Protein AF-A0A960SRY3-F1 (afdb_monomer_lite)

Radius of gyration: 33.21 Å; chains: 1; bounding box: 82×66×86 Å

Sequence (591 aa):
MPLKDQIGFTKNGPALASPDEVNRLREFVNLKLAARGFPIVGKESDYPFLDLGRSLIASFQEKTRLLSDYLCPADAAIDAYLHDYLGEEIINDVFPDRKHLVPGGALVAERHGITRMLSLPPDADEFKSSILSSYRVHQGVCHNPASDRRTTEGVFHVTEGGLPIPADKKSVPKIAFARLLKAALNPPQEIMTLPFTGTSPDPAKVFISILLRPVVAPEVPGVSPEKSMEVRFFAPGNLVSNLDFVERIFGNAGDPYLPQNDAGLDVDHWSGHTGCVILAPHLIELTKKAVGLPHWDQATERQRRDGMCWQDENEKYNDGSAFKVVCRDLNGVIVTLIADNYFGYSKKEIKSQISYATNLFGGCEEEHSGGALAFPRFNLGDSYILDSKYLADGHTYAELQTSYADLIDFRPEGYGVDRNWRQVIFLPEDARLDLLEQRATWQTNGEAQSLKLLAGYTYFYPCGLKVHLQKHPHAPSWRLVGTEAEGTFCYKPCTVSGGGKSEISKSLVSALLSGPYYVQNLKEDLDQVEVIFQRDFSTRYKSGDTSDQRGLLDMSRTLGSVIRLLTPSEEYSQEYNAWLTTIPQHIRALV

Structure (mmCIF, N/CA/C/O backbone):
data_AF-A0A960SRY3-F1
#
_entry.id   AF-A0A960SRY3-F1
#
loop_
_atom_site.group_PDB
_atom_site.id
_atom_site.type_symbol
_atom_site.label_atom_id
_atom_site.label_alt_id
_atom_site.label_comp_id
_atom_site.label_asym_id
_atom_site.label_entity_id
_atom_site.label_seq_id
_atom_site.pdbx_PDB_ins_code
_atom_site.Cartn_x
_atom_site.Cartn_y
_atom_site.Cartn_z
_atom_site.occupancy
_atom_site.B_iso_or_equiv
_atom_site.auth_seq_id
_atom_site.auth_comp_id
_atom_site.auth_asym_id
_atom_site.auth_atom_id
_atom_site.pdbx_PDB_model_num
ATOM 1 N N . MET A 1 1 ? 0.682 -18.613 0.845 1.00 72.38 1 MET A N 1
ATOM 2 C CA . MET A 1 1 ? 2.095 -18.423 1.258 1.00 72.38 1 MET A CA 1
ATOM 3 C C . MET A 1 1 ? 2.155 -18.063 2.746 1.00 72.38 1 MET A C 1
ATOM 5 O O . MET A 1 1 ? 1.222 -17.417 3.210 1.00 72.38 1 MET A O 1
ATOM 9 N N . PRO A 1 2 ? 3.176 -18.478 3.523 1.00 81.81 2 PRO A N 1
ATOM 10 C CA . PRO A 1 2 ? 3.322 -18.050 4.918 1.00 81.81 2 PRO A CA 1
ATOM 11 C C . PRO A 1 2 ? 3.492 -16.525 5.044 1.00 81.81 2 PRO A C 1
ATOM 13 O O . PRO A 1 2 ? 4.243 -15.928 4.276 1.00 81.81 2 PRO A O 1
ATOM 16 N N . LEU A 1 3 ? 2.887 -15.899 6.067 1.00 85.31 3 LEU A N 1
ATOM 17 C CA . LEU A 1 3 ? 3.028 -14.450 6.341 1.00 85.31 3 LEU A CA 1
ATOM 18 C C . LEU A 1 3 ? 4.494 -14.002 6.472 1.00 85.31 3 LEU A C 1
ATOM 20 O O . LEU A 1 3 ? 4.836 -12.865 6.141 1.00 85.31 3 LEU A O 1
ATOM 24 N N . LYS A 1 4 ? 5.368 -14.910 6.926 1.00 86.56 4 LYS A N 1
ATOM 25 C CA . LYS A 1 4 ? 6.811 -14.681 7.032 1.00 86.56 4 LYS A CA 1
ATOM 26 C C . LYS A 1 4 ? 7.421 -14.368 5.671 1.00 86.56 4 LYS A C 1
ATOM 28 O O . LYS A 1 4 ? 8.179 -13.411 5.568 1.00 86.56 4 LYS A O 1
ATOM 33 N N . ASP A 1 5 ? 7.067 -15.141 4.654 1.00 86.12 5 ASP A N 1
ATOM 34 C CA . ASP A 1 5 ? 7.642 -15.014 3.317 1.00 86.12 5 ASP A CA 1
ATOM 35 C C . ASP A 1 5 ? 6.941 -13.929 2.498 1.00 86.12 5 ASP A C 1
ATOM 37 O O . ASP A 1 5 ? 7.577 -13.323 1.646 1.00 86.12 5 ASP A O 1
ATOM 41 N N . GLN A 1 6 ? 5.672 -13.628 2.794 1.00 88.62 6 GLN A N 1
ATOM 42 C CA . GLN A 1 6 ? 4.906 -12.598 2.089 1.00 88.62 6 GLN A CA 1
ATOM 43 C C . GLN A 1 6 ? 5.207 -11.181 2.605 1.00 88.62 6 GLN A C 1
ATOM 45 O O . GLN A 1 6 ? 5.477 -10.274 1.821 1.00 88.62 6 GLN A O 1
ATOM 50 N N . ILE A 1 7 ? 5.164 -10.965 3.925 1.00 89.81 7 ILE A N 1
ATOM 51 C CA . ILE A 1 7 ? 5.245 -9.623 4.535 1.00 89.81 7 ILE A CA 1
ATOM 52 C C . ILE A 1 7 ? 6.238 -9.528 5.700 1.00 89.81 7 ILE A C 1
ATOM 54 O O . ILE A 1 7 ? 6.335 -8.482 6.340 1.00 89.81 7 ILE A O 1
ATOM 58 N N . GLY A 1 8 ? 6.982 -10.596 5.998 1.00 87.62 8 GLY A N 1
ATOM 59 C CA . GLY A 1 8 ? 8.009 -10.565 7.038 1.00 87.62 8 GLY A CA 1
ATOM 60 C C . GLY A 1 8 ? 7.467 -10.639 8.461 1.00 87.62 8 GLY A C 1
ATOM 61 O O . GLY A 1 8 ? 8.137 -10.162 9.376 1.00 87.62 8 GLY A O 1
ATOM 62 N N . PHE A 1 9 ? 6.286 -11.231 8.675 1.00 87.12 9 PHE A N 1
ATOM 63 C CA . PHE A 1 9 ? 5.687 -11.389 10.005 1.00 87.12 9 PHE A CA 1
ATOM 64 C C . PHE A 1 9 ? 5.428 -12.851 10.371 1.00 87.12 9 PHE A C 1
ATOM 66 O O . PHE A 1 9 ? 5.023 -13.675 9.557 1.00 87.12 9 PHE A O 1
ATOM 73 N N . THR A 1 10 ? 5.630 -13.163 11.644 1.00 84.56 10 THR A N 1
ATOM 74 C CA . THR A 1 10 ? 5.225 -14.415 12.287 1.00 84.56 10 THR A CA 1
ATOM 75 C C . THR A 1 10 ? 4.109 -14.136 13.293 1.00 84.56 10 THR A C 1
ATOM 77 O O . THR A 1 10 ? 3.817 -12.981 13.605 1.00 84.56 10 THR A O 1
ATOM 80 N N . LYS A 1 11 ? 3.528 -15.191 13.879 1.00 76.56 11 LYS A N 1
ATOM 81 C CA . LYS A 1 11 ? 2.557 -15.057 14.980 1.00 76.56 11 LYS A CA 1
ATOM 82 C C . LYS A 1 11 ? 3.107 -14.278 16.187 1.00 76.56 11 LYS A C 1
ATOM 84 O O . LYS A 1 11 ? 2.325 -13.708 16.935 1.00 76.56 11 LYS A O 1
ATOM 89 N N . ASN A 1 12 ? 4.432 -14.237 16.352 1.00 78.00 12 ASN A N 1
ATOM 90 C CA . ASN A 1 12 ? 5.105 -13.638 17.506 1.00 78.00 12 ASN A CA 1
ATOM 91 C C . ASN A 1 12 ? 5.778 -12.290 17.183 1.00 78.00 12 ASN A C 1
ATOM 93 O O . ASN A 1 12 ? 6.551 -11.789 17.996 1.00 78.00 12 ASN A O 1
ATOM 97 N N . GLY A 1 13 ? 5.516 -11.708 16.007 1.00 80.06 13 GLY A N 1
ATOM 98 C CA . GLY A 1 13 ? 6.105 -10.438 15.572 1.00 80.06 13 GLY A CA 1
ATOM 99 C C . GLY A 1 13 ? 6.962 -10.560 14.306 1.00 80.06 13 GLY A C 1
ATOM 100 O O . GLY A 1 13 ? 6.808 -11.526 13.553 1.00 80.06 13 GLY A O 1
ATOM 101 N N . PRO A 1 14 ? 7.838 -9.577 14.030 1.00 81.00 14 PRO A N 1
ATOM 102 C CA . PRO A 1 14 ? 8.662 -9.546 12.821 1.00 81.00 14 PRO A CA 1
ATOM 103 C C . PRO A 1 14 ? 9.526 -10.804 12.656 1.00 81.00 14 PRO A C 1
ATOM 105 O O . PRO A 1 14 ? 10.076 -11.319 13.621 1.00 81.00 14 PRO A O 1
ATOM 108 N N . ALA A 1 15 ? 9.664 -11.287 11.423 1.00 75.31 15 ALA A N 1
ATOM 109 C CA . ALA A 1 15 ? 10.347 -12.540 11.090 1.00 75.31 15 ALA A CA 1
ATOM 110 C C . ALA A 1 15 ? 11.871 -12.430 10.905 1.00 75.31 15 ALA A C 1
ATOM 112 O O . ALA A 1 15 ? 12.519 -13.428 10.598 1.00 75.31 15 ALA A O 1
ATOM 113 N N . LEU A 1 16 ? 12.412 -11.216 11.000 1.00 73.12 16 LEU A N 1
ATOM 114 C CA . LEU A 1 16 ? 13.842 -10.915 11.050 1.00 73.12 16 LEU A CA 1
ATOM 115 C C . LEU A 1 16 ? 14.088 -10.147 12.350 1.00 73.12 16 LEU A C 1
ATOM 117 O O . LEU A 1 16 ? 14.342 -8.942 12.332 1.00 73.12 16 LEU A O 1
ATOM 121 N N . ALA A 1 17 ? 13.898 -10.829 13.477 1.00 65.62 17 ALA A N 1
ATOM 122 C CA . ALA A 1 17 ? 13.972 -10.222 14.805 1.00 65.62 17 ALA A CA 1
ATOM 123 C C . ALA A 1 17 ? 15.315 -10.473 15.504 1.00 65.62 17 ALA A C 1
ATOM 125 O O . ALA A 1 17 ? 15.617 -9.793 16.485 1.00 65.62 17 ALA A O 1
ATOM 126 N N . SER A 1 18 ? 16.129 -11.420 15.016 1.00 76.44 18 SER A N 1
ATOM 127 C CA . SER A 1 18 ? 17.418 -11.770 15.624 1.00 76.44 18 SER A CA 1
ATOM 128 C C . SER A 1 18 ? 18.599 -11.729 14.638 1.00 76.44 18 SER A C 1
ATOM 130 O O . SER A 1 18 ? 18.414 -11.925 13.432 1.00 76.44 18 SER A O 1
ATOM 132 N N . PRO A 1 19 ? 19.838 -11.533 15.136 1.00 82.19 19 PRO A N 1
ATOM 133 C CA . PRO A 1 19 ? 21.052 -11.650 14.326 1.00 82.19 19 PRO A CA 1
ATOM 134 C C . PRO A 1 19 ? 21.186 -12.999 13.602 1.00 82.19 19 PRO A C 1
ATOM 136 O O . PRO A 1 19 ? 21.654 -13.043 12.467 1.00 82.19 19 PRO A O 1
ATOM 139 N N . ASP A 1 20 ? 20.722 -14.091 14.213 1.00 84.00 20 ASP A N 1
ATOM 140 C CA . ASP A 1 20 ? 20.779 -15.428 13.611 1.00 84.00 20 ASP A CA 1
ATOM 141 C C . ASP A 1 20 ? 19.889 -15.541 12.370 1.00 84.00 20 ASP A C 1
ATOM 143 O O . ASP A 1 20 ? 20.279 -16.142 11.369 1.00 84.00 20 ASP A O 1
ATOM 147 N N . GLU A 1 21 ? 18.695 -14.941 12.398 1.00 82.69 21 GLU A N 1
ATOM 148 C CA . GLU A 1 21 ? 17.807 -14.911 11.232 1.00 82.69 21 GLU A CA 1
ATOM 149 C C . GLU A 1 21 ? 18.394 -14.066 10.096 1.00 82.69 21 GLU A C 1
ATOM 151 O O . GLU A 1 21 ? 18.308 -14.454 8.929 1.00 82.69 21 GLU A O 1
ATOM 156 N N . VAL A 1 22 ? 19.051 -12.953 10.436 1.00 85.56 22 VAL A N 1
ATOM 157 C CA . VAL A 1 22 ? 19.782 -12.112 9.477 1.00 85.56 22 VAL A CA 1
ATOM 158 C C . VAL A 1 22 ? 20.933 -12.895 8.836 1.00 85.56 22 VAL A C 1
ATOM 160 O O . VAL A 1 22 ? 21.083 -12.858 7.614 1.00 85.56 22 VAL A O 1
ATOM 163 N N . ASN A 1 23 ? 21.702 -13.650 9.624 1.00 87.44 23 ASN A N 1
ATOM 164 C CA . ASN A 1 23 ? 22.799 -14.484 9.124 1.00 87.44 23 ASN A CA 1
ATOM 165 C C . ASN A 1 23 ? 22.301 -15.613 8.212 1.00 87.44 23 ASN A C 1
ATOM 167 O O . ASN A 1 23 ? 22.849 -15.805 7.129 1.00 87.44 23 ASN A O 1
ATOM 171 N N . ARG A 1 24 ? 21.208 -16.295 8.576 1.00 88.12 24 ARG A N 1
ATOM 172 C CA . ARG A 1 24 ? 20.576 -17.314 7.715 1.00 88.12 24 ARG A CA 1
ATOM 173 C C . ARG A 1 24 ? 20.094 -16.735 6.387 1.00 88.12 24 ARG A C 1
ATOM 175 O O . ARG A 1 24 ? 20.219 -17.373 5.343 1.00 88.12 24 ARG A O 1
ATOM 182 N N . LEU A 1 25 ? 19.526 -15.528 6.405 1.00 90.25 25 LEU A N 1
ATOM 183 C CA . LEU A 1 25 ? 19.112 -14.847 5.180 1.00 90.25 25 LEU A CA 1
ATOM 184 C C . LEU A 1 25 ? 20.321 -14.447 4.324 1.00 90.25 25 LEU A C 1
ATOM 186 O O . LEU A 1 25 ? 20.269 -14.611 3.108 1.00 90.25 25 LEU A O 1
ATOM 190 N N . ARG A 1 26 ? 21.411 -13.979 4.942 1.00 91.94 26 ARG A N 1
ATOM 191 C CA . ARG A 1 26 ? 22.672 -13.669 4.252 1.00 91.94 26 ARG A CA 1
ATOM 192 C C . ARG A 1 26 ? 23.265 -14.903 3.572 1.00 91.94 26 ARG A C 1
ATOM 194 O O . ARG A 1 26 ? 23.615 -14.835 2.398 1.00 91.94 26 ARG A O 1
ATOM 201 N N . GLU A 1 27 ? 23.332 -16.026 4.280 1.00 92.00 27 GLU A N 1
ATOM 202 C CA . GLU A 1 27 ? 23.812 -17.296 3.728 1.00 92.00 27 GLU A CA 1
ATOM 203 C C . GLU A 1 27 ? 22.960 -17.748 2.536 1.00 92.00 27 GLU A C 1
ATOM 205 O O . GLU A 1 27 ? 23.493 -18.102 1.488 1.00 92.00 27 GLU A O 1
ATOM 210 N N . PHE A 1 28 ? 21.634 -17.639 2.646 1.00 91.25 28 PHE A N 1
ATOM 211 C CA . PHE A 1 28 ? 20.728 -17.938 1.539 1.00 91.25 28 PHE A CA 1
ATOM 212 C C . PHE A 1 28 ? 20.958 -17.039 0.315 1.00 91.25 28 PHE A C 1
ATOM 214 O O . PHE A 1 28 ? 20.954 -17.525 -0.813 1.00 91.25 28 PHE A O 1
ATOM 221 N N . VAL A 1 29 ? 21.172 -15.735 0.519 1.00 94.12 29 VAL A N 1
ATOM 222 C CA . VAL A 1 29 ? 21.483 -14.801 -0.573 1.00 94.12 29 VAL A CA 1
ATOM 223 C C . VAL A 1 29 ? 22.795 -15.185 -1.259 1.00 94.12 29 VAL A C 1
ATOM 225 O O . VAL A 1 29 ? 22.831 -15.251 -2.486 1.00 94.12 29 VAL A O 1
ATOM 228 N N . ASN A 1 30 ? 23.843 -15.510 -0.496 1.00 93.69 30 ASN A N 1
ATOM 229 C CA . ASN A 1 30 ? 25.103 -15.990 -1.067 1.00 93.69 30 ASN A CA 1
ATOM 230 C C . ASN A 1 30 ? 24.931 -17.316 -1.821 1.00 93.69 30 ASN A C 1
ATOM 232 O O . ASN A 1 30 ? 25.492 -17.468 -2.903 1.00 93.69 30 ASN A O 1
ATOM 236 N N . LEU A 1 31 ? 24.110 -18.243 -1.318 1.00 91.62 31 LEU A N 1
ATOM 237 C CA . LEU A 1 31 ? 23.752 -19.467 -2.041 1.00 91.62 31 LEU A CA 1
ATOM 238 C C . LEU A 1 31 ? 23.071 -19.163 -3.370 1.00 91.62 31 LEU A C 1
ATOM 240 O O . LEU A 1 31 ? 23.396 -19.782 -4.381 1.00 91.62 31 LEU A O 1
ATOM 244 N N . LYS A 1 32 ? 22.179 -18.175 -3.397 1.00 91.12 32 LYS A N 1
ATOM 245 C CA . LYS A 1 32 ? 21.497 -17.761 -4.621 1.00 91.12 32 LYS A CA 1
ATOM 246 C C . LYS A 1 32 ? 22.452 -17.132 -5.639 1.00 91.12 32 LYS A C 1
ATOM 248 O O . LYS A 1 32 ? 22.356 -17.431 -6.829 1.00 91.12 32 LYS A O 1
ATOM 253 N N . LEU A 1 33 ? 23.377 -16.290 -5.177 1.00 92.69 33 LEU A N 1
ATOM 254 C CA . LEU A 1 33 ? 24.430 -15.706 -6.010 1.00 92.69 33 LEU A CA 1
ATOM 255 C C . LEU A 1 33 ? 25.327 -16.800 -6.592 1.00 92.69 33 LEU A C 1
ATOM 257 O O . LEU A 1 33 ? 25.467 -16.885 -7.813 1.00 92.69 33 LEU A O 1
ATOM 261 N N . ALA A 1 34 ? 25.825 -17.697 -5.738 1.00 91.19 34 ALA A N 1
ATOM 262 C CA . ALA A 1 34 ? 26.635 -18.834 -6.149 1.00 91.19 34 ALA A CA 1
ATOM 263 C C . ALA A 1 34 ? 25.886 -19.715 -7.157 1.00 91.19 34 ALA A C 1
ATOM 265 O O . ALA A 1 34 ? 26.431 -20.032 -8.205 1.00 91.19 34 ALA A O 1
ATOM 266 N N . ALA A 1 35 ? 24.611 -20.037 -6.930 1.00 89.25 35 ALA A N 1
ATOM 267 C CA . ALA A 1 35 ? 23.781 -20.824 -7.851 1.00 89.25 35 ALA A CA 1
ATOM 268 C C . ALA A 1 35 ? 23.574 -20.178 -9.231 1.00 89.25 35 ALA A C 1
ATOM 270 O O . ALA A 1 35 ? 23.230 -20.873 -10.185 1.00 89.25 35 ALA A O 1
ATOM 271 N N . ARG A 1 36 ? 23.809 -18.868 -9.360 1.00 88.31 36 ARG A N 1
ATOM 272 C CA . ARG A 1 36 ? 23.795 -18.134 -10.633 1.00 88.31 36 ARG A CA 1
ATOM 273 C C . ARG A 1 36 ? 25.196 -17.815 -11.173 1.00 88.31 36 ARG A C 1
ATOM 275 O O . ARG A 1 36 ? 25.301 -17.129 -12.183 1.00 88.31 36 ARG A O 1
ATOM 282 N N . GLY A 1 37 ? 26.248 -18.333 -10.540 1.00 88.69 37 GLY A N 1
ATOM 283 C CA . GLY A 1 37 ? 27.640 -18.151 -10.960 1.00 88.69 37 GLY A CA 1
ATOM 284 C C . GLY A 1 37 ? 28.269 -16.825 -10.523 1.00 88.69 37 GLY A C 1
ATOM 285 O O . GLY A 1 37 ? 29.338 -16.481 -11.017 1.00 88.69 37 GLY A O 1
ATOM 286 N N . PHE A 1 38 ? 27.632 -16.082 -9.615 1.00 91.06 38 PHE A N 1
ATOM 287 C CA . PHE A 1 38 ? 28.181 -14.842 -9.060 1.00 91.06 38 PHE A CA 1
ATOM 288 C C . PHE A 1 38 ? 29.049 -15.111 -7.825 1.00 91.06 38 PHE A C 1
ATOM 290 O O . PHE A 1 38 ? 28.815 -16.095 -7.114 1.00 91.06 38 PHE A O 1
ATOM 297 N N . PRO A 1 39 ? 30.029 -14.235 -7.531 1.00 86.88 39 PRO A N 1
ATOM 298 C CA . PRO A 1 39 ? 30.830 -14.356 -6.323 1.00 86.88 39 PRO A CA 1
ATOM 299 C C . PRO A 1 39 ? 29.980 -14.155 -5.065 1.00 86.88 39 PRO A C 1
ATOM 301 O O . PRO A 1 39 ? 29.020 -13.380 -5.043 1.00 86.88 39 PRO A O 1
ATOM 304 N N . ILE A 1 40 ? 30.362 -14.861 -4.003 1.00 91.50 40 ILE A N 1
ATOM 305 C CA . ILE A 1 40 ? 29.797 -14.682 -2.664 1.00 91.50 40 ILE A CA 1
ATOM 306 C C . ILE A 1 40 ? 30.492 -13.529 -1.937 1.00 91.50 40 ILE A C 1
ATOM 308 O O . ILE A 1 40 ? 31.623 -13.168 -2.263 1.00 91.50 40 ILE A O 1
ATOM 312 N N . VAL A 1 41 ? 29.844 -13.000 -0.901 1.00 90.50 41 VAL A N 1
ATOM 313 C CA . VAL A 1 41 ? 30.409 -11.962 -0.030 1.00 90.50 41 VAL A CA 1
ATOM 314 C C . VAL A 1 41 ? 30.735 -12.543 1.342 1.00 90.50 41 VAL A C 1
ATOM 316 O O . VAL A 1 41 ? 29.882 -13.175 1.972 1.00 90.50 41 VAL A O 1
ATOM 319 N N . GLY A 1 42 ? 31.952 -12.304 1.832 1.00 87.12 42 GLY A N 1
ATOM 320 C CA . GLY A 1 42 ? 32.490 -12.911 3.056 1.00 87.12 42 GLY A CA 1
ATOM 321 C C . GLY A 1 42 ? 33.327 -14.162 2.771 1.00 87.12 42 GLY A C 1
ATOM 322 O O . GLY A 1 42 ? 33.733 -14.394 1.632 1.00 87.12 42 GLY A O 1
ATOM 323 N N . LYS A 1 43 ? 33.623 -14.963 3.802 1.00 84.75 43 LYS A N 1
ATOM 324 C CA . LYS A 1 43 ? 34.385 -16.209 3.637 1.00 84.75 43 LYS A CA 1
ATOM 325 C C . LYS A 1 43 ? 33.433 -17.386 3.516 1.00 84.75 43 LYS A C 1
ATOM 327 O O . LYS A 1 43 ? 32.471 -17.489 4.264 1.00 84.75 43 LYS A O 1
ATOM 332 N N . GLU A 1 44 ? 33.735 -18.318 2.620 1.00 82.00 44 GLU A N 1
ATOM 333 C CA . GLU A 1 44 ? 32.913 -19.520 2.436 1.00 82.00 44 GLU A CA 1
ATOM 334 C C . GLU A 1 44 ? 32.809 -20.376 3.711 1.00 82.00 44 GLU A C 1
ATOM 336 O O . GLU A 1 44 ? 31.767 -20.967 3.967 1.00 82.00 44 GLU A O 1
ATOM 341 N N . SER A 1 45 ? 33.842 -20.357 4.564 1.00 82.75 45 SER A N 1
ATOM 342 C CA . SER A 1 45 ? 33.837 -20.999 5.889 1.00 82.75 45 SER A CA 1
ATOM 343 C C . SER A 1 45 ? 32.733 -20.499 6.821 1.00 82.75 45 SER A C 1
ATOM 345 O O . SER A 1 45 ? 32.375 -21.194 7.768 1.00 82.75 45 SER A O 1
ATOM 347 N N . ASP A 1 46 ? 32.215 -19.297 6.570 1.00 82.56 46 ASP A N 1
ATOM 348 C CA . ASP A 1 46 ? 31.166 -18.675 7.375 1.00 82.56 46 ASP A CA 1
ATOM 349 C C . ASP A 1 46 ? 29.765 -19.165 6.949 1.00 82.56 46 ASP A C 1
ATOM 351 O O . ASP A 1 46 ? 28.770 -18.812 7.581 1.00 82.56 46 ASP A O 1
ATOM 355 N N . TYR A 1 47 ? 29.686 -19.989 5.892 1.00 85.62 47 TYR A N 1
ATOM 356 C CA . TYR A 1 47 ? 28.453 -20.455 5.257 1.00 85.62 47 TYR A CA 1
ATOM 357 C C . TYR A 1 47 ? 28.443 -21.989 5.082 1.00 85.62 47 TYR A C 1
ATOM 359 O O . TYR A 1 47 ? 28.697 -22.503 3.987 1.00 85.62 47 TYR A O 1
ATOM 367 N N . PRO A 1 48 ? 28.145 -22.755 6.147 1.00 83.06 48 PRO A N 1
ATOM 368 C CA . PRO A 1 48 ? 28.171 -24.218 6.116 1.00 83.06 48 PRO A CA 1
ATOM 369 C C . PRO A 1 48 ? 27.312 -24.858 5.012 1.00 83.06 48 PRO A C 1
ATOM 371 O O . PRO A 1 48 ? 27.685 -25.903 4.476 1.00 83.06 48 PRO A O 1
ATOM 374 N N . PHE A 1 49 ? 26.174 -24.257 4.638 1.00 81.12 49 PHE A N 1
ATOM 375 C CA . PHE A 1 49 ? 25.307 -24.800 3.585 1.00 81.12 49 PHE A CA 1
ATOM 376 C C . PHE A 1 49 ? 25.896 -24.636 2.182 1.00 81.12 49 PHE A C 1
ATOM 378 O O . PHE A 1 49 ? 25.620 -25.465 1.312 1.00 81.12 49 PHE A O 1
ATOM 385 N N . LEU A 1 50 ? 26.707 -23.601 1.951 1.00 80.69 50 LEU A N 1
ATOM 386 C CA . LEU A 1 50 ? 27.421 -23.430 0.684 1.00 80.69 50 LEU A CA 1
ATOM 387 C C . LEU A 1 50 ? 28.471 -24.522 0.499 1.00 80.69 50 LEU A C 1
ATOM 389 O O . LEU A 1 50 ? 28.509 -25.158 -0.554 1.00 80.69 50 LEU A O 1
ATOM 393 N N . ASP A 1 51 ? 29.262 -24.784 1.541 1.00 76.38 51 ASP A N 1
ATOM 394 C CA . ASP A 1 51 ? 30.333 -25.779 1.484 1.00 76.38 51 ASP A CA 1
ATOM 395 C C . ASP A 1 51 ? 29.784 -27.203 1.293 1.00 76.38 51 ASP A C 1
ATOM 397 O O . ASP A 1 51 ? 30.237 -27.944 0.418 1.00 76.38 51 ASP A O 1
ATOM 401 N N . LEU A 1 52 ? 28.721 -27.558 2.026 1.00 80.06 52 LEU A N 1
ATOM 402 C CA . LEU A 1 52 ? 28.035 -28.848 1.877 1.00 80.06 52 LEU A CA 1
ATOM 403 C C . LEU A 1 52 ? 27.307 -28.985 0.527 1.00 80.06 52 LEU A C 1
ATOM 405 O O . LEU A 1 52 ? 27.129 -30.096 0.025 1.00 80.06 52 LEU A O 1
ATOM 409 N N . GLY A 1 53 ? 26.868 -27.868 -0.060 1.00 82.69 53 GLY A N 1
ATOM 410 C CA . GLY A 1 53 ? 26.026 -27.820 -1.254 1.00 82.69 53 GLY A CA 1
ATOM 411 C C . GLY A 1 53 ? 26.765 -27.685 -2.587 1.00 82.69 53 GLY A C 1
ATOM 412 O O . GLY A 1 53 ? 26.100 -27.677 -3.623 1.00 82.69 53 GLY A O 1
ATOM 413 N N . ARG A 1 54 ? 28.104 -27.586 -2.612 1.00 82.62 54 ARG A N 1
ATOM 414 C CA . ARG A 1 54 ? 28.883 -27.232 -3.822 1.00 82.62 54 ARG A CA 1
ATOM 415 C C . ARG A 1 54 ? 28.521 -28.037 -5.071 1.00 82.62 54 ARG A C 1
ATOM 417 O O . ARG A 1 54 ? 28.314 -27.461 -6.136 1.00 82.62 54 ARG A O 1
ATOM 424 N N . SER A 1 55 ? 28.433 -29.363 -4.957 1.00 84.88 55 SER A N 1
ATOM 425 C CA . SER A 1 55 ? 28.125 -30.239 -6.097 1.00 84.88 55 SER A CA 1
ATOM 426 C C . SER A 1 55 ? 26.699 -30.037 -6.618 1.00 84.88 55 SER A C 1
ATOM 428 O O . SER A 1 55 ? 26.474 -30.043 -7.830 1.00 84.88 55 SER A O 1
ATOM 430 N N . LEU A 1 56 ? 25.739 -29.798 -5.719 1.00 87.56 56 LEU A N 1
ATOM 431 C CA . LEU A 1 56 ? 24.353 -29.501 -6.069 1.00 87.56 56 LEU A CA 1
ATOM 432 C C . LEU A 1 56 ? 24.234 -28.127 -6.738 1.00 87.56 56 LEU A C 1
ATOM 434 O O . LEU A 1 56 ? 23.536 -28.004 -7.740 1.00 87.56 56 LEU A O 1
ATOM 438 N N . ILE A 1 57 ? 24.948 -27.125 -6.221 1.00 87.38 57 ILE A N 1
ATOM 439 C CA . ILE A 1 57 ? 25.010 -25.770 -6.783 1.00 87.38 57 ILE A CA 1
ATOM 440 C C . ILE A 1 57 ? 25.611 -25.809 -8.192 1.00 87.38 57 ILE A C 1
ATOM 442 O O . ILE A 1 57 ? 25.007 -25.272 -9.117 1.00 87.38 57 ILE A O 1
ATOM 446 N N . ALA A 1 58 ? 26.737 -26.501 -8.390 1.00 85.69 58 ALA A N 1
ATOM 447 C CA . ALA A 1 58 ? 27.351 -26.662 -9.710 1.00 85.69 58 ALA A CA 1
ATOM 448 C C . ALA A 1 58 ? 26.415 -27.391 -10.694 1.00 85.69 58 ALA A C 1
ATOM 450 O O . ALA A 1 58 ? 26.243 -26.966 -11.834 1.00 85.69 58 ALA A O 1
ATOM 451 N N . SER A 1 59 ? 25.730 -28.451 -10.247 1.00 87.94 59 SER A N 1
ATOM 452 C CA . SER A 1 59 ? 24.718 -29.128 -11.071 1.00 87.94 59 SER A CA 1
ATOM 453 C C . SER A 1 59 ? 23.543 -28.208 -11.422 1.00 87.94 59 SER A C 1
ATOM 455 O O . SER A 1 59 ? 23.034 -28.246 -12.543 1.00 87.94 59 SER A O 1
ATOM 457 N N . PHE A 1 60 ? 23.105 -27.373 -10.479 1.00 86.88 60 PHE A N 1
ATOM 458 C CA . PHE A 1 60 ? 22.035 -26.404 -10.690 1.00 86.88 60 PHE A CA 1
ATOM 459 C C . PHE A 1 60 ? 22.436 -25.304 -11.681 1.00 86.88 60 PHE A C 1
ATOM 461 O O . PHE A 1 60 ? 21.615 -24.927 -12.518 1.00 86.88 60 PHE A O 1
ATOM 468 N N . GLN A 1 61 ? 23.688 -24.836 -11.651 1.00 87.56 61 GLN A N 1
ATOM 469 C CA . GLN A 1 61 ? 24.220 -23.880 -12.628 1.00 87.56 61 GLN A CA 1
ATOM 470 C C . GLN A 1 61 ? 24.137 -24.435 -14.057 1.00 87.56 61 GLN A C 1
ATOM 472 O O . GLN A 1 61 ? 23.576 -23.777 -14.933 1.00 87.56 61 GLN A O 1
ATOM 477 N N . GLU A 1 62 ? 24.610 -25.665 -14.287 1.00 87.62 62 GLU A N 1
ATOM 478 C CA . GLU A 1 62 ? 24.564 -26.294 -15.617 1.00 87.62 62 GLU A CA 1
ATOM 479 C C . GLU A 1 62 ? 23.123 -26.500 -16.107 1.00 87.62 62 GLU A C 1
ATOM 481 O O . GLU A 1 62 ? 22.804 -26.225 -17.264 1.00 87.62 62 GLU A O 1
ATOM 486 N N . LYS A 1 63 ? 22.203 -26.895 -15.217 1.00 87.06 63 LYS A N 1
ATOM 487 C CA . LYS A 1 63 ? 20.770 -26.994 -15.551 1.00 87.06 63 LYS A CA 1
ATOM 488 C C . LYS A 1 63 ? 20.151 -25.634 -15.868 1.00 87.06 63 LYS A C 1
ATOM 490 O O . LYS A 1 63 ? 19.378 -25.525 -16.814 1.00 87.06 63 LYS A O 1
ATOM 495 N N . THR A 1 64 ? 20.505 -24.596 -15.112 1.00 84.44 64 THR A N 1
ATOM 496 C CA . THR A 1 64 ? 20.038 -23.223 -15.356 1.00 84.44 64 THR A CA 1
ATOM 497 C C . THR A 1 64 ? 20.535 -22.712 -16.705 1.00 84.44 64 THR A C 1
ATOM 499 O O . THR A 1 64 ? 19.794 -22.039 -17.411 1.00 84.44 64 THR A O 1
ATOM 502 N N . ARG A 1 65 ? 21.756 -23.082 -17.107 1.00 84.44 65 ARG A N 1
ATOM 503 C CA . ARG A 1 65 ? 22.311 -22.746 -18.423 1.00 84.44 65 ARG A CA 1
ATOM 504 C C . ARG A 1 65 ? 21.534 -23.394 -19.570 1.00 84.44 65 ARG A C 1
ATOM 506 O O . ARG A 1 65 ? 21.363 -22.760 -20.601 1.00 84.44 65 ARG A O 1
ATOM 513 N N . LEU A 1 66 ? 21.041 -24.621 -19.388 1.00 84.88 66 LEU A N 1
ATOM 514 C CA . LEU A 1 66 ? 20.170 -25.290 -20.365 1.00 84.88 66 LEU A CA 1
ATOM 515 C C . LEU A 1 66 ? 18.761 -24.678 -20.426 1.00 84.88 66 LEU A C 1
ATOM 517 O O . LEU A 1 66 ? 18.114 -24.735 -21.466 1.00 84.88 66 LEU A O 1
ATOM 521 N N . LEU A 1 67 ? 18.292 -24.099 -19.318 1.00 83.12 67 LEU A N 1
ATOM 522 C CA . LEU A 1 67 ? 16.978 -23.464 -19.182 1.00 83.12 67 LEU A CA 1
ATOM 523 C C . LEU A 1 67 ? 17.037 -21.933 -19.307 1.00 83.12 67 LEU A C 1
ATOM 525 O O . LEU A 1 67 ? 16.090 -21.259 -18.910 1.00 83.12 67 LEU A O 1
ATOM 529 N N . SER A 1 68 ? 18.122 -21.369 -19.852 1.00 80.25 68 SER A N 1
ATOM 530 C CA . SER A 1 68 ? 18.329 -19.912 -19.937 1.00 80.25 68 SER A CA 1
ATOM 531 C C . SER A 1 68 ? 17.218 -19.174 -20.684 1.00 80.25 68 SER A C 1
ATOM 533 O O . SER A 1 68 ? 16.991 -17.991 -20.443 1.00 80.25 68 SER A O 1
ATOM 535 N N . ASP A 1 69 ? 16.538 -19.895 -21.572 1.00 84.38 69 ASP A N 1
ATOM 536 C CA . ASP A 1 69 ? 15.494 -19.399 -22.465 1.00 84.38 69 ASP A CA 1
ATOM 537 C C . ASP A 1 69 ? 14.076 -19.615 -21.917 1.00 84.38 69 ASP A C 1
ATOM 539 O O . ASP A 1 69 ? 13.097 -19.264 -22.572 1.00 84.38 69 ASP A O 1
ATOM 543 N N . TYR A 1 70 ? 13.937 -20.255 -20.755 1.00 90.94 70 TYR A N 1
ATOM 544 C CA . TYR A 1 70 ? 12.631 -20.506 -20.164 1.00 90.94 70 TYR A CA 1
ATOM 545 C C . TYR A 1 70 ? 12.166 -19.280 -19.374 1.00 90.94 70 TYR A C 1
ATOM 547 O O . TYR A 1 70 ? 12.824 -18.857 -18.422 1.00 90.94 70 TYR A O 1
ATOM 555 N N . LEU A 1 71 ? 11.009 -18.735 -19.747 1.00 95.50 71 LEU A N 1
ATOM 556 C CA . LEU A 1 71 ? 10.325 -17.688 -18.995 1.00 95.50 71 LEU A CA 1
ATOM 557 C C . LEU A 1 71 ? 9.315 -18.307 -18.027 1.00 95.50 71 LEU A C 1
ATOM 559 O O . LEU A 1 71 ? 8.653 -19.294 -18.347 1.00 95.50 71 LEU A O 1
ATOM 563 N N . CYS A 1 72 ? 9.165 -17.702 -16.849 1.00 96.12 72 CYS A N 1
ATOM 564 C CA . CYS A 1 72 ? 8.036 -18.028 -15.983 1.00 96.12 72 CYS A CA 1
ATOM 565 C C . CYS A 1 72 ? 6.701 -17.615 -16.647 1.00 96.12 72 CYS A C 1
ATOM 567 O O . CYS A 1 72 ? 6.722 -16.737 -17.512 1.00 96.12 72 CYS A O 1
ATOM 569 N N . PRO A 1 73 ? 5.549 -18.197 -16.258 1.00 97.44 73 PRO A N 1
ATOM 570 C CA . PRO A 1 73 ? 4.260 -17.941 -16.915 1.00 97.44 73 PRO A CA 1
ATOM 571 C C . PRO A 1 73 ? 3.907 -16.452 -17.050 1.00 97.44 73 PRO A C 1
ATOM 573 O O . PRO A 1 73 ? 3.567 -15.996 -18.141 1.00 97.44 73 PRO A O 1
ATOM 576 N N . ALA A 1 74 ? 4.097 -15.675 -15.980 1.00 97.88 74 ALA A N 1
ATOM 577 C CA . ALA A 1 74 ? 3.865 -14.232 -15.988 1.00 97.88 74 ALA A CA 1
ATOM 578 C C . ALA A 1 74 ? 4.781 -13.494 -16.986 1.00 97.88 74 ALA A C 1
ATOM 580 O O . ALA A 1 74 ? 4.322 -12.663 -17.770 1.00 97.88 74 ALA A O 1
ATOM 581 N N . ASP A 1 75 ? 6.079 -13.822 -16.997 1.00 98.38 75 ASP A N 1
ATOM 582 C CA . ASP A 1 75 ? 7.048 -13.223 -17.925 1.00 98.38 75 ASP A CA 1
ATOM 583 C C . ASP A 1 75 ? 6.737 -13.617 -19.377 1.00 98.38 75 ASP A C 1
ATOM 585 O O . ASP A 1 75 ? 6.856 -12.782 -20.269 1.00 98.38 75 ASP A O 1
ATOM 589 N N . ALA A 1 76 ? 6.289 -14.854 -19.613 1.00 97.69 76 ALA A N 1
ATOM 590 C CA . ALA A 1 76 ? 5.885 -15.345 -20.928 1.00 97.69 76 ALA A CA 1
ATOM 591 C C . ALA A 1 76 ? 4.632 -14.631 -21.459 1.00 97.69 76 ALA A C 1
ATOM 593 O O . ALA A 1 76 ? 4.586 -14.290 -22.639 1.00 97.69 76 ALA A O 1
ATOM 594 N N . ALA A 1 77 ? 3.643 -14.352 -20.602 1.00 98.06 77 ALA A N 1
ATOM 595 C CA . ALA A 1 77 ? 2.458 -13.578 -20.977 1.00 98.06 77 ALA A CA 1
ATOM 596 C C . ALA A 1 77 ? 2.824 -12.141 -21.386 1.00 98.06 77 ALA A C 1
ATOM 598 O O . ALA A 1 77 ? 2.346 -11.636 -22.403 1.00 98.06 77 ALA A O 1
ATOM 599 N N . ILE A 1 78 ? 3.726 -11.501 -20.634 1.00 98.69 78 ILE A N 1
ATOM 600 C CA . ILE A 1 78 ? 4.244 -10.162 -20.952 1.00 98.69 78 ILE A CA 1
ATOM 601 C C . ILE A 1 78 ? 5.031 -10.179 -22.268 1.00 98.69 78 ILE A C 1
ATOM 603 O O . ILE A 1 78 ? 4.854 -9.295 -23.107 1.00 98.69 78 ILE A O 1
ATOM 607 N N . ASP A 1 79 ? 5.904 -11.170 -22.447 1.00 98.38 79 ASP A N 1
ATOM 608 C CA . ASP A 1 79 ? 6.739 -11.322 -23.637 1.00 98.38 79 ASP A CA 1
ATOM 609 C C . ASP A 1 79 ? 5.884 -11.535 -24.891 1.00 98.38 79 ASP A C 1
ATOM 611 O O . ASP A 1 79 ? 6.063 -10.828 -25.883 1.00 98.38 79 ASP A O 1
ATOM 615 N N . ALA A 1 80 ? 4.905 -12.441 -24.830 1.00 98.25 80 ALA A N 1
ATOM 616 C CA . ALA A 1 80 ? 3.974 -12.706 -25.924 1.00 98.25 80 ALA A CA 1
ATOM 617 C C . ALA A 1 80 ? 3.166 -11.455 -26.302 1.00 98.25 80 ALA A C 1
ATOM 619 O O . ALA A 1 80 ? 3.079 -11.116 -27.482 1.00 98.25 80 ALA A O 1
ATOM 620 N N . TYR A 1 81 ? 2.649 -10.728 -25.306 1.00 98.62 81 TYR A N 1
ATOM 621 C CA . TYR A 1 81 ? 1.948 -9.464 -25.523 1.00 98.62 81 TYR A CA 1
ATOM 622 C C . TYR A 1 81 ? 2.824 -8.427 -26.239 1.00 98.62 81 TYR A C 1
ATOM 624 O O . TYR A 1 81 ? 2.378 -7.787 -27.187 1.00 98.62 81 TYR A O 1
ATOM 632 N N . LEU A 1 82 ? 4.080 -8.251 -25.815 1.00 98.69 82 LEU A N 1
ATOM 633 C CA . LEU A 1 82 ? 4.978 -7.270 -26.429 1.00 98.69 82 LEU A CA 1
ATOM 634 C C . LEU A 1 82 ? 5.332 -7.629 -27.879 1.00 98.69 82 LEU A C 1
ATOM 636 O O . LEU A 1 82 ? 5.424 -6.722 -28.708 1.00 98.69 82 LEU A O 1
ATOM 640 N N . HIS A 1 83 ? 5.503 -8.917 -28.191 1.00 98.06 83 HIS A N 1
ATOM 641 C CA . HIS A 1 83 ? 5.738 -9.374 -29.562 1.00 98.06 83 HIS A CA 1
ATOM 642 C C . HIS A 1 83 ? 4.536 -9.088 -30.467 1.00 98.06 83 HIS A C 1
ATOM 644 O O . HIS A 1 83 ? 4.708 -8.490 -31.530 1.00 98.06 83 HIS A O 1
ATOM 650 N N . ASP A 1 84 ? 3.330 -9.450 -30.023 1.00 98.00 84 ASP A N 1
ATOM 651 C CA . ASP A 1 84 ? 2.091 -9.189 -30.763 1.00 98.00 84 ASP A CA 1
ATOM 652 C C . ASP A 1 84 ? 1.856 -7.681 -30.953 1.00 98.00 84 ASP A C 1
ATOM 654 O O . ASP A 1 84 ? 1.676 -7.194 -32.071 1.00 98.00 84 ASP A O 1
ATOM 658 N N . TYR A 1 85 ? 1.981 -6.903 -29.874 1.00 98.56 85 TYR A N 1
ATOM 659 C CA . TYR A 1 85 ? 1.745 -5.462 -29.893 1.00 98.56 85 TYR A CA 1
ATOM 660 C C . TYR A 1 85 ? 2.695 -4.702 -30.828 1.00 98.56 85 TYR A C 1
ATOM 662 O O . TYR A 1 85 ? 2.278 -3.748 -31.501 1.00 98.56 85 TYR A O 1
ATOM 670 N N . LEU A 1 86 ? 3.986 -5.054 -30.830 1.00 98.19 86 LEU A N 1
ATOM 671 C CA . LEU A 1 86 ? 4.996 -4.386 -31.654 1.00 98.19 86 LEU A CA 1
ATOM 672 C C . LEU A 1 86 ? 4.955 -4.852 -33.113 1.00 98.19 86 LEU A C 1
ATOM 674 O O . LEU A 1 86 ? 5.237 -4.043 -33.998 1.00 98.19 86 LEU A O 1
ATOM 678 N N . GLY A 1 87 ? 4.554 -6.100 -33.362 1.00 97.25 87 GLY A N 1
ATOM 679 C CA . GLY A 1 87 ? 4.491 -6.694 -34.693 1.00 97.25 87 GLY A CA 1
ATOM 680 C C . GLY A 1 87 ? 5.869 -7.018 -35.280 1.00 97.25 87 GLY A C 1
ATOM 681 O O . GLY A 1 87 ? 6.887 -6.422 -34.925 1.00 97.25 87 GLY A O 1
ATOM 682 N N . GLU A 1 88 ? 5.901 -7.966 -36.219 1.00 96.31 88 GLU A N 1
ATOM 683 C CA . GLU A 1 88 ? 7.147 -8.538 -36.754 1.00 96.31 88 GLU A CA 1
ATOM 684 C C . GLU A 1 88 ? 8.104 -7.497 -37.353 1.00 96.31 88 GLU A C 1
ATOM 686 O O . GLU A 1 88 ? 9.314 -7.611 -37.183 1.00 96.31 88 GLU A O 1
ATOM 691 N N . GLU A 1 89 ? 7.591 -6.458 -38.019 1.00 96.75 89 GLU A N 1
ATOM 692 C CA . GLU A 1 89 ? 8.424 -5.425 -38.650 1.00 96.75 89 GLU A CA 1
ATOM 693 C C . GLU A 1 89 ? 9.273 -4.660 -37.622 1.00 96.75 89 GLU A C 1
ATOM 695 O O . GLU A 1 89 ? 10.492 -4.563 -37.770 1.00 96.75 89 GLU A O 1
ATOM 700 N N . ILE A 1 90 ? 8.650 -4.167 -36.544 1.00 97.44 90 ILE A N 1
ATOM 701 C CA . ILE A 1 90 ? 9.363 -3.439 -35.483 1.00 97.44 90 ILE A CA 1
ATOM 702 C C . ILE A 1 90 ? 10.280 -4.387 -34.711 1.00 97.44 90 ILE A C 1
ATOM 704 O O . ILE A 1 90 ? 11.381 -3.992 -34.325 1.00 97.44 90 ILE A O 1
ATOM 708 N N . ILE A 1 91 ? 9.845 -5.627 -34.478 1.00 97.62 91 ILE A N 1
ATOM 709 C CA . ILE A 1 91 ? 10.658 -6.639 -33.800 1.00 97.62 91 ILE A CA 1
ATOM 710 C C . ILE A 1 91 ? 11.939 -6.920 -34.587 1.00 97.62 91 ILE A C 1
ATOM 712 O O . ILE A 1 91 ? 13.024 -6.849 -34.013 1.00 97.62 91 ILE A O 1
ATOM 716 N N . ASN A 1 92 ? 11.835 -7.143 -35.896 1.00 96.25 92 ASN A N 1
ATOM 717 C CA . ASN A 1 92 ? 12.987 -7.424 -36.748 1.00 96.25 92 ASN A CA 1
ATOM 718 C C 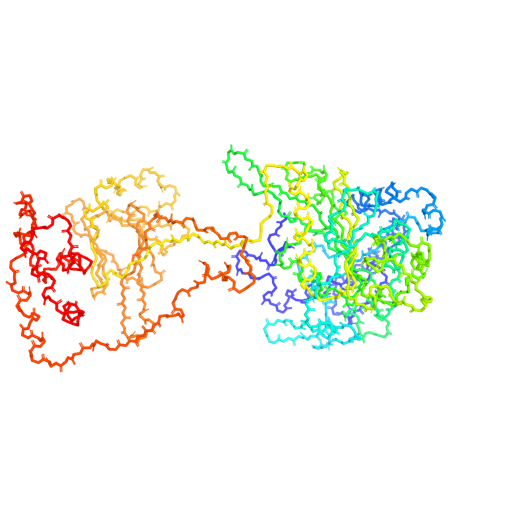. ASN A 1 92 ? 13.937 -6.218 -36.876 1.00 96.25 92 ASN A C 1
ATOM 720 O O . ASN A 1 92 ? 15.150 -6.411 -36.920 1.00 96.25 92 ASN A O 1
ATOM 724 N N . ASP A 1 93 ? 13.419 -4.983 -36.896 1.00 96.69 93 ASP A N 1
ATOM 725 C CA . ASP A 1 93 ? 14.245 -3.761 -36.933 1.00 96.69 93 ASP A CA 1
ATOM 726 C C . ASP A 1 93 ? 14.948 -3.490 -35.590 1.00 96.69 93 ASP A C 1
ATOM 728 O O . ASP A 1 93 ? 16.155 -3.243 -35.511 1.00 96.69 93 ASP A O 1
ATOM 732 N N . VAL A 1 94 ? 14.194 -3.529 -34.490 1.00 97.69 94 VAL A N 1
ATOM 733 C CA . VAL A 1 94 ? 14.671 -3.051 -33.187 1.00 97.69 94 VAL A CA 1
ATOM 734 C C . VAL A 1 94 ? 15.336 -4.166 -32.378 1.00 97.69 94 VAL A C 1
ATOM 736 O O . VAL A 1 94 ? 16.313 -3.896 -31.672 1.00 97.69 94 VAL A O 1
ATOM 739 N N . PHE A 1 95 ? 14.877 -5.410 -32.490 1.00 97.12 95 PHE A N 1
ATOM 740 C CA . PHE A 1 95 ? 15.291 -6.548 -31.661 1.00 97.12 95 PHE A CA 1
ATOM 741 C C . PHE A 1 95 ? 15.837 -7.750 -32.466 1.00 97.12 95 PHE A C 1
ATOM 743 O O . PHE A 1 95 ? 15.539 -8.884 -32.096 1.00 97.12 95 PHE A O 1
ATOM 750 N N . PRO A 1 96 ? 16.686 -7.562 -33.501 1.00 92.62 96 PRO A N 1
ATOM 751 C CA . PRO A 1 96 ? 17.072 -8.645 -34.418 1.00 92.62 96 PRO A CA 1
ATOM 752 C C . PRO A 1 96 ? 17.723 -9.854 -33.723 1.00 92.62 96 PRO A C 1
ATOM 754 O O . PRO A 1 96 ? 17.497 -10.991 -34.121 1.00 92.62 96 PRO A O 1
ATOM 757 N N . ASP A 1 97 ? 18.486 -9.615 -32.652 1.00 88.56 97 ASP A N 1
ATOM 758 C CA . ASP A 1 97 ? 19.243 -10.649 -31.931 1.00 88.56 97 ASP A CA 1
ATOM 759 C C . ASP A 1 97 ? 18.674 -10.959 -30.536 1.00 88.56 97 ASP A C 1
ATOM 761 O O . ASP A 1 97 ? 19.336 -11.590 -29.707 1.00 88.56 97 ASP A O 1
ATOM 765 N N . ARG A 1 98 ? 17.471 -10.466 -30.213 1.00 89.44 98 ARG A N 1
ATOM 766 C CA . ARG A 1 98 ? 16.886 -10.604 -28.875 1.00 89.44 98 ARG A CA 1
ATOM 767 C C . ARG A 1 98 ? 15.585 -11.391 -28.938 1.00 89.44 98 ARG A C 1
ATOM 769 O O . ARG A 1 98 ? 14.581 -10.906 -29.432 1.00 89.44 98 ARG A O 1
ATOM 776 N N . LYS A 1 99 ? 15.614 -12.576 -28.330 1.00 87.81 99 LYS A N 1
ATOM 777 C CA . LYS A 1 99 ? 14.475 -13.498 -28.248 1.00 87.81 99 LYS A CA 1
ATOM 778 C C . LYS A 1 99 ? 13.363 -13.040 -27.297 1.00 87.81 99 LYS A C 1
ATOM 780 O O . LYS A 1 99 ? 12.206 -13.310 -27.570 1.00 87.81 99 LYS A O 1
ATOM 785 N N . HIS A 1 100 ? 13.717 -12.383 -26.188 1.00 95.25 100 HIS A N 1
ATOM 786 C CA . HIS A 1 100 ? 12.761 -11.958 -25.159 1.00 95.25 100 HIS A CA 1
ATOM 787 C C . HIS A 1 100 ? 12.827 -10.450 -24.896 1.00 95.25 100 HIS A C 1
ATOM 789 O O . HIS A 1 100 ? 13.902 -9.859 -24.721 1.00 95.25 100 HIS A O 1
ATOM 795 N N . LEU A 1 101 ? 11.652 -9.843 -24.796 1.00 97.19 101 LEU A N 1
ATOM 796 C CA . LEU A 1 101 ? 11.385 -8.423 -24.574 1.00 97.19 101 LEU A CA 1
ATOM 797 C C . LEU A 1 101 ? 11.174 -8.086 -23.089 1.00 97.19 101 LEU A C 1
ATOM 799 O O . LEU A 1 101 ? 10.753 -6.984 -22.740 1.00 97.19 101 LEU A O 1
ATOM 803 N N . VAL A 1 102 ? 11.536 -9.021 -22.212 1.00 96.62 102 VAL A N 1
ATOM 804 C CA . VAL A 1 102 ? 11.643 -8.862 -20.757 1.00 96.62 102 VAL A CA 1
ATOM 805 C C . VAL A 1 102 ? 13.085 -9.133 -20.292 1.00 96.62 102 VAL A C 1
ATOM 807 O O . VAL A 1 102 ? 13.880 -9.719 -21.038 1.00 96.62 102 VAL A O 1
ATOM 810 N N . PRO A 1 103 ? 13.490 -8.698 -19.082 1.00 94.06 103 PRO A N 1
ATOM 811 C CA . PRO A 1 103 ? 14.807 -9.027 -18.539 1.00 94.06 103 PRO A CA 1
ATOM 812 C C . PRO A 1 103 ? 14.987 -10.538 -18.299 1.00 94.06 103 PRO A C 1
ATOM 814 O O . PRO A 1 103 ? 14.564 -11.079 -17.279 1.00 94.06 103 PRO A O 1
ATOM 817 N N . GLY A 1 104 ? 15.654 -11.220 -19.233 1.00 84.75 104 GLY A N 1
ATOM 818 C CA . GLY A 1 104 ? 16.001 -12.636 -19.103 1.00 84.75 104 GLY A CA 1
ATOM 819 C C . GLY A 1 104 ? 16.969 -12.897 -17.944 1.00 84.75 104 GLY A C 1
ATOM 820 O O . GLY A 1 104 ? 17.876 -12.105 -17.679 1.00 84.75 104 GLY A O 1
ATOM 821 N N . GLY A 1 105 ? 16.777 -14.013 -17.238 1.00 84.62 105 GLY A N 1
ATOM 822 C CA . GLY A 1 105 ? 17.712 -14.479 -16.210 1.00 84.62 105 GLY A CA 1
ATOM 823 C C . GLY A 1 105 ? 17.804 -13.616 -14.945 1.00 84.62 105 GLY A C 1
ATOM 824 O O . GLY A 1 105 ? 18.730 -13.828 -14.161 1.00 84.62 105 GLY A O 1
ATOM 825 N N . ALA A 1 106 ? 16.868 -12.691 -14.703 1.00 93.56 106 ALA A N 1
ATOM 826 C CA . ALA A 1 106 ? 16.859 -11.855 -13.501 1.00 93.56 106 ALA A CA 1
ATOM 827 C C . ALA A 1 106 ? 16.954 -12.684 -12.202 1.00 93.56 106 ALA A C 1
ATOM 829 O O . ALA A 1 106 ? 16.386 -13.777 -12.083 1.00 93.56 106 ALA A O 1
ATOM 830 N N . LEU A 1 107 ? 17.664 -12.157 -11.202 1.00 95.31 107 LEU A N 1
ATOM 831 C CA . LEU A 1 107 ? 17.712 -12.737 -9.864 1.00 95.31 107 LEU A CA 1
ATOM 832 C C . LEU A 1 107 ? 16.358 -12.495 -9.185 1.00 95.31 107 LEU A C 1
ATOM 834 O O . LEU A 1 107 ? 15.988 -11.362 -8.887 1.00 95.31 107 LEU A O 1
ATOM 838 N N . VAL A 1 108 ? 15.589 -13.557 -8.975 1.00 96.06 108 VAL A N 1
ATOM 839 C CA . VAL A 1 108 ? 14.266 -13.477 -8.337 1.00 96.06 108 VAL A CA 1
ATOM 840 C C . VAL A 1 108 ? 14.418 -13.191 -6.839 1.00 96.06 108 VAL A C 1
ATOM 842 O O . VAL A 1 108 ? 15.251 -13.806 -6.186 1.00 96.06 108 VAL A O 1
ATOM 845 N N . ALA A 1 109 ? 13.611 -12.299 -6.276 1.00 96.62 109 ALA A N 1
ATOM 846 C CA . ALA A 1 109 ? 13.425 -12.153 -4.837 1.00 96.62 109 ALA A CA 1
ATOM 847 C C . ALA A 1 109 ? 12.116 -12.849 -4.439 1.00 96.62 109 ALA A C 1
ATOM 849 O O . ALA A 1 109 ? 11.041 -12.267 -4.513 1.00 96.62 109 ALA A O 1
ATOM 850 N N . GLU A 1 110 ? 12.219 -14.116 -4.057 1.00 94.75 110 GLU A N 1
ATOM 851 C CA . GLU A 1 110 ? 11.114 -15.062 -3.851 1.00 94.75 110 GLU A CA 1
ATOM 852 C C . GLU A 1 110 ? 10.552 -15.080 -2.427 1.00 94.75 110 GLU A C 1
ATOM 854 O O . GLU A 1 110 ? 9.646 -15.852 -2.125 1.00 94.75 110 GLU A O 1
ATOM 859 N N . ARG A 1 111 ? 11.137 -14.302 -1.516 1.00 91.81 111 ARG A N 1
ATOM 860 C CA . ARG A 1 111 ? 10.661 -14.192 -0.137 1.00 91.81 111 ARG A CA 1
ATOM 861 C C . ARG A 1 111 ? 11.045 -12.856 0.475 1.00 91.81 111 ARG A C 1
ATOM 863 O O . ARG A 1 111 ? 12.099 -12.291 0.157 1.00 91.81 111 ARG A O 1
ATOM 870 N N . HIS A 1 112 ? 10.230 -12.444 1.439 1.00 92.94 112 HIS A N 1
ATOM 871 C CA . HIS A 1 112 ? 10.395 -11.213 2.189 1.00 92.94 112 HIS A CA 1
ATOM 872 C C . HIS A 1 112 ? 11.806 -11.035 2.747 1.00 92.94 112 HIS A C 1
ATOM 874 O O . HIS A 1 112 ? 12.375 -11.920 3.391 1.00 92.94 112 HIS A O 1
ATOM 880 N N . GLY A 1 113 ? 12.352 -9.837 2.540 1.00 92.75 113 GLY A N 1
ATOM 881 C CA . GLY A 1 113 ? 13.616 -9.400 3.124 1.00 92.75 113 GLY A CA 1
ATOM 882 C C . GLY A 1 113 ? 14.845 -9.670 2.260 1.00 92.75 113 GLY A C 1
ATOM 883 O O . GLY A 1 113 ? 15.889 -9.078 2.539 1.00 92.75 113 GLY A O 1
ATOM 884 N N . ILE A 1 114 ? 14.746 -10.479 1.193 1.00 95.81 114 ILE A N 1
ATOM 885 C CA . ILE A 1 114 ? 15.845 -10.640 0.223 1.00 95.81 114 ILE A CA 1
ATOM 886 C C . ILE A 1 114 ? 16.194 -9.293 -0.403 1.00 95.81 114 ILE A C 1
ATOM 888 O O . ILE A 1 114 ? 17.357 -8.910 -0.398 1.00 95.81 114 ILE A O 1
ATOM 892 N N . THR A 1 115 ? 15.203 -8.553 -0.895 1.00 96.75 115 THR A N 1
ATOM 893 C CA . THR A 1 115 ? 15.406 -7.240 -1.532 1.00 96.75 115 THR A CA 1
ATOM 894 C C . THR A 1 115 ? 16.140 -6.264 -0.601 1.00 96.75 115 THR A C 1
ATOM 896 O O . THR A 1 115 ? 17.114 -5.629 -1.008 1.00 96.75 115 THR A O 1
ATOM 899 N N . ARG A 1 116 ? 15.758 -6.204 0.684 1.00 95.75 116 ARG A N 1
ATOM 900 C CA . ARG A 1 116 ? 16.440 -5.380 1.688 1.00 95.75 116 ARG A CA 1
ATOM 901 C C . ARG A 1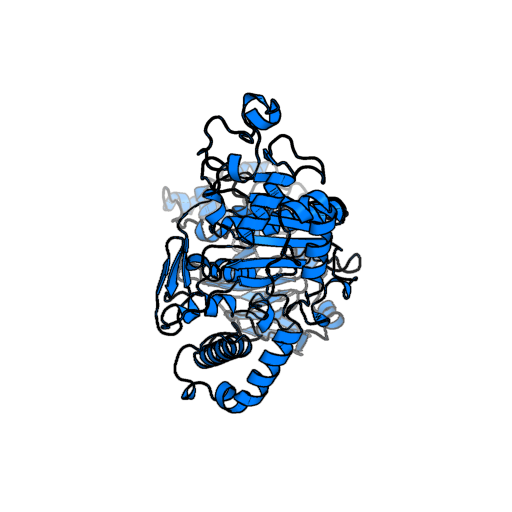 116 ? 17.863 -5.843 1.938 1.00 95.75 116 ARG A C 1
ATOM 903 O O . ARG A 1 116 ? 18.763 -5.010 1.990 1.00 95.75 116 ARG A O 1
ATOM 910 N N . MET A 1 117 ? 18.069 -7.151 2.104 1.00 95.31 117 MET A N 1
ATOM 911 C CA . MET A 1 117 ? 19.410 -7.711 2.271 1.00 95.31 117 MET A CA 1
ATOM 912 C C . MET A 1 117 ? 20.289 -7.335 1.077 1.00 95.31 117 MET A C 1
ATOM 914 O O . MET A 1 117 ? 21.429 -6.940 1.265 1.00 95.31 117 MET A O 1
ATOM 918 N N . LEU A 1 118 ? 19.729 -7.377 -0.133 1.00 97.06 118 LEU A N 1
ATOM 919 C CA . LEU A 1 118 ? 20.427 -7.039 -1.366 1.00 97.06 118 LEU A CA 1
ATOM 920 C C . LEU A 1 118 ? 20.766 -5.545 -1.519 1.00 97.06 118 LEU A C 1
ATOM 922 O O . LEU A 1 118 ? 21.621 -5.199 -2.335 1.00 97.06 118 LEU A O 1
ATOM 926 N N . SER A 1 119 ? 20.105 -4.670 -0.756 1.00 97.00 119 SER A N 1
ATOM 927 C CA . SER A 1 119 ? 20.176 -3.209 -0.907 1.00 97.00 119 SER A CA 1
ATOM 928 C C . SER A 1 119 ? 21.420 -2.564 -0.291 1.00 97.00 119 SER A C 1
ATOM 930 O O . SER A 1 119 ? 21.658 -1.380 -0.525 1.00 97.00 119 SER A O 1
ATOM 932 N N . LEU A 1 120 ? 22.212 -3.310 0.485 1.00 96.88 120 LEU A N 1
ATOM 933 C CA . LEU A 1 120 ? 23.446 -2.841 1.122 1.00 96.88 120 LEU A CA 1
ATOM 934 C C . LEU A 1 120 ? 24.484 -3.972 1.192 1.00 96.88 120 LEU A C 1
ATOM 936 O O . LEU A 1 120 ? 24.091 -5.130 1.362 1.00 96.88 120 LEU A O 1
ATOM 940 N N . PRO A 1 121 ? 25.792 -3.660 1.143 1.00 95.44 121 PRO A N 1
ATOM 941 C CA . PRO A 1 121 ? 26.836 -4.620 1.470 1.00 95.44 121 PRO A CA 1
ATOM 942 C C . PRO A 1 121 ? 26.642 -5.201 2.884 1.00 95.44 121 PRO A C 1
ATOM 944 O O . PRO A 1 121 ? 26.207 -4.494 3.801 1.00 95.44 121 PRO A O 1
ATOM 947 N N . PRO A 1 122 ? 26.943 -6.490 3.110 1.00 92.12 122 PRO A N 1
ATOM 948 C CA . PRO A 1 122 ? 26.852 -7.100 4.436 1.00 92.12 122 PRO A CA 1
ATOM 949 C C . PRO A 1 122 ? 27.966 -6.647 5.394 1.00 92.12 122 PRO A C 1
ATOM 951 O O . PRO A 1 122 ? 27.833 -6.853 6.602 1.00 92.12 122 PRO A O 1
ATOM 954 N N . ASP A 1 123 ? 29.042 -6.073 4.858 1.00 92.31 123 ASP A N 1
ATOM 955 C CA . ASP A 1 123 ? 30.275 -5.648 5.526 1.00 92.31 123 ASP A CA 1
ATOM 956 C C . ASP A 1 123 ? 30.443 -4.118 5.598 1.00 92.31 123 ASP A C 1
ATOM 958 O O . ASP A 1 123 ? 31.453 -3.636 6.107 1.00 92.31 123 ASP A O 1
ATOM 962 N N . ALA A 1 124 ? 29.450 -3.352 5.136 1.00 93.81 124 ALA A N 1
ATOM 963 C CA . ALA A 1 124 ? 29.433 -1.896 5.222 1.00 93.81 124 ALA A CA 1
ATOM 964 C C . ALA A 1 124 ? 28.036 -1.362 5.566 1.00 93.81 124 ALA A C 1
ATOM 966 O O . ALA A 1 124 ? 27.009 -1.966 5.249 1.00 93.81 124 ALA A O 1
ATOM 967 N N . ASP A 1 125 ? 28.001 -0.183 6.186 1.00 95.75 125 ASP A N 1
ATOM 968 C CA . ASP A 1 125 ? 26.756 0.515 6.519 1.00 95.75 125 ASP A CA 1
ATOM 969 C C . ASP A 1 125 ? 26.310 1.504 5.438 1.00 95.75 125 ASP A C 1
ATOM 971 O O . ASP A 1 125 ? 25.248 2.109 5.567 1.00 95.75 125 ASP A O 1
ATOM 975 N N . GLU A 1 126 ? 27.079 1.661 4.359 1.00 96.94 126 GLU A N 1
ATOM 976 C CA . GLU A 1 126 ? 26.739 2.549 3.253 1.00 96.94 126 GLU A CA 1
ATOM 977 C C . GLU A 1 126 ? 26.988 1.921 1.881 1.00 96.94 126 GLU A C 1
ATOM 979 O O . GLU A 1 126 ? 27.883 1.099 1.692 1.00 96.94 126 GLU A O 1
ATOM 984 N N . PHE A 1 127 ? 26.194 2.358 0.907 1.00 96.25 127 PHE A N 1
ATOM 985 C CA . PHE A 1 127 ? 26.413 2.114 -0.512 1.00 96.25 127 PHE A CA 1
ATOM 986 C C . PHE A 1 127 ? 26.058 3.376 -1.294 1.00 96.25 127 PHE A C 1
ATOM 988 O O . PHE A 1 127 ? 25.002 3.967 -1.065 1.00 96.25 127 PHE A O 1
ATOM 995 N N . LYS A 1 128 ? 26.924 3.794 -2.218 1.00 95.44 128 LYS A N 1
ATOM 996 C CA . LYS A 1 128 ? 26.740 5.017 -3.007 1.00 95.44 128 LYS A CA 1
ATOM 997 C C . LYS A 1 128 ? 26.951 4.736 -4.488 1.00 95.44 128 LYS A C 1
ATOM 999 O O . LYS A 1 128 ? 27.906 4.065 -4.868 1.00 95.44 128 LYS A O 1
ATOM 1004 N N . SER A 1 129 ? 26.078 5.301 -5.307 1.00 93.25 129 SER A N 1
ATOM 1005 C CA . SER A 1 129 ? 26.182 5.362 -6.762 1.00 93.25 129 SER A CA 1
ATOM 1006 C C . SER A 1 129 ? 25.799 6.756 -7.255 1.00 93.25 129 SER A C 1
ATOM 1008 O O . SER A 1 129 ? 25.389 7.613 -6.470 1.00 93.25 129 SER A O 1
ATOM 1010 N N . SER A 1 130 ? 25.903 6.985 -8.564 1.00 90.44 130 SER A N 1
ATOM 1011 C CA . SER A 1 130 ? 25.457 8.229 -9.203 1.00 90.44 130 SER A CA 1
ATOM 1012 C C . SER A 1 130 ? 23.954 8.507 -9.037 1.00 90.44 130 SER A C 1
ATOM 1014 O O . SER A 1 130 ? 23.538 9.659 -9.121 1.00 90.44 130 SER A O 1
ATOM 1016 N N . ILE A 1 131 ? 23.141 7.478 -8.768 1.00 91.88 131 ILE A N 1
ATOM 1017 C CA . ILE A 1 131 ? 21.672 7.576 -8.734 1.00 91.88 131 ILE A CA 1
ATOM 1018 C C . ILE A 1 131 ? 21.053 7.272 -7.365 1.00 91.88 131 ILE A C 1
ATOM 1020 O O . ILE A 1 131 ? 19.863 7.526 -7.166 1.00 91.88 131 ILE A O 1
ATOM 1024 N N . LEU A 1 132 ? 21.815 6.711 -6.422 1.00 94.88 132 LEU A N 1
ATOM 1025 C CA . LEU A 1 132 ? 21.303 6.285 -5.121 1.00 94.88 132 LEU A CA 1
ATOM 1026 C C . LEU A 1 132 ? 22.394 6.304 -4.045 1.00 94.88 132 LEU A C 1
ATOM 1028 O O . LEU A 1 132 ? 23.473 5.745 -4.220 1.00 94.88 132 LEU A O 1
ATOM 1032 N N . SER A 1 133 ? 22.072 6.864 -2.881 1.00 96.75 133 SER A N 1
ATOM 1033 C CA . SER A 1 133 ? 22.842 6.687 -1.647 1.00 96.75 133 SER A CA 1
ATOM 1034 C C . SER A 1 133 ? 22.007 5.930 -0.619 1.00 96.75 133 SER A C 1
ATOM 1036 O O . SER A 1 133 ? 20.901 6.345 -0.287 1.00 96.75 133 SER A O 1
ATOM 1038 N N . SER A 1 134 ? 22.522 4.812 -0.121 1.00 97.69 134 SER A N 1
ATOM 1039 C CA . SER A 1 134 ? 21.842 3.924 0.822 1.00 97.69 134 SER A CA 1
ATOM 1040 C C . SER A 1 134 ? 22.637 3.793 2.112 1.00 97.69 134 SER A C 1
ATOM 1042 O O . SER A 1 134 ? 23.862 3.709 2.071 1.00 97.69 134 SER A O 1
ATOM 1044 N N . TYR A 1 135 ? 21.934 3.727 3.242 1.00 97.75 135 TYR A N 1
ATOM 1045 C CA . TYR A 1 135 ? 22.524 3.677 4.577 1.00 97.75 135 TYR A CA 1
ATOM 1046 C C . TYR A 1 135 ? 21.784 2.692 5.479 1.00 97.75 135 TYR A C 1
ATOM 1048 O O . TYR A 1 135 ? 20.548 2.671 5.515 1.00 97.75 135 TYR A O 1
ATOM 1056 N N . ARG A 1 136 ? 22.534 1.923 6.267 1.00 95.88 136 ARG A N 1
ATOM 1057 C CA . ARG A 1 136 ? 22.010 1.220 7.438 1.00 95.88 136 ARG A CA 1
ATOM 1058 C C . ARG A 1 136 ? 21.895 2.224 8.581 1.00 95.88 136 ARG A C 1
ATOM 1060 O O . ARG A 1 136 ? 22.847 2.932 8.888 1.00 95.88 136 ARG A O 1
ATOM 1067 N N . VAL A 1 137 ? 20.726 2.303 9.209 1.00 95.69 137 VAL A N 1
ATOM 1068 C CA . VAL A 1 137 ? 20.468 3.213 10.337 1.00 95.69 137 VAL A CA 1
ATOM 1069 C C . VAL A 1 137 ? 19.852 2.440 11.498 1.00 95.69 137 VAL A C 1
ATOM 1071 O O . VAL A 1 137 ? 19.291 1.364 11.301 1.00 95.69 137 VAL A O 1
ATOM 1074 N N . HIS A 1 138 ? 19.903 2.982 12.717 1.00 91.12 138 HIS A N 1
ATOM 1075 C CA . HIS A 1 138 ? 19.369 2.296 13.903 1.00 91.12 138 HIS A CA 1
ATOM 1076 C C . HIS A 1 138 ? 17.890 1.891 13.766 1.00 91.12 138 HIS A C 1
ATOM 1078 O O . HIS A 1 138 ? 17.478 0.869 14.304 1.00 91.12 138 HIS A O 1
ATOM 1084 N N . GLN A 1 139 ? 17.097 2.669 13.026 1.00 90.81 139 GLN A N 1
ATOM 1085 C CA . GLN A 1 139 ? 15.672 2.429 12.790 1.00 90.81 139 GLN A CA 1
ATOM 1086 C C . GLN A 1 139 ? 15.386 1.514 11.581 1.00 90.81 139 GLN A C 1
ATOM 1088 O O . GLN A 1 139 ? 14.224 1.204 11.318 1.00 90.81 139 GLN A O 1
ATOM 1093 N N . GLY A 1 140 ? 16.406 1.097 10.820 1.00 91.75 140 GLY A N 1
ATOM 1094 C CA . GLY A 1 140 ? 16.247 0.278 9.617 1.00 91.75 140 GLY A CA 1
ATOM 1095 C C . GLY A 1 140 ? 17.194 0.674 8.484 1.00 91.75 140 GLY A C 1
ATOM 1096 O O . GLY A 1 140 ? 18.410 0.534 8.598 1.00 91.75 140 GLY A O 1
ATOM 1097 N N . VAL A 1 141 ? 16.629 1.130 7.364 1.00 94.69 141 VAL A N 1
ATOM 1098 C CA . VAL A 1 141 ? 17.382 1.531 6.163 1.00 94.69 141 VAL A CA 1
ATOM 1099 C C . VAL A 1 141 ? 16.955 2.925 5.724 1.00 94.69 141 VAL A C 1
ATOM 1101 O O . VAL A 1 141 ? 15.785 3.288 5.865 1.00 94.69 141 VAL A O 1
ATOM 1104 N N . CYS A 1 142 ? 17.892 3.692 5.182 1.00 97.06 142 CYS A N 1
ATOM 1105 C CA . CYS A 1 142 ? 17.646 4.990 4.570 1.00 97.06 142 CYS A CA 1
ATOM 1106 C C . CYS A 1 142 ? 18.149 4.963 3.126 1.00 97.06 142 CYS A C 1
ATOM 1108 O O . CYS A 1 142 ? 19.273 4.535 2.874 1.00 97.06 142 CYS A O 1
ATOM 1110 N N . HIS A 1 143 ? 17.323 5.419 2.188 1.00 97.50 143 HIS A N 1
ATOM 1111 C CA . HIS A 1 143 ? 17.645 5.461 0.768 1.00 97.50 143 HIS A CA 1
ATOM 1112 C C . HIS A 1 143 ? 17.352 6.856 0.218 1.00 97.50 143 HIS A C 1
ATOM 1114 O O . HIS A 1 143 ? 16.203 7.296 0.220 1.00 97.50 143 HIS A O 1
ATOM 1120 N N . ASN A 1 144 ? 18.389 7.516 -0.285 1.00 96.50 144 ASN A N 1
ATOM 1121 C CA . ASN A 1 144 ? 18.347 8.842 -0.885 1.00 96.50 144 ASN A CA 1
ATOM 1122 C C . ASN A 1 144 ? 18.610 8.706 -2.396 1.00 96.50 144 ASN A C 1
ATOM 1124 O O . ASN A 1 144 ? 19.775 8.607 -2.796 1.00 96.50 144 ASN A O 1
ATOM 1128 N N . PRO A 1 145 ? 17.563 8.619 -3.237 1.00 94.75 145 PRO A N 1
ATOM 1129 C CA . PRO A 1 145 ? 17.713 8.651 -4.691 1.00 94.75 145 PRO A CA 1
ATOM 1130 C C . PRO A 1 145 ? 18.206 10.030 -5.155 1.00 94.75 145 PRO A C 1
ATOM 1132 O O . PRO A 1 145 ? 18.054 11.016 -4.435 1.00 94.75 145 PRO A O 1
ATOM 1135 N N . ALA A 1 146 ? 18.779 10.105 -6.359 1.00 90.12 146 ALA A N 1
ATOM 1136 C CA . ALA A 1 146 ? 19.272 11.364 -6.928 1.00 90.12 146 ALA A CA 1
ATOM 1137 C C . ALA A 1 146 ? 18.165 12.428 -7.065 1.00 90.12 146 ALA A C 1
ATOM 1139 O O . ALA A 1 146 ? 18.398 13.601 -6.775 1.00 90.12 146 ALA A O 1
ATOM 1140 N N . SER A 1 147 ? 16.953 12.011 -7.444 1.00 88.19 147 SER A N 1
ATOM 1141 C CA . SER A 1 147 ? 15.746 12.845 -7.429 1.00 88.19 147 SER A CA 1
ATOM 1142 C C . SER A 1 147 ? 15.022 12.705 -6.085 1.00 88.19 147 SER A C 1
ATOM 1144 O O . SER A 1 147 ? 14.536 11.625 -5.753 1.00 88.19 147 SER A O 1
ATOM 1146 N N . ASP A 1 148 ? 14.881 13.788 -5.318 1.00 84.88 148 ASP A N 1
ATOM 1147 C CA . ASP A 1 148 ? 14.276 13.763 -3.972 1.00 84.88 148 ASP A CA 1
ATOM 1148 C C . ASP A 1 148 ? 12.734 13.806 -3.970 1.00 84.88 148 ASP A C 1
ATOM 1150 O O . ASP A 1 148 ? 12.088 13.556 -2.946 1.00 84.88 148 ASP A O 1
ATOM 1154 N N . ARG A 1 149 ? 12.120 14.109 -5.120 1.00 83.31 149 ARG A N 1
ATOM 1155 C CA . ARG A 1 149 ? 10.670 14.274 -5.266 1.00 83.31 149 ARG A CA 1
ATOM 1156 C C . ARG A 1 149 ? 10.159 13.856 -6.635 1.00 83.31 149 ARG A C 1
ATOM 1158 O O . ARG A 1 149 ? 10.881 13.795 -7.622 1.00 83.31 149 ARG A O 1
ATOM 1165 N N . ARG A 1 150 ? 8.849 13.622 -6.686 1.00 83.38 150 ARG A N 1
ATOM 1166 C CA . ARG A 1 150 ? 8.119 13.273 -7.905 1.00 83.38 150 ARG A CA 1
ATOM 1167 C C . ARG A 1 150 ? 7.685 14.521 -8.672 1.00 83.38 150 ARG A C 1
ATOM 1169 O O . ARG A 1 150 ? 7.095 15.418 -8.072 1.00 83.38 150 ARG A O 1
ATOM 1176 N N . THR A 1 151 ? 7.830 14.497 -9.991 1.00 82.56 151 THR A N 1
ATOM 1177 C CA . THR A 1 151 ? 7.236 15.473 -10.915 1.00 82.56 151 THR A CA 1
ATOM 1178 C C . THR A 1 151 ? 5.940 14.897 -11.496 1.00 82.56 151 THR A C 1
ATOM 1180 O O . THR A 1 151 ? 5.783 13.681 -11.635 1.00 82.56 151 THR A O 1
ATOM 1183 N N . THR A 1 152 ? 4.955 15.750 -11.781 1.00 77.06 152 THR A N 1
ATOM 1184 C CA . THR A 1 152 ? 3.683 15.336 -12.408 1.00 77.06 152 THR A CA 1
ATOM 1185 C C . THR A 1 152 ? 3.480 15.924 -13.792 1.00 77.06 152 THR A C 1
ATOM 1187 O O . THR A 1 152 ? 2.824 15.300 -14.621 1.00 77.06 152 THR A O 1
ATOM 1190 N N . GLU A 1 153 ? 4.026 17.107 -14.043 1.00 84.81 153 GLU A N 1
ATOM 1191 C CA . GLU A 1 153 ? 3.887 17.798 -15.316 1.00 84.81 153 GLU A CA 1
ATOM 1192 C C . GLU A 1 153 ? 4.712 17.101 -16.401 1.00 84.81 153 GLU A C 1
ATOM 1194 O O . GLU A 1 153 ? 5.907 16.882 -16.236 1.00 84.81 153 GLU A O 1
ATOM 1199 N N . GLY A 1 154 ? 4.055 16.697 -17.491 1.00 85.50 154 GLY A N 1
ATOM 1200 C CA . GLY A 1 154 ? 4.725 16.109 -18.652 1.00 85.50 154 GLY A CA 1
ATOM 1201 C C . GLY A 1 154 ? 5.356 14.727 -18.442 1.00 85.50 154 GLY A C 1
ATOM 1202 O O . GLY A 1 154 ? 6.067 14.285 -19.330 1.00 85.50 154 GLY A O 1
ATOM 1203 N N . VAL A 1 155 ? 5.096 14.043 -17.320 1.00 94.06 155 VAL A N 1
ATOM 1204 C CA . VAL A 1 155 ? 5.771 12.779 -16.945 1.00 94.06 155 VAL A CA 1
ATOM 1205 C C . VAL A 1 155 ? 5.064 11.526 -17.474 1.00 94.06 155 VAL A C 1
ATOM 1207 O O . VAL A 1 155 ? 5.689 10.481 -17.627 1.00 94.06 155 VAL A O 1
ATOM 1210 N N . PHE A 1 156 ? 3.750 11.575 -17.717 1.00 97.62 156 PHE A N 1
ATOM 1211 C CA . PHE A 1 156 ? 2.969 10.386 -18.079 1.00 97.62 156 PHE A CA 1
ATOM 1212 C C . PHE A 1 156 ? 2.779 10.300 -19.595 1.00 97.62 156 PHE A C 1
ATOM 1214 O O . PHE A 1 156 ? 1.978 11.028 -20.188 1.00 97.62 156 PHE A O 1
ATOM 1221 N N . HIS A 1 157 ? 3.509 9.368 -20.203 1.00 98.56 157 HIS A N 1
ATOM 1222 C CA . HIS A 1 157 ? 3.457 9.061 -21.623 1.00 98.56 157 HIS A CA 1
ATOM 1223 C C . HIS A 1 157 ? 2.717 7.749 -21.879 1.00 98.56 157 HIS A C 1
ATOM 1225 O O . HIS A 1 157 ? 2.742 6.826 -21.060 1.00 98.56 157 HIS A O 1
ATOM 1231 N N . VAL A 1 158 ? 2.065 7.658 -23.031 1.00 98.75 158 VAL A N 1
ATOM 1232 C CA . VAL A 1 158 ? 1.234 6.515 -23.392 1.00 98.75 158 VAL A CA 1
ATOM 1233 C C . VAL A 1 158 ? 1.491 6.138 -24.845 1.00 98.75 158 VAL A C 1
ATOM 1235 O O . VAL A 1 158 ? 1.453 6.997 -25.724 1.00 98.75 158 VAL A O 1
ATOM 1238 N N . THR A 1 159 ? 1.751 4.857 -25.088 1.00 98.50 159 THR A N 1
ATOM 1239 C CA . THR A 1 159 ? 2.077 4.341 -26.419 1.00 98.50 159 THR A CA 1
ATOM 1240 C C . THR A 1 159 ? 0.835 4.224 -27.308 1.00 98.50 159 THR A C 1
ATOM 1242 O O . THR A 1 159 ? -0.250 3.848 -26.855 1.00 98.50 159 THR A O 1
ATOM 1245 N N . GLU A 1 160 ? 1.002 4.542 -28.589 1.00 98.31 160 GLU A N 1
ATOM 1246 C CA . GLU A 1 160 ? -0.003 4.417 -29.648 1.00 98.31 160 GLU A CA 1
ATOM 1247 C C . GLU A 1 160 ? -0.252 2.966 -30.064 1.00 98.31 160 GLU A C 1
ATOM 1249 O O . GLU A 1 160 ? 0.657 2.138 -30.033 1.00 98.31 160 GLU A O 1
ATOM 1254 N N . GLY A 1 161 ? -1.470 2.679 -30.533 1.00 96.12 161 GLY A N 1
ATOM 1255 C CA . GLY A 1 161 ? -1.869 1.378 -31.081 1.00 96.12 161 GLY A CA 1
ATOM 1256 C C . GLY A 1 161 ? -2.325 0.337 -30.058 1.00 96.12 161 GLY A C 1
ATOM 1257 O O . GLY A 1 161 ? -2.404 -0.834 -30.408 1.00 96.12 161 GLY A O 1
ATOM 1258 N N . GLY A 1 162 ? -2.628 0.777 -28.834 1.00 97.06 162 GLY A N 1
ATOM 1259 C CA . GLY A 1 162 ? -3.451 0.054 -27.864 1.00 97.06 162 GLY A CA 1
ATOM 1260 C C . GLY A 1 162 ? -4.760 0.801 -27.591 1.00 97.06 162 GLY A C 1
ATOM 1261 O O . GLY A 1 162 ? -5.362 1.375 -28.500 1.00 97.06 162 GLY A O 1
ATOM 1262 N N . LEU A 1 163 ? -5.181 0.856 -26.324 1.00 97.81 163 LEU A N 1
ATOM 1263 C CA . LEU A 1 163 ? -6.371 1.619 -25.915 1.00 97.81 163 LEU A CA 1
ATOM 1264 C C . LEU A 1 163 ? -6.232 3.136 -26.184 1.00 97.81 163 LEU A C 1
ATOM 1266 O O . LEU A 1 163 ? -5.110 3.665 -26.120 1.00 97.81 163 LEU A O 1
ATOM 1270 N N . PRO A 1 164 ? -7.355 3.864 -26.392 1.00 98.25 164 PRO A N 1
ATOM 1271 C CA . PRO A 1 164 ? -7.348 5.305 -26.636 1.00 98.25 164 PRO A CA 1
ATOM 1272 C C . PRO A 1 164 ? -6.499 6.085 -25.628 1.00 98.25 164 PRO A C 1
ATOM 1274 O O . PRO A 1 164 ? -6.522 5.828 -24.421 1.00 98.25 164 PRO A O 1
ATOM 1277 N N . ILE A 1 165 ? -5.719 7.040 -26.134 1.00 98.25 165 ILE A N 1
ATOM 1278 C CA . ILE A 1 165 ? -4.809 7.850 -25.321 1.00 98.25 165 ILE A CA 1
ATOM 1279 C C . ILE A 1 165 ? -5.577 9.052 -24.758 1.00 98.25 165 ILE A C 1
ATOM 1281 O O . ILE A 1 165 ? -6.113 9.838 -25.546 1.00 98.25 165 ILE A O 1
ATOM 1285 N N . PRO A 1 166 ? -5.612 9.254 -23.426 1.00 97.44 166 PRO A N 1
ATOM 1286 C CA . PRO A 1 166 ? -6.265 10.422 -22.845 1.00 97.44 166 PRO A CA 1
ATOM 1287 C C . PRO A 1 166 ? -5.634 11.732 -23.338 1.00 97.44 166 PRO A C 1
ATOM 1289 O O . PRO A 1 166 ? -4.424 11.822 -23.563 1.00 97.44 166 PRO A O 1
ATOM 1292 N N . ALA A 1 167 ? -6.456 12.769 -23.505 1.00 95.81 167 ALA A N 1
ATOM 1293 C CA . ALA A 1 167 ? -6.036 14.030 -24.120 1.00 95.81 167 ALA A CA 1
ATOM 1294 C C . ALA A 1 167 ? -4.901 14.741 -23.361 1.00 95.81 167 ALA A C 1
ATOM 1296 O O . ALA A 1 167 ? -4.093 15.435 -23.985 1.00 95.81 167 ALA A O 1
ATOM 1297 N N . ASP A 1 168 ? -4.837 14.538 -22.044 1.00 94.69 168 ASP A N 1
ATOM 1298 C CA . ASP A 1 168 ? -3.871 15.135 -21.123 1.00 94.69 168 ASP A CA 1
ATOM 1299 C C . ASP A 1 168 ? -2.536 14.366 -21.032 1.00 94.69 168 ASP A C 1
ATOM 1301 O O . ASP A 1 168 ? -1.621 14.800 -20.336 1.00 94.69 168 ASP A O 1
ATOM 1305 N N . LYS A 1 169 ? -2.399 13.227 -21.725 1.00 97.62 169 LYS A N 1
ATOM 1306 C CA . LYS A 1 169 ? -1.163 12.425 -21.767 1.00 97.62 169 LYS A CA 1
ATOM 1307 C C . LYS A 1 169 ? -0.363 12.696 -23.035 1.00 97.62 169 LYS A C 1
ATOM 1309 O O . LYS A 1 169 ? -0.931 13.063 -24.061 1.00 97.62 169 LYS A O 1
ATOM 1314 N N . LYS A 1 170 ? 0.949 12.458 -22.995 1.00 98.38 170 LYS A N 1
ATOM 1315 C CA . LYS A 1 170 ? 1.793 12.532 -24.197 1.00 98.38 170 LYS A CA 1
ATOM 1316 C C . LYS A 1 170 ? 1.663 11.246 -25.028 1.00 98.38 170 LYS A C 1
ATOM 1318 O O . LYS A 1 170 ? 1.796 10.156 -24.471 1.00 98.38 170 LYS A O 1
ATOM 1323 N N . SER A 1 171 ? 1.397 11.376 -26.329 1.00 98.38 171 SER A N 1
ATOM 1324 C CA . SER A 1 171 ? 1.252 10.260 -27.281 1.00 98.38 171 SER A CA 1
ATOM 1325 C C . SER A 1 171 ? 2.610 9.801 -27.803 1.00 98.38 171 SER A C 1
ATOM 1327 O O . SER A 1 171 ? 3.349 10.611 -28.354 1.00 98.38 171 SER A O 1
ATOM 1329 N N . VAL A 1 172 ? 2.956 8.524 -27.639 1.00 98.69 172 VAL A N 1
ATOM 1330 C CA . VAL A 1 172 ? 4.262 7.980 -28.049 1.00 98.69 172 VAL A CA 1
ATOM 1331 C C . VAL A 1 172 ? 4.093 6.996 -29.209 1.00 98.69 172 VAL A C 1
ATOM 1333 O O . VAL A 1 172 ? 3.416 5.982 -29.031 1.00 98.69 172 VAL A O 1
ATOM 1336 N N . PRO A 1 173 ? 4.747 7.217 -30.365 1.00 98.31 173 PRO A N 1
ATOM 1337 C CA . PRO A 1 173 ? 4.735 6.257 -31.467 1.00 98.31 173 PRO A CA 1
ATOM 1338 C C . PRO A 1 173 ? 5.270 4.879 -31.052 1.00 98.31 173 PRO A C 1
ATOM 1340 O O . PRO A 1 173 ? 6.223 4.792 -30.271 1.00 98.31 173 PRO A O 1
ATOM 1343 N N . LYS A 1 174 ? 4.722 3.795 -31.625 1.00 97.75 174 LYS A N 1
ATOM 1344 C CA . LYS A 1 174 ? 5.158 2.412 -31.322 1.00 97.75 174 LYS A CA 1
ATOM 1345 C C . LYS A 1 174 ? 6.670 2.220 -31.460 1.00 97.75 174 LYS A C 1
ATOM 1347 O O . LYS A 1 174 ? 7.293 1.643 -30.572 1.00 97.75 174 LYS A O 1
ATOM 1352 N N . ILE A 1 175 ? 7.267 2.758 -32.527 1.00 98.25 175 ILE A N 1
ATOM 1353 C CA . ILE A 1 175 ? 8.713 2.655 -32.775 1.00 98.25 175 ILE A CA 1
ATOM 1354 C C . ILE A 1 175 ? 9.547 3.307 -31.662 1.00 98.25 175 ILE A C 1
ATOM 1356 O O . ILE A 1 175 ? 10.582 2.770 -31.265 1.00 98.25 175 ILE A O 1
ATOM 1360 N N . ALA A 1 176 ? 9.070 4.420 -31.097 1.00 98.69 176 ALA A N 1
ATOM 1361 C CA . ALA A 1 176 ? 9.749 5.090 -29.997 1.00 98.69 176 ALA A CA 1
ATOM 1362 C C . ALA A 1 176 ? 9.667 4.287 -28.704 1.00 98.69 176 ALA A C 1
ATOM 1364 O O . ALA A 1 176 ? 10.681 4.121 -28.027 1.00 98.69 176 ALA A O 1
ATOM 1365 N N . PHE A 1 177 ? 8.506 3.704 -28.400 1.00 98.81 177 PHE A N 1
ATOM 1366 C CA . PHE A 1 177 ? 8.386 2.773 -27.281 1.00 98.81 177 PHE A CA 1
ATOM 1367 C C . PHE A 1 177 ? 9.295 1.547 -27.449 1.00 98.81 177 PHE A C 1
ATOM 1369 O O . PHE A 1 177 ? 9.992 1.190 -26.505 1.00 98.81 177 PHE A O 1
ATOM 1376 N N . ALA A 1 178 ? 9.365 0.951 -28.643 1.00 98.75 178 ALA A N 1
ATOM 1377 C CA . ALA A 1 178 ? 10.244 -0.187 -28.916 1.00 98.75 178 ALA A CA 1
ATOM 1378 C C . ALA A 1 178 ? 11.723 0.148 -28.662 1.00 98.75 178 ALA A C 1
ATOM 1380 O O . ALA A 1 178 ? 12.431 -0.602 -27.990 1.00 98.75 178 ALA A O 1
ATOM 1381 N N . ARG A 1 179 ? 12.197 1.308 -29.134 1.00 98.75 179 ARG A N 1
ATOM 1382 C CA . ARG A 1 179 ? 13.584 1.754 -28.913 1.00 98.75 179 ARG A CA 1
ATOM 1383 C C . ARG A 1 179 ? 13.865 2.101 -27.448 1.00 98.75 179 ARG A C 1
ATOM 1385 O O . ARG A 1 179 ? 14.942 1.776 -26.948 1.00 98.75 179 ARG A O 1
ATOM 1392 N N . LEU A 1 180 ? 12.896 2.688 -26.741 1.00 98.88 180 LEU A N 1
ATOM 1393 C CA . LEU A 1 180 ? 12.973 2.907 -25.291 1.00 98.88 180 LEU A CA 1
ATOM 1394 C C . LEU A 1 180 ? 13.040 1.580 -24.525 1.00 98.88 180 LEU A C 1
ATOM 1396 O O . LEU A 1 180 ? 13.880 1.432 -23.641 1.00 98.88 180 LEU A O 1
ATOM 1400 N N . LEU A 1 181 ? 12.216 0.595 -24.890 1.00 98.81 181 LEU A N 1
ATOM 1401 C CA . LEU A 1 181 ? 12.238 -0.746 -24.308 1.00 98.81 181 LEU A CA 1
ATOM 1402 C C . LEU A 1 181 ? 13.583 -1.434 -24.564 1.00 98.81 181 LEU A C 1
ATOM 1404 O O . LEU A 1 181 ? 14.192 -1.946 -23.628 1.00 98.81 181 LEU A O 1
ATOM 1408 N N . LYS A 1 182 ? 14.111 -1.373 -25.794 1.00 98.38 182 LYS A N 1
ATOM 1409 C CA . LYS A 1 182 ? 15.454 -1.882 -26.115 1.00 98.38 182 LYS A CA 1
ATOM 1410 C C . LYS A 1 182 ? 16.513 -1.280 -25.202 1.00 98.38 182 LYS A C 1
ATOM 1412 O O . LYS A 1 182 ? 17.339 -2.015 -24.667 1.00 98.38 182 LYS A O 1
ATOM 1417 N N . ALA A 1 183 ? 16.492 0.033 -24.996 1.00 98.44 183 ALA A N 1
ATOM 1418 C CA . ALA A 1 183 ? 17.432 0.685 -24.096 1.00 98.44 183 ALA A CA 1
ATOM 1419 C C . ALA A 1 183 ? 17.199 0.299 -22.624 1.00 98.44 183 ALA A C 1
ATOM 1421 O O . ALA A 1 183 ? 18.164 0.061 -21.899 1.00 98.44 183 ALA A O 1
ATOM 1422 N N . ALA A 1 184 ? 15.947 0.163 -22.178 1.00 98.56 184 ALA A N 1
ATOM 1423 C CA . ALA A 1 184 ? 15.605 -0.251 -20.815 1.00 98.56 184 ALA A CA 1
ATOM 1424 C C . ALA A 1 184 ? 16.126 -1.658 -20.486 1.00 98.56 184 ALA A C 1
ATOM 1426 O O . ALA A 1 184 ? 16.572 -1.909 -19.370 1.00 98.56 184 ALA A O 1
ATOM 1427 N N . LEU A 1 185 ? 16.122 -2.551 -21.477 1.00 97.69 185 LEU A N 1
ATOM 1428 C CA . LEU A 1 185 ? 16.623 -3.919 -21.368 1.00 97.69 185 LEU A CA 1
ATOM 1429 C C . LEU A 1 185 ? 18.155 -4.034 -21.474 1.00 97.69 185 LEU A C 1
ATOM 1431 O O . LEU A 1 185 ? 18.688 -5.129 -21.289 1.00 97.69 185 LEU A O 1
ATOM 1435 N N . ASN A 1 186 ? 18.855 -2.933 -21.771 1.00 96.50 186 ASN A N 1
ATOM 1436 C CA . ASN A 1 186 ? 20.317 -2.852 -21.867 1.00 96.50 186 ASN A CA 1
ATOM 1437 C C . ASN A 1 186 ? 20.871 -1.688 -21.014 1.00 96.50 186 ASN A C 1
ATOM 1439 O O . ASN A 1 186 ? 21.450 -0.739 -21.550 1.00 96.50 186 ASN A O 1
ATOM 1443 N N . PRO A 1 187 ? 20.667 -1.720 -19.686 1.00 96.50 187 PRO A N 1
ATOM 1444 C CA . PRO A 1 187 ? 21.159 -0.689 -18.780 1.00 96.50 187 PRO A CA 1
ATOM 1445 C C . PRO A 1 187 ? 22.697 -0.624 -18.734 1.00 96.50 187 PRO A C 1
ATOM 1447 O O . PRO A 1 187 ? 23.365 -1.651 -18.890 1.00 96.50 187 PRO A O 1
ATOM 1450 N N . PRO A 1 188 ? 23.284 0.555 -18.448 1.00 96.25 188 PRO A N 1
ATOM 1451 C CA . PRO A 1 188 ? 24.712 0.681 -18.179 1.00 96.25 188 PRO A CA 1
ATOM 1452 C C . PRO A 1 188 ? 25.189 -0.255 -17.059 1.00 96.25 188 PRO A C 1
ATOM 1454 O O . PRO A 1 188 ? 24.499 -0.475 -16.064 1.00 96.25 188 PRO A O 1
ATOM 1457 N N . GLN A 1 189 ? 26.418 -0.759 -17.183 1.00 94.44 189 GLN A N 1
ATOM 1458 C CA . GLN A 1 189 ? 27.004 -1.699 -16.216 1.00 94.44 189 GLN A CA 1
ATOM 1459 C C . GLN A 1 189 ? 27.075 -1.127 -14.788 1.00 94.44 189 GLN A C 1
ATOM 1461 O O . GLN A 1 189 ? 26.945 -1.875 -13.823 1.00 94.44 189 GLN A O 1
ATOM 1466 N N . GLU A 1 190 ? 27.233 0.191 -14.641 1.00 93.00 190 GLU A N 1
ATOM 1467 C CA . GLU A 1 190 ? 27.257 0.869 -13.338 1.00 93.00 190 GLU A CA 1
ATOM 1468 C C . GLU A 1 190 ? 25.945 0.669 -12.561 1.00 93.00 190 GLU A C 1
ATOM 1470 O O . GLU A 1 190 ? 25.962 0.247 -11.402 1.00 93.00 190 GLU A O 1
ATOM 1475 N N . ILE A 1 191 ? 24.798 0.877 -13.217 1.00 95.50 191 ILE A N 1
ATOM 1476 C CA . ILE A 1 191 ? 23.479 0.756 -12.578 1.00 95.50 191 ILE A CA 1
ATOM 1477 C C . ILE A 1 191 ? 23.039 -0.705 -12.399 1.00 95.50 191 ILE A C 1
ATOM 1479 O O . ILE A 1 191 ? 22.109 -0.988 -11.647 1.00 95.50 191 ILE A O 1
ATOM 1483 N N . MET A 1 192 ? 23.721 -1.649 -13.048 1.00 97.06 192 MET A N 1
ATOM 1484 C CA . MET A 1 192 ? 23.497 -3.085 -12.860 1.00 97.06 192 MET A CA 1
ATOM 1485 C C . MET A 1 192 ? 24.168 -3.642 -11.604 1.00 97.06 192 MET A C 1
ATOM 1487 O O . MET A 1 192 ? 23.794 -4.724 -11.155 1.00 97.06 192 MET A O 1
ATOM 1491 N N . THR A 1 193 ? 25.131 -2.915 -11.035 1.00 96.56 193 THR A N 1
ATOM 1492 C CA . THR A 1 193 ? 25.889 -3.336 -9.851 1.00 96.56 193 THR A CA 1
ATOM 1493 C C . THR A 1 193 ? 24.970 -3.571 -8.658 1.00 96.56 193 THR A C 1
ATOM 1495 O O . THR A 1 193 ? 24.277 -2.658 -8.214 1.00 96.56 193 THR A O 1
ATOM 1498 N N . LEU A 1 194 ? 24.985 -4.787 -8.119 1.00 97.25 194 LEU A N 1
ATOM 1499 C CA . LEU A 1 194 ? 24.210 -5.190 -6.953 1.00 97.25 194 LEU A CA 1
ATOM 1500 C C . LEU A 1 194 ? 24.876 -4.680 -5.660 1.00 97.25 194 LEU A C 1
ATOM 1502 O O . LEU A 1 194 ? 26.010 -5.089 -5.379 1.00 97.25 194 LEU A O 1
ATOM 1506 N N . PRO A 1 195 ? 24.194 -3.852 -4.839 1.00 97.19 195 PRO A N 1
ATOM 1507 C CA . PRO A 1 195 ? 24.782 -3.263 -3.638 1.00 97.19 195 PRO A CA 1
ATOM 1508 C C . PRO A 1 195 ? 25.361 -4.285 -2.663 1.00 97.19 195 PRO A C 1
ATOM 1510 O O . PRO A 1 195 ? 26.439 -4.061 -2.127 1.00 97.19 195 PRO A O 1
ATOM 1513 N N . PHE A 1 196 ? 24.705 -5.435 -2.486 1.00 97.12 196 PHE A N 1
ATOM 1514 C CA . PHE A 1 196 ? 25.196 -6.520 -1.629 1.00 97.12 196 PHE A CA 1
ATOM 1515 C C . PHE A 1 196 ? 26.630 -6.952 -1.935 1.00 97.12 196 PHE A C 1
ATOM 1517 O O . PHE A 1 196 ? 27.408 -7.186 -1.020 1.00 97.12 196 PHE A O 1
ATOM 1524 N N . THR A 1 197 ? 26.989 -7.021 -3.217 1.00 96.06 197 THR A N 1
ATOM 1525 C CA . THR A 1 197 ? 28.337 -7.382 -3.679 1.00 96.06 197 THR A CA 1
ATOM 1526 C C . THR A 1 197 ? 29.226 -6.161 -3.930 1.00 96.06 197 THR A C 1
ATOM 1528 O O . THR A 1 197 ? 30.320 -6.306 -4.462 1.00 96.06 197 THR A O 1
ATOM 1531 N N . GLY A 1 198 ? 28.773 -4.948 -3.596 1.00 92.44 198 GLY A N 1
ATOM 1532 C CA . GLY A 1 198 ? 29.419 -3.694 -3.996 1.00 92.44 198 GLY A CA 1
ATOM 1533 C C . GLY A 1 198 ? 30.830 -3.484 -3.435 1.00 92.44 198 GLY A C 1
ATOM 1534 O O . GLY A 1 198 ? 31.612 -2.754 -4.032 1.00 92.44 198 GLY A O 1
ATOM 1535 N N . THR A 1 199 ? 31.167 -4.139 -2.322 1.00 91.56 199 THR A N 1
ATOM 1536 C CA . THR A 1 199 ? 32.505 -4.137 -1.699 1.00 91.56 199 THR A CA 1
ATOM 1537 C C . THR A 1 199 ? 33.426 -5.234 -2.242 1.00 91.56 199 THR A C 1
ATOM 1539 O O . THR A 1 199 ? 34.611 -5.270 -1.909 1.00 91.56 199 THR A O 1
ATOM 1542 N N . SER A 1 200 ? 32.908 -6.141 -3.076 1.00 91.31 200 SER A N 1
ATOM 1543 C CA . SER A 1 200 ? 33.681 -7.249 -3.644 1.00 91.31 200 SER A CA 1
ATOM 1544 C C . SER A 1 200 ? 34.572 -6.781 -4.806 1.00 91.31 200 SER A C 1
ATOM 1546 O O . SER A 1 200 ? 34.213 -5.829 -5.496 1.00 91.31 200 SER A O 1
ATOM 1548 N N . PRO A 1 201 ? 35.705 -7.459 -5.085 1.00 90.12 201 PRO A N 1
ATOM 1549 C CA . PRO A 1 201 ? 36.571 -7.116 -6.220 1.00 90.12 201 PRO A CA 1
ATOM 1550 C C . PRO A 1 201 ? 35.880 -7.211 -7.588 1.00 90.12 201 PRO A C 1
ATOM 1552 O O . PRO A 1 201 ? 36.222 -6.458 -8.495 1.00 90.12 201 PRO A O 1
ATOM 1555 N N . ASP A 1 202 ? 34.911 -8.122 -7.723 1.00 91.69 202 ASP A N 1
ATOM 1556 C CA . ASP A 1 202 ? 34.082 -8.295 -8.919 1.00 91.69 202 ASP A CA 1
ATOM 1557 C C . ASP A 1 202 ? 32.590 -8.288 -8.530 1.00 91.69 202 ASP A C 1
ATOM 1559 O O . ASP A 1 202 ? 32.005 -9.342 -8.274 1.00 91.69 202 ASP A O 1
ATOM 1563 N N . PRO A 1 203 ? 31.966 -7.107 -8.369 1.00 94.75 203 PRO A N 1
ATOM 1564 C CA . PRO A 1 203 ? 30.564 -7.011 -7.977 1.00 94.75 203 PRO A CA 1
ATOM 1565 C C . PRO A 1 203 ? 29.628 -7.632 -9.019 1.00 94.75 203 PRO A C 1
ATOM 1567 O O . PRO A 1 203 ? 29.778 -7.409 -10.222 1.00 94.75 203 PRO A O 1
ATOM 1570 N N . ALA A 1 204 ? 28.593 -8.339 -8.560 1.00 95.88 204 ALA A N 1
ATOM 1571 C CA . ALA A 1 204 ? 27.577 -8.905 -9.437 1.00 95.88 204 ALA A CA 1
ATOM 1572 C C . ALA A 1 204 ? 26.798 -7.796 -10.162 1.00 95.88 204 ALA A C 1
ATOM 1574 O O . ALA A 1 204 ? 26.386 -6.804 -9.555 1.00 95.88 204 ALA A O 1
ATOM 1575 N N . LYS A 1 205 ? 26.556 -7.985 -11.464 1.00 96.19 205 LYS A N 1
ATOM 1576 C CA . LYS A 1 205 ? 25.822 -7.042 -12.319 1.00 96.19 205 LYS A CA 1
ATOM 1577 C C . LYS A 1 205 ? 24.599 -7.725 -12.904 1.00 96.19 205 LYS A C 1
ATOM 1579 O O . LYS A 1 205 ? 24.708 -8.502 -13.849 1.00 96.19 205 LYS A O 1
ATOM 1584 N N . VAL A 1 206 ? 23.438 -7.474 -12.311 1.00 96.19 206 VAL A N 1
ATOM 1585 C CA . VAL A 1 206 ? 22.229 -8.272 -12.551 1.00 96.19 206 VAL A CA 1
ATOM 1586 C C . VAL A 1 206 ? 20.973 -7.419 -12.572 1.00 96.19 206 VAL A C 1
ATOM 1588 O O . VAL A 1 206 ? 20.900 -6.380 -11.922 1.00 96.19 206 VAL A O 1
ATOM 1591 N N . PHE A 1 207 ? 19.952 -7.900 -13.278 1.00 98.00 207 PHE A N 1
ATOM 1592 C CA . PHE A 1 207 ? 18.578 -7.505 -12.993 1.00 98.00 207 PHE A CA 1
ATOM 1593 C C . PHE A 1 207 ? 18.080 -8.280 -11.776 1.00 98.00 207 PHE A C 1
ATOM 1595 O O . PHE A 1 207 ? 18.355 -9.473 -11.644 1.00 98.00 207 PHE A O 1
ATOM 1602 N N . ILE A 1 208 ? 17.304 -7.619 -10.926 1.00 98.25 208 ILE A N 1
ATOM 1603 C CA . ILE A 1 208 ? 16.520 -8.239 -9.860 1.00 98.25 208 ILE A CA 1
ATOM 1604 C C . ILE A 1 208 ? 15.048 -8.185 -10.265 1.00 98.25 208 ILE A C 1
ATOM 1606 O O . ILE A 1 208 ? 14.612 -7.220 -10.900 1.00 98.25 208 ILE A O 1
ATOM 1610 N N . SER A 1 209 ? 14.279 -9.212 -9.906 1.00 98.50 209 SER A N 1
ATOM 1611 C CA . SER A 1 209 ? 12.831 -9.224 -10.124 1.00 98.50 209 SER A CA 1
ATOM 1612 C C . SER A 1 209 ? 12.057 -9.672 -8.891 1.00 98.50 209 SER A C 1
ATOM 1614 O O . SER A 1 209 ? 12.553 -10.475 -8.103 1.00 98.50 209 SER A O 1
ATOM 1616 N N . ILE A 1 210 ? 10.824 -9.195 -8.751 1.00 98.62 210 ILE A N 1
ATOM 1617 C CA . ILE A 1 210 ? 9.866 -9.647 -7.734 1.00 98.62 210 ILE A CA 1
ATOM 1618 C C . ILE A 1 210 ? 8.490 -9.854 -8.375 1.00 98.62 210 ILE A C 1
ATOM 1620 O O . ILE A 1 210 ? 8.118 -9.137 -9.307 1.00 98.62 210 ILE A O 1
ATOM 1624 N N . LEU A 1 211 ? 7.764 -10.877 -7.917 1.00 98.69 211 LEU A N 1
ATOM 1625 C CA . LEU A 1 211 ? 6.352 -11.082 -8.234 1.00 98.69 211 LEU A CA 1
ATOM 1626 C C . LEU A 1 211 ? 5.507 -10.466 -7.114 1.00 98.69 211 LEU A C 1
ATOM 1628 O O . LEU A 1 211 ? 5.757 -10.725 -5.936 1.00 98.69 211 LEU A O 1
ATOM 1632 N N . LEU A 1 212 ? 4.508 -9.671 -7.484 1.00 98.69 212 LEU A N 1
ATOM 1633 C CA . LEU A 1 212 ? 3.521 -9.095 -6.571 1.00 98.69 212 LEU A CA 1
ATOM 1634 C C . LEU A 1 212 ? 2.118 -9.562 -6.978 1.00 98.69 212 LEU A C 1
ATOM 1636 O O . LEU A 1 212 ? 1.859 -9.756 -8.166 1.00 98.69 212 LEU A O 1
ATOM 1640 N N . ARG A 1 213 ? 1.202 -9.675 -6.009 1.00 98.12 213 ARG A N 1
ATOM 1641 C CA . ARG A 1 213 ? -0.225 -9.972 -6.238 1.00 98.12 213 ARG A CA 1
ATOM 1642 C C . ARG A 1 213 ? -1.125 -8.881 -5.635 1.00 98.12 213 ARG A C 1
ATOM 1644 O O . ARG A 1 213 ? -1.831 -9.147 -4.664 1.00 98.12 213 ARG A O 1
ATOM 1651 N N . PRO A 1 214 ? -1.060 -7.625 -6.120 1.00 98.25 214 PRO A N 1
ATOM 1652 C CA . PRO A 1 214 ? -1.863 -6.552 -5.549 1.00 98.25 214 PRO A CA 1
ATOM 1653 C C . PRO A 1 214 ? -3.364 -6.802 -5.758 1.00 98.25 214 PRO A C 1
ATOM 1655 O O . PRO A 1 214 ? -3.799 -7.202 -6.841 1.00 98.25 214 PRO A O 1
ATOM 1658 N N . VAL A 1 215 ? -4.145 -6.540 -4.708 1.00 98.38 215 VAL A N 1
ATOM 1659 C CA . VAL A 1 215 ? -5.605 -6.702 -4.696 1.00 98.38 215 VAL A CA 1
ATOM 1660 C C . VAL A 1 215 ? -6.266 -5.726 -5.675 1.00 98.38 215 VAL A C 1
ATOM 1662 O O . VAL A 1 215 ? -5.909 -4.549 -5.732 1.00 98.38 215 VAL A O 1
ATOM 1665 N N . VAL A 1 216 ? -7.233 -6.240 -6.435 1.00 98.31 216 VAL A N 1
ATOM 1666 C CA . VAL A 1 216 ? -8.036 -5.537 -7.451 1.00 98.31 216 VAL A CA 1
ATOM 1667 C C . VAL A 1 216 ? -9.500 -5.458 -7.021 1.00 98.31 216 VAL A C 1
ATOM 1669 O O . VAL A 1 216 ? -10.119 -4.409 -7.169 1.00 98.31 216 VAL A O 1
ATOM 1672 N N . ALA A 1 217 ? -10.053 -6.536 -6.463 1.00 97.69 217 ALA A N 1
ATOM 1673 C CA . ALA A 1 217 ? -11.395 -6.548 -5.884 1.00 97.69 217 ALA A CA 1
ATOM 1674 C C . ALA A 1 217 ? -11.337 -7.184 -4.486 1.00 97.69 217 ALA A C 1
ATOM 1676 O O . ALA A 1 217 ? -10.777 -8.274 -4.363 1.00 97.69 217 ALA A O 1
ATOM 1677 N N . PRO A 1 218 ? -11.864 -6.527 -3.438 1.00 96.50 218 PRO A N 1
ATOM 1678 C CA . PRO A 1 218 ? -11.866 -7.086 -2.090 1.00 96.50 218 PRO A CA 1
ATOM 1679 C C . PRO A 1 218 ? -12.851 -8.255 -1.965 1.00 96.50 218 PRO A C 1
ATOM 1681 O O . PRO A 1 218 ? -13.822 -8.349 -2.718 1.00 96.50 218 PRO A O 1
ATOM 1684 N N . GLU A 1 219 ? -12.628 -9.120 -0.975 1.00 96.94 219 GLU A N 1
ATOM 1685 C CA . GLU A 1 219 ? -13.615 -10.131 -0.591 1.00 96.94 219 GLU A CA 1
ATOM 1686 C C . GLU A 1 219 ? -14.886 -9.469 -0.036 1.00 96.94 219 GLU A C 1
ATOM 1688 O O . GLU A 1 219 ? -14.831 -8.557 0.793 1.00 96.94 219 GLU A O 1
ATOM 1693 N N . VAL A 1 220 ? -16.040 -9.983 -0.457 1.00 95.12 220 VAL A N 1
ATOM 1694 C CA . VAL A 1 220 ? -17.339 -9.702 0.155 1.00 95.12 220 VAL A CA 1
ATOM 1695 C C . VAL A 1 220 ? -17.951 -11.051 0.546 1.00 95.12 220 VAL A C 1
ATOM 1697 O O . VAL A 1 220 ? -18.377 -11.796 -0.346 1.00 95.12 220 VAL A O 1
ATOM 1700 N N . PRO A 1 221 ? -17.992 -11.400 1.849 1.00 94.94 221 PRO A N 1
ATOM 1701 C CA . PRO A 1 221 ? -18.453 -12.709 2.305 1.00 94.94 221 PRO A CA 1
ATOM 1702 C C . PRO A 1 221 ? -19.831 -13.080 1.750 1.00 94.94 221 PRO A C 1
ATOM 1704 O O . PRO A 1 221 ? -20.786 -12.311 1.850 1.00 94.94 221 PRO A O 1
ATOM 1707 N N . GLY A 1 222 ? -19.928 -14.267 1.148 1.00 95.00 222 GLY A N 1
ATOM 1708 C CA . GLY A 1 222 ? -21.156 -14.767 0.519 1.00 95.00 222 GLY A CA 1
ATOM 1709 C C . GLY A 1 222 ? -21.495 -14.153 -0.847 1.00 95.00 222 GLY A C 1
ATOM 1710 O O . GLY A 1 222 ? -22.489 -14.560 -1.442 1.00 95.00 222 GLY A O 1
ATOM 1711 N N . VAL A 1 223 ? -20.688 -13.215 -1.356 1.00 94.44 223 VAL A N 1
ATOM 1712 C CA . VAL A 1 223 ? -20.911 -12.537 -2.644 1.00 94.44 223 VAL A CA 1
ATOM 1713 C C . VAL A 1 223 ? -19.763 -12.797 -3.619 1.00 94.44 223 VAL A C 1
ATOM 1715 O O . VAL A 1 223 ? -20.005 -13.300 -4.714 1.00 94.44 223 VAL A O 1
ATOM 1718 N N . SER A 1 224 ? -18.520 -12.484 -3.243 1.00 94.38 224 SER A N 1
ATOM 1719 C CA . SER A 1 224 ? -17.356 -12.631 -4.127 1.00 94.38 224 SER A CA 1
ATOM 1720 C C . SER A 1 224 ? -16.052 -12.840 -3.351 1.00 94.38 224 SER A C 1
ATOM 1722 O O . SER A 1 224 ? -15.846 -12.166 -2.338 1.00 94.38 224 SER A O 1
ATOM 1724 N N . PRO A 1 225 ? -15.145 -13.716 -3.826 1.00 96.25 225 PRO A N 1
ATOM 1725 C CA . PRO A 1 225 ? -13.808 -13.835 -3.254 1.00 96.25 225 PRO A CA 1
ATOM 1726 C C . PRO A 1 225 ? -12.950 -12.610 -3.595 1.00 96.25 225 PRO A C 1
ATOM 1728 O O . PRO A 1 225 ? -13.231 -11.883 -4.552 1.00 96.25 225 PRO A O 1
ATOM 1731 N N . GLU A 1 226 ? -11.872 -12.408 -2.836 1.00 97.75 226 GLU A N 1
ATOM 1732 C CA . GLU A 1 226 ? -10.841 -11.432 -3.196 1.00 97.75 226 GLU A CA 1
ATOM 1733 C C . GLU A 1 226 ? -10.202 -11.798 -4.547 1.00 97.75 226 GLU A C 1
ATOM 1735 O O . GLU A 1 226 ? -9.860 -12.954 -4.803 1.00 97.75 226 GLU A O 1
ATOM 1740 N N . LYS A 1 227 ? -10.005 -10.798 -5.410 1.00 98.00 227 LYS A N 1
ATOM 1741 C CA . LYS A 1 227 ? -9.289 -10.923 -6.684 1.00 98.00 227 LYS A CA 1
ATOM 1742 C C . LYS A 1 227 ? -8.060 -10.030 -6.682 1.00 98.00 227 LYS A C 1
ATOM 1744 O O . LYS A 1 227 ? -8.123 -8.867 -6.289 1.00 98.00 227 LYS A O 1
ATOM 1749 N N . SER A 1 228 ? -6.957 -10.534 -7.218 1.00 98.50 228 SER A N 1
ATOM 1750 C CA . SER A 1 228 ? -5.705 -9.800 -7.420 1.00 98.50 228 SER A CA 1
ATOM 1751 C C . SER A 1 228 ? -5.267 -9.853 -8.882 1.00 98.50 228 SER A C 1
ATOM 1753 O O . SER A 1 228 ? -5.635 -10.755 -9.631 1.00 98.50 228 SER A O 1
ATOM 1755 N N . MET A 1 229 ? -4.482 -8.878 -9.326 1.00 98.75 229 MET A N 1
ATOM 1756 C CA . MET A 1 229 ? -3.674 -9.031 -10.542 1.00 98.75 229 MET A CA 1
ATOM 1757 C C . MET A 1 229 ? -2.295 -9.570 -10.163 1.00 98.75 229 MET A C 1
ATOM 1759 O O . MET A 1 229 ? -1.945 -9.581 -8.985 1.00 98.75 229 MET A O 1
ATOM 1763 N N . GLU A 1 230 ? -1.495 -9.976 -11.140 1.00 98.75 230 GLU A N 1
ATOM 1764 C CA . GLU A 1 230 ? -0.068 -10.232 -10.929 1.00 98.75 230 GLU A CA 1
ATOM 1765 C C . GLU A 1 230 ? 0.778 -9.107 -11.528 1.00 98.75 230 GLU A C 1
ATOM 1767 O O . GLU A 1 230 ? 0.430 -8.542 -12.562 1.00 98.75 230 GLU A O 1
ATOM 1772 N N . VAL A 1 231 ? 1.884 -8.753 -10.872 1.00 98.88 231 VAL A N 1
ATOM 1773 C CA . VAL A 1 231 ? 2.826 -7.741 -11.370 1.00 98.88 231 VAL A CA 1
ATOM 1774 C C . VAL A 1 231 ? 4.251 -8.272 -11.295 1.00 98.88 231 VAL A C 1
ATOM 1776 O O . VAL A 1 231 ? 4.730 -8.650 -10.222 1.00 98.88 231 VAL A O 1
ATOM 1779 N N . ARG A 1 232 ? 4.950 -8.242 -12.430 1.00 98.75 232 ARG A N 1
ATOM 1780 C CA . ARG A 1 232 ? 6.385 -8.506 -12.546 1.00 98.75 232 ARG A CA 1
ATOM 1781 C C . ARG A 1 232 ? 7.146 -7.191 -12.506 1.00 98.75 232 ARG A C 1
ATOM 1783 O O . ARG A 1 232 ? 7.036 -6.359 -13.405 1.00 98.75 232 ARG A O 1
ATOM 1790 N N . PHE A 1 233 ? 7.902 -6.984 -11.433 1.00 98.81 233 PHE A N 1
ATOM 1791 C CA . PHE A 1 233 ? 8.654 -5.751 -11.223 1.00 98.81 233 PHE A CA 1
ATOM 1792 C C . PHE A 1 233 ? 10.149 -6.028 -11.370 1.00 98.81 233 PHE A C 1
ATOM 1794 O O . PHE A 1 233 ? 10.717 -6.798 -10.594 1.00 98.81 233 PHE A O 1
ATOM 1801 N N . PHE A 1 234 ? 10.782 -5.383 -12.348 1.00 98.81 234 PHE A N 1
ATOM 1802 C CA . PHE A 1 234 ? 12.194 -5.524 -12.681 1.00 98.81 234 PHE A CA 1
ATOM 1803 C C . PHE A 1 234 ? 12.973 -4.246 -12.385 1.00 98.81 234 PHE A C 1
ATOM 1805 O O . PHE A 1 234 ? 12.549 -3.133 -12.710 1.00 98.81 234 PHE A O 1
ATOM 1812 N N . ALA A 1 235 ? 14.161 -4.418 -11.818 1.00 98.50 235 ALA A N 1
ATOM 1813 C CA . ALA A 1 235 ? 15.075 -3.326 -11.533 1.00 98.50 235 ALA A CA 1
ATOM 1814 C C . ALA A 1 235 ? 16.529 -3.761 -11.788 1.00 98.50 235 ALA A C 1
ATOM 1816 O O . ALA A 1 235 ? 16.893 -4.883 -11.429 1.00 98.50 235 ALA A O 1
ATOM 1817 N N . PRO A 1 236 ? 17.380 -2.902 -12.375 1.00 98.25 236 PRO A N 1
ATOM 1818 C CA . PRO A 1 236 ? 18.831 -3.056 -12.303 1.00 98.25 236 PRO A CA 1
ATOM 1819 C C . PRO A 1 236 ? 19.300 -3.215 -10.850 1.00 98.25 236 PRO A C 1
ATOM 1821 O O . PRO A 1 236 ? 18.677 -2.664 -9.940 1.00 98.25 236 PRO A O 1
ATOM 1824 N N . GLY A 1 237 ? 20.396 -3.943 -10.619 1.00 97.06 237 GLY A N 1
ATOM 1825 C CA . GLY A 1 237 ? 20.868 -4.312 -9.278 1.00 97.06 237 GLY A CA 1
ATOM 1826 C C . GLY A 1 237 ? 20.994 -3.139 -8.305 1.00 97.06 237 GLY A C 1
ATOM 1827 O O . GLY A 1 237 ? 20.584 -3.256 -7.151 1.00 97.06 237 GLY A O 1
ATOM 1828 N N . ASN A 1 238 ? 21.451 -1.981 -8.786 1.00 95.50 238 ASN A N 1
ATOM 1829 C CA . ASN A 1 238 ? 21.650 -0.768 -7.984 1.00 95.50 238 ASN A CA 1
ATOM 1830 C C . ASN A 1 238 ? 20.319 -0.192 -7.453 1.00 95.50 238 ASN A C 1
ATOM 1832 O O . ASN A 1 238 ? 20.295 0.576 -6.499 1.00 95.50 238 ASN A O 1
ATOM 1836 N N . LEU A 1 239 ? 19.194 -0.601 -8.047 1.00 97.94 239 LEU A N 1
ATOM 1837 C CA . LEU A 1 239 ? 17.837 -0.152 -7.740 1.00 97.94 239 LEU A CA 1
ATOM 1838 C C . LEU A 1 239 ? 17.008 -1.203 -6.988 1.00 97.94 239 LEU A C 1
ATOM 1840 O O . LEU A 1 239 ? 15.784 -1.097 -6.910 1.00 97.94 239 LEU A O 1
ATOM 1844 N N . VAL A 1 240 ? 17.644 -2.224 -6.406 1.00 98.06 240 VAL A N 1
ATOM 1845 C CA . VAL A 1 240 ? 16.944 -3.262 -5.627 1.00 98.06 240 VAL A CA 1
ATOM 1846 C C . VAL A 1 240 ? 16.194 -2.706 -4.405 1.00 98.06 240 VAL A C 1
ATOM 1848 O O . VAL A 1 240 ? 15.199 -3.289 -3.977 1.00 98.06 240 VAL A O 1
ATOM 1851 N N . SER A 1 241 ? 16.582 -1.532 -3.901 1.00 98.00 241 SER A N 1
ATOM 1852 C CA . SER A 1 241 ? 15.847 -0.817 -2.849 1.00 98.00 241 SER A CA 1
ATOM 1853 C C . SER A 1 241 ? 14.424 -0.439 -3.275 1.00 98.00 241 SER A C 1
ATOM 1855 O O . SER A 1 241 ? 13.511 -0.432 -2.447 1.00 98.00 241 SER A O 1
ATOM 1857 N N . ASN A 1 242 ? 14.182 -0.176 -4.567 1.00 98.50 242 ASN A N 1
ATOM 1858 C CA . ASN A 1 242 ? 12.830 0.052 -5.082 1.00 98.50 242 ASN A CA 1
ATOM 1859 C C . ASN A 1 242 ? 11.973 -1.215 -4.982 1.00 98.50 242 ASN A C 1
ATOM 1861 O O . ASN A 1 242 ? 10.765 -1.103 -4.768 1.00 98.50 242 ASN A O 1
ATOM 1865 N N . LEU A 1 243 ? 12.589 -2.398 -5.094 1.00 98.56 243 LEU A N 1
ATOM 1866 C CA . LEU A 1 243 ? 11.902 -3.671 -4.895 1.00 98.56 243 LEU A CA 1
ATOM 1867 C C . LEU A 1 243 ? 11.583 -3.910 -3.413 1.00 98.56 243 LEU A C 1
ATOM 1869 O O . LEU A 1 243 ? 10.455 -4.292 -3.126 1.00 98.56 243 LEU A O 1
ATOM 1873 N N . ASP A 1 244 ? 12.494 -3.594 -2.476 1.00 98.00 244 ASP A N 1
ATOM 1874 C CA . ASP A 1 244 ? 12.185 -3.610 -1.023 1.00 98.00 244 ASP A CA 1
ATOM 1875 C C . ASP A 1 244 ? 11.011 -2.680 -0.710 1.00 98.00 244 ASP A C 1
ATOM 1877 O O . ASP A 1 244 ? 10.092 -3.027 0.032 1.00 98.00 244 ASP A O 1
ATOM 1881 N N . PHE A 1 245 ? 10.991 -1.501 -1.331 1.00 98.12 245 PHE A N 1
ATOM 1882 C CA . PHE A 1 245 ? 9.914 -0.543 -1.133 1.00 98.12 245 PHE A CA 1
ATOM 1883 C C . PHE A 1 245 ? 8.545 -1.091 -1.561 1.00 98.12 245 PHE A C 1
ATOM 1885 O O . PHE A 1 245 ? 7.593 -1.005 -0.783 1.00 98.12 245 PHE A O 1
ATOM 1892 N N . VAL A 1 246 ? 8.420 -1.660 -2.765 1.00 98.25 246 VAL A N 1
ATOM 1893 C CA . VAL A 1 246 ? 7.128 -2.198 -3.232 1.00 98.25 246 VAL A CA 1
ATOM 1894 C C . VAL A 1 246 ? 6.760 -3.514 -2.550 1.00 98.25 246 VAL A C 1
ATOM 1896 O O . VAL A 1 246 ? 5.587 -3.717 -2.253 1.00 98.25 246 VAL A O 1
ATOM 1899 N N . GLU A 1 247 ? 7.737 -4.355 -2.203 1.00 97.75 247 GLU A N 1
ATOM 1900 C CA . GLU A 1 247 ? 7.530 -5.585 -1.432 1.00 97.75 247 GLU A CA 1
ATOM 1901 C C . GLU A 1 247 ? 6.886 -5.297 -0.073 1.00 97.75 247 GLU A C 1
ATOM 1903 O O . GLU A 1 247 ? 5.942 -5.969 0.331 1.00 97.75 247 GLU A O 1
ATOM 1908 N N . ARG A 1 248 ? 7.347 -4.260 0.634 1.00 93.94 248 ARG A N 1
ATOM 1909 C CA . ARG A 1 248 ? 6.779 -3.883 1.939 1.00 93.94 248 ARG A CA 1
ATOM 1910 C C . ARG A 1 248 ? 5.363 -3.325 1.853 1.00 93.94 248 ARG A C 1
ATOM 1912 O O . ARG A 1 248 ? 4.658 -3.340 2.857 1.00 93.94 248 ARG A O 1
ATOM 1919 N N . ILE A 1 249 ? 4.969 -2.790 0.699 1.00 95.81 249 ILE A N 1
ATOM 1920 C CA . ILE A 1 249 ? 3.640 -2.203 0.500 1.00 95.81 249 ILE A CA 1
ATOM 1921 C C . ILE A 1 249 ? 2.649 -3.262 0.010 1.00 95.81 249 ILE A C 1
ATOM 1923 O O . ILE A 1 249 ? 1.515 -3.278 0.478 1.00 95.81 249 ILE A O 1
ATOM 1927 N N . PHE A 1 250 ? 3.064 -4.120 -0.925 1.00 96.88 250 PHE A N 1
ATOM 1928 C CA . PHE A 1 250 ? 2.170 -5.018 -1.665 1.00 96.88 250 PHE A CA 1
ATOM 1929 C C . PHE A 1 250 ? 2.414 -6.512 -1.395 1.00 96.88 250 PHE A C 1
ATOM 1931 O O . PHE A 1 250 ? 1.663 -7.346 -1.892 1.00 96.88 250 PHE A O 1
ATOM 1938 N N . GLY A 1 251 ? 3.425 -6.852 -0.592 1.00 96.00 251 GLY A N 1
ATOM 1939 C CA . GLY A 1 251 ? 3.798 -8.227 -0.263 1.00 96.00 251 GLY A CA 1
ATOM 1940 C C . GLY A 1 251 ? 4.589 -8.931 -1.369 1.00 96.00 251 GLY A C 1
ATOM 1941 O O . GLY A 1 251 ? 4.543 -8.552 -2.535 1.00 96.00 251 GLY A O 1
ATOM 1942 N N . ASN A 1 252 ? 5.324 -9.974 -0.993 1.00 97.81 252 ASN A N 1
ATOM 1943 C CA . ASN A 1 252 ? 6.031 -10.865 -1.907 1.00 97.81 252 ASN A CA 1
ATOM 1944 C C . ASN A 1 252 ? 5.117 -12.031 -2.314 1.00 97.81 252 ASN A C 1
ATOM 1946 O O . ASN A 1 252 ? 4.548 -12.689 -1.445 1.00 97.81 252 ASN A O 1
ATOM 1950 N N . ALA A 1 253 ? 4.974 -12.297 -3.612 1.00 97.19 253 ALA A N 1
ATOM 1951 C CA . ALA A 1 253 ? 4.146 -13.394 -4.121 1.00 97.19 253 ALA A CA 1
ATOM 1952 C C . ALA A 1 253 ? 4.948 -14.652 -4.506 1.00 97.19 253 ALA A C 1
A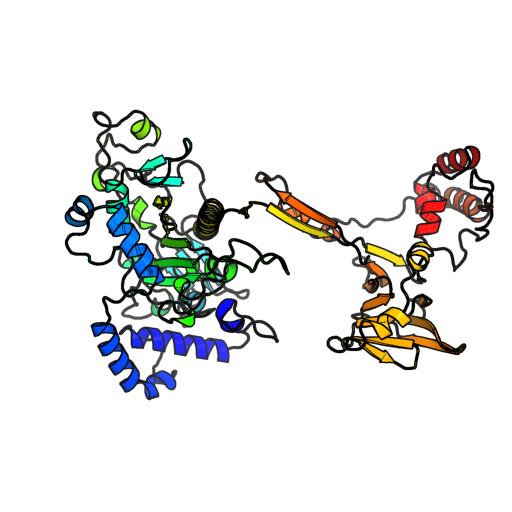TOM 1954 O O . ALA A 1 253 ? 4.402 -15.579 -5.097 1.00 97.19 253 ALA A O 1
ATOM 1955 N N . GLY A 1 254 ? 6.225 -14.718 -4.138 1.00 96.88 254 GLY A N 1
ATOM 1956 C CA . GLY A 1 254 ? 7.053 -15.905 -4.272 1.00 96.88 254 GLY A CA 1
ATOM 1957 C C . GLY A 1 254 ? 7.891 -15.975 -5.536 1.00 96.88 254 GLY A C 1
ATOM 1958 O O . GLY A 1 254 ? 8.092 -15.002 -6.263 1.00 96.88 254 GLY A O 1
ATOM 1959 N N . ASP A 1 255 ? 8.411 -17.176 -5.775 1.00 96.62 255 ASP A N 1
ATOM 1960 C CA . ASP A 1 255 ? 9.116 -17.517 -7.003 1.00 96.62 255 ASP A CA 1
ATOM 1961 C C . ASP A 1 255 ? 8.101 -17.729 -8.141 1.00 96.62 255 ASP A C 1
ATOM 1963 O O . ASP A 1 255 ? 7.311 -18.677 -8.059 1.00 96.62 255 ASP A O 1
ATOM 1967 N N . PRO A 1 256 ? 8.101 -16.896 -9.198 1.00 97.00 256 PRO A N 1
ATOM 1968 C CA . PRO A 1 256 ? 7.137 -17.007 -10.288 1.00 97.00 256 PRO A CA 1
ATOM 1969 C C . PRO A 1 256 ? 7.342 -18.265 -11.147 1.00 97.00 256 PRO A C 1
ATOM 1971 O O . PRO A 1 256 ? 6.471 -18.608 -11.937 1.00 97.00 256 PRO A O 1
ATOM 1974 N N . TYR A 1 257 ? 8.473 -18.967 -11.018 1.00 94.94 257 TYR A N 1
ATOM 1975 C CA . TYR A 1 257 ? 8.721 -20.220 -11.738 1.00 94.94 257 TYR A CA 1
ATOM 1976 C C . TYR A 1 257 ? 8.017 -21.424 -11.095 1.00 94.94 257 TYR A C 1
ATOM 1978 O O . TYR A 1 257 ? 7.973 -22.499 -11.696 1.00 94.94 257 TYR A O 1
ATOM 1986 N N . LEU A 1 258 ? 7.478 -21.275 -9.880 1.00 96.00 258 LEU A N 1
ATOM 1987 C CA . LEU A 1 258 ? 6.756 -22.344 -9.197 1.00 96.00 258 LEU A CA 1
ATOM 1988 C C . LEU A 1 258 ? 5.267 -22.307 -9.573 1.00 96.00 258 LEU A C 1
ATOM 1990 O O . LEU A 1 258 ? 4.641 -21.266 -9.379 1.00 96.00 258 LEU A O 1
ATOM 1994 N N . PRO A 1 259 ? 4.654 -23.436 -9.987 1.00 96.25 259 PRO A N 1
ATOM 1995 C CA . PRO A 1 259 ? 3.235 -23.481 -10.362 1.00 96.25 259 PRO A CA 1
ATOM 1996 C C . PRO A 1 259 ? 2.280 -22.957 -9.283 1.00 96.25 259 PRO A C 1
ATOM 1998 O O . PRO A 1 259 ? 1.271 -22.341 -9.581 1.00 96.25 259 PRO A O 1
ATOM 2001 N N . GLN A 1 260 ? 2.619 -23.141 -8.006 1.00 95.38 260 GLN A N 1
ATOM 2002 C CA . GLN A 1 260 ? 1.826 -22.632 -6.880 1.00 95.38 260 GLN A CA 1
ATOM 2003 C C . GLN A 1 260 ? 1.714 -21.095 -6.819 1.00 95.38 260 GLN A C 1
ATOM 2005 O O . GLN A 1 260 ? 0.884 -20.586 -6.073 1.00 95.38 260 GLN A O 1
ATOM 2010 N N . ASN A 1 261 ? 2.567 -20.374 -7.555 1.00 97.00 261 ASN A N 1
ATOM 2011 C CA . ASN A 1 261 ? 2.565 -18.915 -7.655 1.00 97.00 261 ASN A CA 1
ATOM 2012 C C . ASN A 1 261 ? 2.143 -18.429 -9.056 1.00 97.00 261 ASN A C 1
ATOM 2014 O O . ASN A 1 261 ? 2.155 -17.224 -9.301 1.00 97.00 261 ASN A O 1
ATOM 2018 N N . ASP A 1 262 ? 1.785 -19.339 -9.967 1.00 97.69 262 ASP A N 1
ATOM 2019 C CA . ASP A 1 262 ? 1.247 -19.003 -11.285 1.00 97.69 262 ASP A CA 1
ATOM 2020 C C . ASP A 1 262 ? -0.209 -18.543 -11.141 1.00 97.69 262 ASP A C 1
ATOM 2022 O O . ASP A 1 262 ? -1.086 -19.313 -10.737 1.00 97.69 262 ASP A O 1
ATOM 2026 N N . ALA A 1 263 ? -0.475 -17.276 -11.466 1.00 97.12 263 ALA A N 1
ATOM 2027 C CA . ALA A 1 263 ? -1.813 -16.713 -11.362 1.00 97.12 263 ALA A CA 1
ATOM 2028 C C . ALA A 1 263 ? -2.821 -17.377 -12.305 1.00 97.12 263 ALA A C 1
ATOM 2030 O O . ALA A 1 263 ? -3.996 -17.478 -11.953 1.00 97.12 263 ALA A O 1
ATOM 2031 N N . GLY A 1 264 ? -2.366 -17.893 -13.450 1.00 96.00 264 GLY A N 1
ATOM 2032 C CA . GLY A 1 264 ? -3.213 -18.581 -14.420 1.00 96.00 264 GLY A CA 1
ATOM 2033 C C . GLY A 1 264 ? -3.806 -19.891 -13.900 1.00 96.00 264 GLY A C 1
ATOM 2034 O O . GLY A 1 264 ? -4.837 -20.335 -14.405 1.00 96.00 264 GLY A O 1
ATOM 2035 N N . LEU A 1 265 ? -3.199 -20.494 -12.872 1.00 97.50 265 LEU A N 1
ATOM 2036 C CA . LEU A 1 265 ? -3.709 -21.706 -12.222 1.00 97.50 265 LEU A CA 1
ATOM 2037 C C . LEU A 1 265 ? -4.694 -21.406 -11.079 1.00 97.50 265 LEU A C 1
ATOM 2039 O O . LEU A 1 265 ? -5.434 -22.295 -10.663 1.00 97.50 265 LEU A O 1
ATOM 2043 N N . ASP A 1 266 ? -4.736 -20.162 -10.599 1.00 95.94 266 ASP A N 1
ATOM 2044 C CA . ASP A 1 266 ? -5.593 -19.682 -9.510 1.00 95.94 266 ASP A CA 1
ATOM 2045 C C . ASP A 1 266 ? -6.681 -18.738 -10.049 1.00 95.94 266 ASP A C 1
ATOM 2047 O O . ASP A 1 266 ? -6.758 -17.549 -9.729 1.00 95.94 266 ASP A O 1
ATOM 2051 N N . VAL A 1 267 ? -7.539 -19.285 -10.913 1.00 92.56 267 VAL A N 1
ATOM 2052 C CA . VAL A 1 267 ? -8.618 -18.540 -11.588 1.00 92.56 267 VAL A CA 1
ATOM 2053 C C . VAL A 1 267 ? -9.620 -17.912 -10.611 1.00 92.56 267 VAL A C 1
ATOM 2055 O O . VAL A 1 267 ? -10.239 -16.887 -10.910 1.00 92.56 267 VAL A O 1
ATOM 2058 N N . ASP A 1 268 ? -9.755 -18.489 -9.415 1.00 94.62 268 ASP A N 1
ATOM 2059 C CA . ASP A 1 268 ? -10.683 -18.033 -8.383 1.00 94.62 268 ASP A CA 1
ATOM 2060 C C . ASP A 1 268 ? -10.212 -16.754 -7.688 1.00 94.62 268 ASP A C 1
ATOM 2062 O O . ASP A 1 268 ? -11.065 -15.959 -7.296 1.00 94.62 268 ASP A O 1
ATOM 2066 N N . HIS A 1 269 ? -8.905 -16.473 -7.650 1.00 97.06 269 HIS A N 1
ATOM 2067 C CA . HIS A 1 269 ? -8.363 -15.269 -7.002 1.00 97.06 269 HIS A CA 1
ATOM 2068 C C . HIS A 1 269 ? -7.512 -14.392 -7.930 1.00 97.06 269 HIS A C 1
ATOM 2070 O O . HIS A 1 269 ? -7.030 -13.333 -7.514 1.00 97.06 269 HIS A O 1
ATOM 2076 N N . TRP A 1 270 ? -7.335 -14.772 -9.197 1.00 98.19 270 TRP A N 1
ATOM 2077 C CA . TRP A 1 270 ? -6.759 -13.913 -10.231 1.00 98.19 270 TRP A CA 1
ATOM 2078 C C . TRP A 1 270 ? -7.845 -13.133 -10.984 1.00 98.19 270 TRP A C 1
ATOM 2080 O O . TRP A 1 270 ? -8.930 -13.634 -11.274 1.00 98.19 270 TRP A O 1
ATOM 2090 N N . SER A 1 271 ? -7.548 -11.873 -11.296 1.00 97.94 271 SER A N 1
ATOM 2091 C CA . SER A 1 271 ? -8.419 -10.979 -12.068 1.00 97.94 271 SER A CA 1
ATOM 2092 C C . SER A 1 271 ? -8.294 -11.167 -13.583 1.00 97.94 271 SER A C 1
ATOM 2094 O O . SER A 1 271 ? -9.070 -10.562 -14.311 1.00 97.94 271 SER A O 1
ATOM 2096 N N . GLY A 1 272 ? -7.333 -11.970 -14.059 1.00 98.00 272 GLY A N 1
ATOM 2097 C CA . GLY A 1 272 ? -7.047 -12.146 -15.489 1.00 98.00 272 GLY A CA 1
ATOM 2098 C C . GLY A 1 272 ? -6.097 -11.099 -16.084 1.00 98.00 272 GLY A C 1
ATOM 2099 O O . GLY A 1 272 ? -5.969 -11.023 -17.300 1.00 98.00 272 GLY A O 1
ATOM 2100 N N . HIS A 1 273 ? -5.445 -10.285 -15.245 1.00 98.75 273 HIS A N 1
ATOM 2101 C CA . HIS A 1 273 ? -4.572 -9.192 -15.684 1.00 98.75 273 HIS A CA 1
ATOM 2102 C C . HIS A 1 273 ? -3.131 -9.375 -15.204 1.00 98.75 273 HIS A C 1
ATOM 2104 O O . HIS A 1 273 ? -2.897 -9.759 -14.048 1.00 98.75 273 HIS A O 1
ATOM 2110 N N . THR A 1 274 ? -2.184 -9.000 -16.064 1.00 98.88 274 THR A N 1
ATOM 2111 C CA . THR A 1 274 ? -0.742 -9.090 -15.804 1.00 98.88 274 THR A CA 1
ATOM 2112 C C . THR A 1 274 ? -0.073 -7.735 -16.025 1.00 98.88 274 THR A C 1
ATOM 2114 O O . THR A 1 274 ? -0.225 -7.082 -17.056 1.00 98.88 274 THR A O 1
ATOM 2117 N N . GLY A 1 275 ? 0.681 -7.287 -15.029 1.00 98.81 275 GLY A N 1
ATOM 2118 C CA . GLY A 1 275 ? 1.433 -6.042 -15.053 1.00 98.81 275 GLY A CA 1
ATOM 2119 C C . GLY A 1 275 ? 2.937 -6.268 -15.164 1.00 98.81 275 GLY A C 1
ATOM 2120 O O . GLY A 1 275 ? 3.481 -7.221 -14.610 1.00 98.81 275 GLY A O 1
ATOM 2121 N N . CYS A 1 276 ? 3.634 -5.354 -15.831 1.00 98.94 276 CYS A N 1
ATOM 2122 C CA . CYS A 1 276 ? 5.090 -5.319 -15.908 1.00 98.94 276 CYS A CA 1
ATOM 2123 C C . CYS A 1 276 ? 5.602 -3.912 -15.602 1.00 98.94 276 CYS A C 1
ATOM 2125 O O . CYS A 1 276 ? 5.097 -2.928 -16.149 1.00 98.94 276 CYS A O 1
ATOM 2127 N N . VAL A 1 277 ? 6.614 -3.802 -14.743 1.00 98.94 277 VAL A N 1
ATOM 2128 C CA . VAL A 1 277 ? 7.315 -2.541 -14.472 1.00 98.94 277 VAL A CA 1
ATOM 2129 C C . VAL A 1 277 ? 8.813 -2.750 -14.635 1.00 98.94 277 VAL A C 1
ATOM 2131 O O . VAL A 1 277 ? 9.371 -3.663 -14.033 1.00 98.94 277 VAL A O 1
ATOM 2134 N N . ILE A 1 278 ? 9.475 -1.885 -15.405 1.00 98.88 278 ILE A N 1
ATOM 2135 C CA . ILE A 1 278 ? 10.934 -1.891 -15.583 1.00 98.88 278 ILE A CA 1
ATOM 2136 C C . ILE A 1 278 ? 11.490 -0.518 -15.195 1.00 98.88 278 ILE A C 1
ATOM 2138 O O . ILE A 1 278 ? 11.135 0.500 -15.797 1.00 98.88 278 ILE A O 1
ATOM 2142 N N . LEU A 1 279 ? 12.377 -0.479 -14.198 1.00 98.69 279 LEU A N 1
ATOM 2143 C CA . LEU A 1 279 ? 13.122 0.738 -13.856 1.00 98.69 279 LEU A CA 1
ATOM 2144 C C . LEU A 1 279 ? 14.309 0.917 -14.798 1.00 98.69 279 LEU A C 1
ATOM 2146 O O . LEU A 1 279 ? 15.143 0.025 -14.937 1.00 98.69 279 LEU A O 1
ATOM 2150 N N . ALA A 1 280 ? 14.399 2.088 -15.416 1.00 98.44 280 ALA A N 1
ATOM 2151 C CA . ALA A 1 280 ? 15.418 2.412 -16.402 1.00 98.44 280 ALA A CA 1
ATOM 2152 C C . ALA A 1 280 ? 15.745 3.920 -16.364 1.00 98.44 280 ALA A C 1
ATOM 2154 O O . ALA A 1 280 ? 15.446 4.645 -17.313 1.00 98.44 280 ALA A O 1
ATOM 2155 N N . PRO A 1 281 ? 16.341 4.435 -15.269 1.00 97.56 281 PRO A N 1
ATOM 2156 C CA . PRO A 1 281 ? 16.611 5.869 -15.121 1.00 97.56 281 PRO A CA 1
ATOM 2157 C C . PRO A 1 281 ? 17.550 6.423 -16.199 1.00 97.56 281 PRO A C 1
ATOM 2159 O O . PRO A 1 281 ? 17.475 7.599 -16.526 1.00 97.56 281 PRO A O 1
ATOM 2162 N N . HIS A 1 282 ? 18.384 5.582 -16.815 1.00 97.75 282 HIS A N 1
ATOM 2163 C CA . HIS A 1 282 ? 19.283 5.966 -17.907 1.00 97.75 282 HIS A CA 1
ATOM 2164 C C . HIS A 1 282 ? 18.564 6.374 -19.201 1.00 97.75 282 HIS A C 1
ATOM 2166 O O . HIS A 1 282 ? 19.201 6.918 -20.099 1.00 97.75 282 HIS A O 1
ATOM 2172 N N . LEU A 1 283 ? 17.254 6.137 -19.329 1.00 98.50 283 LEU A N 1
ATOM 2173 C CA . LEU A 1 283 ? 16.500 6.515 -20.529 1.00 98.50 283 LEU A CA 1
ATOM 2174 C C . LEU A 1 283 ? 16.429 8.029 -20.755 1.00 98.50 283 LEU A C 1
ATOM 2176 O O . LEU A 1 283 ? 16.231 8.447 -21.896 1.00 98.50 283 LEU A O 1
ATOM 2180 N N . ILE A 1 284 ? 16.618 8.844 -19.711 1.00 97.25 284 ILE A N 1
ATOM 2181 C CA . ILE A 1 284 ? 16.649 10.312 -19.834 1.00 97.25 284 ILE A CA 1
ATOM 2182 C C . ILE A 1 284 ? 17.817 10.807 -20.702 1.00 97.25 284 ILE A C 1
ATOM 2184 O O . ILE A 1 284 ? 17.794 11.930 -21.197 1.00 97.25 284 ILE A O 1
ATOM 2188 N N . GLU A 1 285 ? 18.820 9.957 -20.941 1.00 97.56 285 GLU A N 1
ATOM 2189 C CA . GLU A 1 285 ? 19.983 10.290 -21.760 1.00 97.56 285 GLU A CA 1
ATOM 2190 C C . GLU A 1 285 ? 19.761 10.113 -23.265 1.00 97.56 285 GLU A C 1
ATOM 2192 O O . GLU A 1 285 ? 20.580 10.567 -24.071 1.00 97.56 285 GLU A O 1
ATOM 2197 N N . LEU A 1 286 ? 18.676 9.460 -23.677 1.00 98.50 286 LEU A N 1
ATOM 2198 C CA . LEU A 1 286 ? 18.404 9.212 -25.089 1.00 98.50 286 LEU A CA 1
ATOM 2199 C C . LEU A 1 286 ? 17.923 10.484 -25.782 1.00 98.50 286 LEU A C 1
ATOM 2201 O O . LEU A 1 286 ? 17.175 11.266 -25.202 1.00 98.50 286 LEU A O 1
ATOM 2205 N N . THR A 1 287 ? 18.307 10.681 -27.044 1.00 98.75 287 THR A N 1
ATOM 2206 C CA . THR A 1 287 ? 17.774 11.789 -27.847 1.00 98.75 287 THR A CA 1
ATOM 2207 C C . THR A 1 287 ? 16.437 11.419 -28.480 1.00 98.75 287 THR A C 1
ATOM 2209 O O . THR A 1 287 ? 16.169 10.251 -28.778 1.00 98.75 287 THR A O 1
ATOM 2212 N N . LYS A 1 288 ? 15.599 12.427 -28.740 1.00 98.75 288 LYS A N 1
ATOM 2213 C CA . LYS A 1 288 ? 14.333 12.291 -29.475 1.00 98.75 288 LYS A CA 1
ATOM 2214 C C . LYS A 1 288 ? 14.561 11.622 -30.836 1.00 98.75 288 LYS A C 1
ATOM 2216 O O . LYS A 1 288 ? 13.818 10.715 -31.211 1.00 98.75 288 LYS A O 1
ATOM 2221 N N . LYS A 1 289 ? 15.639 12.001 -31.533 1.00 98.44 289 LYS A N 1
ATOM 2222 C CA . LYS A 1 289 ? 16.059 11.378 -32.796 1.00 98.44 289 LYS A CA 1
ATOM 2223 C C . LYS A 1 289 ? 16.444 9.906 -32.618 1.00 98.44 289 LYS A C 1
ATOM 2225 O O . LYS A 1 289 ? 15.989 9.068 -33.395 1.00 98.44 289 LYS A O 1
ATOM 2230 N N . ALA A 1 290 ? 17.232 9.563 -31.594 1.00 98.12 290 ALA A N 1
ATOM 2231 C CA . ALA A 1 290 ? 17.667 8.184 -31.348 1.00 98.12 290 ALA A CA 1
ATOM 2232 C C . ALA A 1 290 ? 16.485 7.240 -31.088 1.00 98.12 290 ALA A C 1
ATOM 2234 O O . ALA A 1 290 ? 16.468 6.114 -31.586 1.00 98.12 290 ALA A O 1
ATOM 2235 N N . VAL A 1 291 ? 15.451 7.714 -30.390 1.00 98.19 291 VAL A N 1
ATOM 2236 C CA . VAL A 1 291 ? 14.217 6.939 -30.195 1.00 98.19 291 VAL A CA 1
ATOM 2237 C C . VAL A 1 291 ? 13.276 6.988 -31.407 1.00 98.19 291 VAL A C 1
ATOM 2239 O O . VAL A 1 291 ? 12.214 6.392 -31.372 1.00 98.19 291 VAL A O 1
ATOM 2242 N N . GLY A 1 292 ? 13.653 7.620 -32.520 1.00 97.56 292 GLY A N 1
ATOM 2243 C CA . GLY A 1 292 ? 12.879 7.579 -33.765 1.00 97.56 292 GLY A CA 1
ATOM 2244 C C . GLY A 1 292 ? 11.694 8.538 -33.825 1.00 97.56 292 GLY A C 1
ATOM 2245 O O . GLY A 1 292 ? 10.760 8.288 -34.584 1.00 97.56 292 GLY A O 1
ATOM 2246 N N . LEU A 1 293 ? 11.708 9.624 -33.048 1.00 98.56 293 LEU A N 1
ATOM 2247 C CA . LEU A 1 293 ? 10.733 10.700 -33.227 1.00 98.56 293 LEU A CA 1
ATOM 2248 C C . LEU A 1 293 ? 11.016 11.483 -34.523 1.00 98.56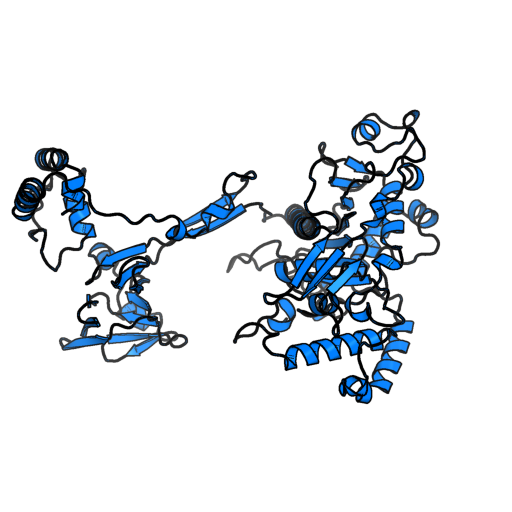 293 LEU A C 1
ATOM 2250 O O . LEU A 1 293 ? 12.174 11.567 -34.945 1.00 98.56 293 LEU A O 1
ATOM 2254 N N . PRO A 1 294 ? 9.986 12.064 -35.163 1.00 98.31 294 PRO A N 1
ATOM 2255 C CA . PRO A 1 294 ? 10.150 12.826 -36.397 1.00 98.31 294 PRO A CA 1
ATOM 2256 C C . PRO A 1 294 ? 10.820 14.184 -36.156 1.00 98.31 294 PRO A C 1
ATOM 2258 O O . PRO A 1 294 ? 10.730 14.755 -35.063 1.00 98.31 294 PRO A O 1
ATOM 2261 N N . HIS A 1 295 ? 11.433 14.734 -37.207 1.00 98.50 295 HIS A N 1
ATOM 2262 C CA . HIS A 1 295 ? 11.803 16.149 -37.227 1.00 98.50 295 HIS A CA 1
ATOM 2263 C C . HIS A 1 295 ? 10.539 17.023 -37.138 1.00 98.50 295 HIS A C 1
ATOM 2265 O O . HIS A 1 295 ? 9.476 16.632 -37.627 1.00 98.50 295 HIS A O 1
ATOM 2271 N N . TRP A 1 296 ? 10.641 18.216 -36.551 1.00 98.25 296 TRP A N 1
ATOM 2272 C CA . TRP A 1 296 ? 9.529 19.144 -36.314 1.00 98.25 296 TRP A CA 1
ATOM 2273 C C . TRP A 1 296 ? 8.661 19.396 -37.554 1.00 98.25 296 TRP A C 1
ATOM 2275 O O . TRP A 1 296 ? 7.429 19.409 -37.467 1.00 98.25 296 TRP A O 1
ATOM 2285 N N . ASP A 1 297 ? 9.285 19.536 -38.723 1.00 97.94 297 ASP A N 1
ATOM 2286 C CA . ASP A 1 297 ? 8.588 19.803 -39.989 1.00 97.94 297 ASP A CA 1
ATOM 2287 C C . ASP A 1 297 ? 7.727 18.629 -40.472 1.00 97.94 297 ASP A C 1
ATOM 2289 O O . ASP A 1 297 ? 6.759 18.832 -41.200 1.00 97.94 297 ASP A O 1
ATOM 2293 N N . GLN A 1 298 ? 8.040 17.411 -40.028 1.00 97.94 298 GLN A N 1
ATOM 2294 C CA . GLN A 1 298 ? 7.298 16.183 -40.331 1.00 97.94 298 GLN A CA 1
ATOM 2295 C C . GLN A 1 298 ? 6.320 15.803 -39.208 1.00 97.94 298 GLN A C 1
ATOM 2297 O O . GLN A 1 298 ? 5.557 14.849 -39.345 1.00 97.94 298 GLN A O 1
ATOM 2302 N N . ALA A 1 299 ? 6.351 16.527 -38.088 1.00 97.94 299 ALA A N 1
ATOM 2303 C CA . ALA A 1 299 ? 5.536 16.241 -36.922 1.00 97.94 299 ALA A CA 1
ATOM 2304 C C . ALA A 1 299 ? 4.115 16.799 -37.063 1.00 97.94 299 ALA A C 1
ATOM 2306 O O . ALA A 1 299 ? 3.898 17.930 -37.502 1.00 97.94 299 ALA A O 1
ATOM 2307 N N . THR A 1 300 ? 3.141 16.016 -36.608 1.00 97.94 300 THR A N 1
ATOM 2308 C CA . THR A 1 300 ? 1.752 16.459 -36.443 1.00 97.94 300 THR A CA 1
ATOM 2309 C C . THR A 1 300 ? 1.637 17.541 -35.364 1.00 97.94 300 THR A C 1
ATOM 2311 O O . THR A 1 300 ? 2.493 17.664 -34.486 1.00 97.94 300 THR A O 1
ATOM 2314 N N . GLU A 1 301 ? 0.530 18.289 -35.357 1.00 97.94 301 GLU A N 1
ATOM 2315 C CA . GLU A 1 301 ? 0.247 19.269 -34.295 1.00 97.94 301 GLU A CA 1
ATOM 2316 C C . GLU A 1 301 ? 0.262 18.634 -32.898 1.00 97.94 301 GLU A C 1
ATOM 2318 O O . GLU A 1 301 ? 0.795 19.215 -31.952 1.00 97.94 301 GLU A O 1
ATOM 2323 N N . ARG A 1 302 ? -0.257 17.405 -32.773 1.00 96.81 302 ARG A N 1
ATOM 2324 C CA . ARG A 1 302 ? -0.242 16.649 -31.516 1.00 96.81 302 ARG A CA 1
ATOM 2325 C C . ARG A 1 302 ? 1.179 16.303 -31.077 1.00 96.81 302 ARG A C 1
ATOM 2327 O O . ARG A 1 302 ? 1.504 16.496 -29.910 1.00 96.81 302 ARG A O 1
ATOM 2334 N N . GLN A 1 303 ? 2.023 15.828 -31.992 1.00 98.19 303 GLN A N 1
ATOM 2335 C CA . GLN A 1 303 ? 3.422 15.519 -31.682 1.00 98.19 303 GLN A CA 1
ATOM 2336 C C . GLN A 1 303 ? 4.186 16.771 -31.247 1.00 98.19 303 GLN A C 1
ATOM 2338 O O . GLN A 1 303 ? 4.894 16.724 -30.246 1.00 98.19 303 GLN A O 1
ATOM 2343 N N . ARG A 1 304 ? 3.977 17.906 -31.924 1.00 98.19 304 ARG A N 1
ATOM 2344 C CA . ARG A 1 304 ? 4.566 19.200 -31.543 1.00 98.19 304 ARG A CA 1
ATOM 2345 C C . ARG A 1 304 ? 4.131 19.636 -30.146 1.00 98.19 304 ARG A C 1
ATOM 2347 O O . ARG A 1 304 ? 4.973 19.974 -29.321 1.00 98.19 304 ARG A O 1
ATOM 2354 N N . ARG A 1 305 ? 2.828 19.563 -29.856 1.00 96.62 305 ARG A N 1
ATOM 2355 C CA . ARG A 1 305 ? 2.250 19.892 -28.542 1.00 96.62 305 ARG A CA 1
ATOM 2356 C C . ARG A 1 305 ? 2.816 19.022 -27.418 1.00 96.62 305 ARG A C 1
ATOM 2358 O O . ARG A 1 305 ? 3.074 19.516 -26.328 1.00 96.62 305 ARG A O 1
ATOM 2365 N N . ASP A 1 306 ? 2.988 17.731 -27.679 1.00 97.12 306 ASP A N 1
ATOM 2366 C CA . ASP A 1 306 ? 3.454 16.764 -26.684 1.00 97.12 306 ASP A CA 1
ATOM 2367 C C . ASP A 1 306 ? 4.989 16.728 -26.545 1.00 97.12 306 ASP A C 1
ATOM 2369 O O . ASP A 1 306 ? 5.507 16.020 -25.678 1.00 97.12 306 ASP A O 1
ATOM 2373 N N . GLY A 1 307 ? 5.726 17.466 -27.386 1.00 97.00 307 GLY A N 1
ATOM 2374 C CA . GLY A 1 307 ? 7.191 17.413 -27.448 1.00 97.00 307 GLY A CA 1
ATOM 2375 C C . GLY A 1 307 ? 7.734 16.109 -28.048 1.00 97.00 307 GLY A C 1
ATOM 2376 O O . GLY A 1 307 ? 8.867 15.721 -27.771 1.00 97.00 307 GLY A O 1
ATOM 2377 N N . MET A 1 308 ? 6.929 15.420 -28.861 1.00 98.31 308 MET A N 1
ATOM 2378 C CA . MET A 1 308 ? 7.225 14.135 -29.510 1.00 98.31 308 MET A CA 1
ATOM 2379 C C . MET A 1 308 ? 7.782 14.329 -30.928 1.00 98.31 308 MET A C 1
ATOM 2381 O O . MET A 1 308 ? 7.391 13.653 -31.878 1.00 98.31 308 MET A O 1
ATOM 2385 N N . CYS A 1 309 ? 8.693 15.288 -31.060 1.00 98.50 309 CYS A N 1
ATOM 2386 C CA . CYS A 1 309 ? 9.454 15.621 -32.261 1.00 98.50 309 CYS A CA 1
ATOM 2387 C C . CYS A 1 309 ? 10.686 16.447 -31.869 1.00 98.50 309 CYS A C 1
ATOM 2389 O O . CYS A 1 309 ? 10.738 16.963 -30.752 1.00 98.50 309 CYS A O 1
ATOM 2391 N N . TRP A 1 310 ? 11.646 16.601 -32.775 1.00 98.56 310 TRP A N 1
ATOM 2392 C CA . TRP A 1 310 ? 12.884 17.352 -32.529 1.00 98.56 310 TRP A CA 1
ATOM 2393 C C . TRP A 1 310 ? 13.155 18.395 -33.615 1.00 98.56 310 TRP A C 1
ATOM 2395 O O . TRP A 1 310 ? 12.779 18.199 -34.770 1.00 98.56 310 TRP A O 1
ATOM 2405 N N . GLN A 1 311 ? 13.801 19.496 -33.240 1.00 98.12 311 GLN A N 1
ATOM 2406 C CA . GLN A 1 311 ? 14.385 20.488 -34.149 1.00 98.12 311 GLN A CA 1
ATOM 2407 C C . GLN A 1 311 ? 15.910 20.330 -34.196 1.00 98.12 311 GLN A C 1
ATOM 2409 O O . GLN A 1 311 ? 16.500 20.356 -35.272 1.00 98.12 311 GLN A O 1
ATOM 2414 N N . ASP A 1 312 ? 16.539 20.094 -33.040 1.00 97.69 312 ASP A N 1
ATOM 2415 C CA . ASP A 1 312 ? 17.957 19.744 -32.913 1.00 97.69 312 ASP A CA 1
ATOM 2416 C C . ASP A 1 312 ? 18.117 18.238 -32.634 1.00 97.69 312 ASP A C 1
ATOM 2418 O O . ASP A 1 312 ? 17.421 17.646 -31.806 1.00 97.69 312 ASP A O 1
ATOM 2422 N N . GLU A 1 313 ? 19.051 17.593 -33.335 1.00 97.50 313 GLU A N 1
ATOM 2423 C CA . GLU A 1 313 ? 19.316 16.154 -33.223 1.00 97.50 313 GLU A CA 1
ATOM 2424 C C . GLU A 1 313 ? 19.748 15.712 -31.814 1.00 97.50 313 GLU A C 1
ATOM 2426 O O . GLU A 1 313 ? 19.592 14.539 -31.453 1.00 97.50 313 GLU A O 1
ATOM 2431 N N . ASN A 1 314 ? 20.282 16.646 -31.023 1.00 97.88 314 ASN A N 1
ATOM 2432 C CA . ASN A 1 314 ? 20.780 16.421 -29.671 1.00 97.88 314 ASN A CA 1
ATOM 2433 C C . ASN A 1 314 ? 19.709 16.606 -28.589 1.00 97.88 314 ASN A C 1
ATOM 2435 O O . ASN A 1 314 ? 19.994 16.374 -27.412 1.00 97.88 314 ASN A O 1
ATOM 2439 N N . GLU A 1 315 ? 18.483 17.001 -28.950 1.00 98.31 315 GLU A N 1
ATOM 2440 C CA . GLU A 1 315 ? 17.390 17.135 -27.988 1.00 98.31 315 GLU A CA 1
ATOM 2441 C C . GLU A 1 315 ? 17.136 15.812 -27.265 1.00 98.31 315 GLU A C 1
ATOM 2443 O O . GLU A 1 315 ? 16.801 14.795 -27.880 1.00 98.31 315 GLU A O 1
ATOM 2448 N N . LYS A 1 316 ? 17.263 15.829 -25.938 1.00 98.50 316 LYS A N 1
ATOM 2449 C CA . LYS A 1 316 ? 16.963 14.679 -25.083 1.00 98.50 316 LYS A CA 1
ATOM 2450 C C . LYS A 1 316 ? 15.468 14.376 -25.104 1.00 98.50 316 LYS A C 1
ATOM 2452 O O . LYS A 1 316 ? 14.628 15.275 -25.160 1.00 98.50 316 LYS A O 1
ATOM 2457 N N . TYR A 1 317 ? 15.118 13.098 -25.056 1.00 98.56 317 TYR A N 1
ATOM 2458 C CA . TYR A 1 317 ? 13.737 12.671 -24.906 1.00 98.56 317 TYR A CA 1
ATOM 2459 C C . TYR A 1 317 ? 13.178 13.206 -23.586 1.00 98.56 317 TYR A C 1
ATOM 2461 O O . TYR A 1 317 ? 13.841 13.136 -22.552 1.00 98.56 317 TYR A O 1
ATOM 2469 N N . ASN A 1 318 ? 11.968 13.769 -23.636 1.00 97.88 318 ASN A N 1
ATOM 2470 C CA . ASN A 1 318 ? 11.363 14.490 -22.512 1.00 97.88 318 ASN A CA 1
ATOM 2471 C C . ASN A 1 318 ? 12.283 15.561 -21.895 1.00 97.88 318 ASN A C 1
ATOM 2473 O O . ASN A 1 318 ? 12.273 15.771 -20.684 1.00 97.88 318 ASN A O 1
ATOM 2477 N N . ASP A 1 319 ? 13.130 16.174 -22.723 1.00 96.69 319 ASP A N 1
ATOM 2478 C CA . ASP A 1 319 ? 14.057 17.236 -22.335 1.00 96.69 319 ASP A CA 1
ATOM 2479 C C . ASP A 1 319 ? 15.010 16.812 -21.196 1.00 96.69 319 ASP A C 1
ATOM 2481 O O . ASP A 1 319 ? 15.425 17.619 -20.368 1.00 96.69 319 ASP A O 1
ATOM 2485 N N . GLY A 1 320 ? 15.333 15.511 -21.131 1.00 95.69 320 GLY A N 1
ATOM 2486 C CA . GLY A 1 320 ? 16.206 14.927 -20.107 1.00 95.69 320 GLY A CA 1
ATOM 2487 C C . GLY A 1 320 ? 15.548 14.778 -18.733 1.00 95.69 320 GLY A C 1
ATOM 2488 O O . GLY A 1 320 ? 16.228 14.497 -17.750 1.00 95.69 320 GLY A O 1
ATOM 2489 N N . SER A 1 321 ? 14.231 14.969 -18.643 1.00 95.81 321 SER A N 1
ATOM 2490 C CA . SER A 1 321 ? 13.475 14.875 -17.394 1.00 95.81 321 SER A CA 1
ATOM 2491 C C . SER A 1 321 ? 12.830 13.503 -17.208 1.00 95.81 321 SER A C 1
ATOM 2493 O O . SER A 1 321 ? 12.472 12.826 -18.175 1.00 95.81 321 SER A O 1
ATOM 2495 N N . ALA A 1 322 ? 12.596 13.129 -15.948 1.00 96.38 322 ALA A N 1
ATOM 2496 C CA . ALA A 1 322 ? 11.900 11.903 -15.564 1.00 96.38 322 ALA A CA 1
ATOM 2497 C C . ALA A 1 322 ? 10.560 11.724 -16.298 1.00 96.38 322 ALA A C 1
ATOM 2499 O O . ALA A 1 322 ? 9.752 12.650 -16.400 1.00 96.38 322 ALA A O 1
ATOM 2500 N N . PHE A 1 323 ? 10.295 10.502 -16.753 1.00 98.25 323 PHE A N 1
ATOM 2501 C CA . PHE A 1 323 ? 9.025 10.111 -17.361 1.00 98.25 323 PHE A CA 1
ATOM 2502 C C . PHE A 1 323 ? 8.681 8.661 -17.030 1.00 98.25 323 PHE A C 1
ATOM 2504 O O . PHE A 1 323 ? 9.519 7.872 -16.592 1.00 98.25 323 PHE A O 1
ATOM 2511 N N . LYS A 1 324 ? 7.429 8.300 -17.289 1.00 98.44 324 LYS A N 1
ATOM 2512 C CA . LYS A 1 324 ? 7.012 6.916 -17.466 1.00 98.44 324 LYS A CA 1
ATOM 2513 C C . LYS A 1 324 ? 6.313 6.763 -18.807 1.00 98.44 324 LYS A C 1
ATOM 2515 O O . LYS A 1 324 ? 5.562 7.652 -19.205 1.00 98.44 324 LYS A O 1
ATOM 2520 N N . VAL A 1 325 ? 6.534 5.643 -19.483 1.00 98.81 325 VAL A N 1
ATOM 2521 C CA . VAL A 1 325 ? 5.837 5.309 -20.732 1.00 98.81 325 VAL A CA 1
ATOM 2522 C C . VAL A 1 325 ? 5.105 3.987 -20.576 1.00 98.81 325 VAL A C 1
ATOM 2524 O O . VAL A 1 325 ? 5.694 3.003 -20.132 1.00 98.81 325 VAL A O 1
ATOM 2527 N N . VAL A 1 326 ? 3.811 3.997 -20.903 1.00 98.81 326 VAL A N 1
ATOM 2528 C CA . VAL A 1 326 ? 2.898 2.872 -20.677 1.00 98.81 326 VAL A CA 1
ATOM 2529 C C . VAL A 1 326 ? 2.388 2.310 -22.001 1.00 98.81 326 VAL A C 1
ATOM 2531 O O . VAL A 1 326 ? 1.804 3.035 -22.808 1.00 98.81 326 VAL A O 1
ATOM 2534 N N . CYS A 1 327 ? 2.539 1.000 -22.170 1.00 98.81 327 CYS A N 1
ATOM 2535 C CA . CYS A 1 327 ? 1.956 0.194 -23.235 1.00 98.81 327 CYS A CA 1
ATOM 2536 C C . CYS A 1 327 ? 0.858 -0.704 -22.644 1.00 98.81 327 CYS A C 1
ATOM 2538 O O . CYS A 1 327 ? 1.109 -1.403 -21.666 1.00 98.81 327 CYS A O 1
ATOM 2540 N N . ARG A 1 328 ? -0.360 -0.649 -23.193 1.00 98.62 328 ARG A N 1
ATOM 2541 C CA . ARG A 1 328 ? -1.527 -1.411 -22.712 1.00 98.62 328 ARG A CA 1
ATOM 2542 C C . ARG A 1 328 ? -2.639 -1.446 -23.754 1.00 98.62 328 ARG A C 1
ATOM 2544 O O . ARG A 1 328 ? -2.838 -0.447 -24.460 1.00 98.62 328 ARG A O 1
ATOM 2551 N N . ASP A 1 329 ? -3.428 -2.510 -23.756 1.00 97.94 329 ASP A N 1
ATOM 2552 C CA . ASP A 1 329 ? -4.645 -2.634 -24.561 1.00 97.94 329 ASP A CA 1
ATOM 2553 C C . ASP A 1 329 ? -5.732 -3.479 -23.857 1.00 97.94 329 ASP A C 1
ATOM 2555 O O . ASP A 1 329 ? -5.786 -3.506 -22.628 1.00 97.94 329 ASP A O 1
ATOM 2559 N N . LEU A 1 330 ? -6.645 -4.095 -24.616 1.00 97.56 330 LEU A N 1
ATOM 2560 C CA . LEU A 1 330 ? -7.734 -4.934 -24.101 1.00 97.56 330 LEU A CA 1
ATOM 2561 C C . LEU A 1 330 ? -7.317 -6.379 -23.773 1.00 97.56 330 LEU A C 1
ATOM 2563 O O . LEU A 1 330 ? -8.123 -7.104 -23.200 1.00 97.56 330 LEU A O 1
ATOM 2567 N N . ASN A 1 331 ? -6.086 -6.798 -24.084 1.00 97.44 331 ASN A N 1
ATOM 2568 C CA . ASN A 1 331 ? -5.583 -8.145 -23.791 1.00 97.44 331 ASN A CA 1
ATOM 2569 C C . ASN A 1 331 ? -5.264 -8.363 -22.299 1.00 97.44 331 ASN A C 1
ATOM 2571 O O . ASN A 1 331 ? -4.828 -9.443 -21.913 1.00 97.44 331 ASN A O 1
ATOM 2575 N N . GLY A 1 332 ? -5.453 -7.347 -21.452 1.00 98.06 332 GLY A N 1
ATOM 2576 C CA . GLY A 1 332 ? -5.265 -7.451 -20.004 1.00 98.06 332 GLY A CA 1
ATOM 2577 C C . GLY A 1 332 ? -3.810 -7.368 -19.535 1.00 98.06 332 GLY A C 1
ATOM 2578 O O . GLY A 1 332 ? -3.534 -7.622 -18.361 1.00 98.06 332 GLY A O 1
ATOM 2579 N N . VAL A 1 333 ? -2.882 -6.975 -20.416 1.00 98.81 333 VAL A N 1
ATOM 2580 C CA . VAL A 1 333 ? -1.461 -6.792 -20.099 1.00 98.81 333 VAL A CA 1
ATOM 2581 C C . VAL A 1 333 ? -1.078 -5.311 -20.148 1.00 98.81 333 VAL A C 1
ATOM 2583 O O . VAL A 1 333 ? -1.346 -4.603 -21.120 1.00 98.81 333 VAL A O 1
ATOM 2586 N N . ILE A 1 334 ? -0.414 -4.836 -19.092 1.00 98.88 334 ILE A N 1
ATOM 2587 C CA . ILE A 1 334 ? 0.092 -3.460 -18.983 1.00 98.88 334 ILE A CA 1
ATOM 2588 C C . ILE A 1 334 ? 1.592 -3.452 -18.687 1.00 98.88 334 ILE A C 1
ATOM 2590 O O . ILE A 1 334 ? 2.050 -4.020 -17.700 1.00 98.88 334 ILE A O 1
ATOM 2594 N N . VAL A 1 335 ? 2.370 -2.768 -19.526 1.00 98.94 335 VAL A N 1
ATOM 2595 C CA . VAL A 1 335 ? 3.832 -2.666 -19.413 1.00 98.94 335 VAL A CA 1
ATOM 2596 C C . VAL A 1 335 ? 4.244 -1.212 -19.247 1.00 98.94 335 VAL A C 1
ATOM 2598 O O . VAL A 1 335 ? 3.911 -0.370 -20.084 1.00 98.94 335 VAL A O 1
ATOM 2601 N N . THR A 1 336 ? 5.024 -0.925 -18.205 1.00 98.94 336 THR A N 1
ATOM 2602 C CA . THR A 1 336 ? 5.504 0.428 -17.915 1.00 98.94 336 THR A CA 1
ATOM 2603 C C . THR A 1 336 ? 7.018 0.482 -17.752 1.00 98.94 336 THR A C 1
ATOM 2605 O O . THR A 1 336 ? 7.599 -0.240 -16.942 1.00 98.94 336 THR A O 1
ATOM 2608 N N . LEU A 1 337 ? 7.653 1.412 -18.468 1.00 98.88 337 LEU A N 1
ATOM 2609 C CA . LEU A 1 337 ? 9.046 1.801 -18.237 1.00 98.88 337 LEU A CA 1
ATOM 2610 C C . LEU A 1 337 ? 9.073 3.075 -17.392 1.00 98.88 337 LEU A C 1
ATOM 2612 O O . LEU A 1 337 ? 8.344 4.021 -17.700 1.00 98.88 337 LEU A O 1
ATOM 2616 N N . ILE A 1 338 ? 9.911 3.117 -16.356 1.00 98.69 338 ILE A N 1
ATOM 2617 C CA . ILE A 1 338 ? 10.071 4.289 -15.482 1.00 98.69 338 ILE A CA 1
ATOM 2618 C C . ILE A 1 338 ? 11.503 4.814 -15.600 1.00 98.69 338 ILE A C 1
ATOM 2620 O O . ILE A 1 338 ? 12.454 4.127 -15.231 1.00 98.69 338 ILE A O 1
ATOM 2624 N N . ALA A 1 339 ? 11.648 6.047 -16.079 1.00 98.06 339 ALA A N 1
ATOM 2625 C CA . ALA A 1 339 ? 12.923 6.730 -16.284 1.00 98.06 339 ALA A CA 1
ATOM 2626 C C . ALA A 1 339 ? 13.320 7.608 -15.084 1.00 98.06 339 ALA A C 1
ATOM 2628 O O . ALA A 1 339 ? 13.675 8.769 -15.244 1.00 98.06 339 ALA A O 1
ATOM 2629 N N . ASP A 1 340 ? 13.195 7.059 -13.876 1.00 96.81 340 ASP A N 1
ATOM 2630 C CA . ASP A 1 340 ? 13.616 7.652 -12.601 1.00 96.81 340 ASP A CA 1
ATOM 2631 C C . ASP A 1 340 ? 13.589 6.548 -11.524 1.00 96.81 340 ASP A C 1
ATOM 2633 O O . ASP A 1 340 ? 12.944 5.510 -11.710 1.00 96.81 340 ASP A O 1
ATOM 2637 N N . ASN A 1 341 ? 14.283 6.740 -10.402 1.00 95.88 341 ASN A N 1
ATOM 2638 C CA . ASN A 1 341 ? 14.326 5.771 -9.303 1.00 95.88 341 ASN A CA 1
ATOM 2639 C C . ASN A 1 341 ? 13.699 6.271 -7.993 1.00 95.88 341 ASN A C 1
ATOM 2641 O O . ASN A 1 341 ? 13.743 5.565 -6.985 1.00 95.88 341 ASN A O 1
ATOM 2645 N N . TYR A 1 342 ? 13.057 7.437 -7.978 1.00 96.88 342 TYR A N 1
ATOM 2646 C CA . TYR A 1 342 ? 12.294 7.899 -6.829 1.00 96.88 342 TYR A CA 1
ATOM 2647 C C . TYR A 1 342 ? 11.131 6.941 -6.528 1.00 96.88 342 TYR A C 1
ATOM 2649 O O . TYR A 1 342 ? 10.229 6.716 -7.342 1.00 96.88 342 TYR A O 1
ATOM 2657 N N . PHE A 1 343 ? 11.112 6.413 -5.303 1.00 96.94 343 PHE A N 1
ATOM 2658 C CA . PHE A 1 343 ? 10.179 5.383 -4.826 1.00 96.94 343 PHE A CA 1
ATOM 2659 C C . PHE A 1 343 ? 8.696 5.697 -5.071 1.00 96.94 343 PHE A C 1
ATOM 2661 O O . PHE A 1 343 ? 7.872 4.800 -5.278 1.00 96.94 343 PHE A O 1
ATOM 2668 N N . GLY A 1 344 ? 8.331 6.984 -5.078 1.00 95.31 344 GLY A N 1
ATOM 2669 C CA . GLY A 1 344 ? 6.961 7.415 -5.339 1.00 95.31 344 GLY A CA 1
ATOM 2670 C C . GLY A 1 344 ? 6.437 7.000 -6.716 1.00 95.31 344 GLY A C 1
ATOM 2671 O O . GLY A 1 344 ? 5.236 6.742 -6.828 1.00 95.31 344 GLY A O 1
ATOM 2672 N N . TYR A 1 345 ? 7.296 6.896 -7.737 1.00 96.56 345 TYR A N 1
ATOM 2673 C CA . TYR A 1 345 ? 6.898 6.389 -9.053 1.00 96.56 345 TYR A CA 1
ATOM 2674 C C . TYR A 1 345 ? 6.538 4.905 -8.985 1.00 96.56 345 TYR A C 1
ATOM 2676 O O . TYR A 1 345 ? 5.454 4.543 -9.430 1.00 96.56 345 TYR A O 1
ATOM 2684 N N . SER A 1 346 ? 7.360 4.076 -8.332 1.00 97.31 346 SER A N 1
ATOM 2685 C CA . SER A 1 346 ? 7.109 2.635 -8.164 1.00 97.31 346 SER A CA 1
ATOM 2686 C C . SER A 1 346 ? 5.754 2.362 -7.495 1.00 97.31 346 SER A C 1
ATOM 2688 O O . SER A 1 346 ? 4.938 1.605 -8.017 1.00 97.31 346 SER A O 1
ATOM 2690 N N . LYS A 1 347 ? 5.448 3.055 -6.386 1.00 97.12 347 LYS A N 1
ATOM 2691 C CA . LYS A 1 347 ? 4.145 2.926 -5.702 1.00 97.12 347 LYS A CA 1
ATOM 2692 C C . LYS A 1 347 ? 2.974 3.384 -6.572 1.00 97.12 347 LYS A C 1
ATOM 2694 O O . LYS A 1 347 ? 1.915 2.760 -6.565 1.00 97.12 347 LYS A O 1
ATOM 2699 N N . LYS A 1 348 ? 3.114 4.522 -7.258 1.00 96.44 348 LYS A N 1
ATOM 2700 C CA . LYS A 1 348 ? 2.028 5.074 -8.083 1.00 96.44 348 LYS A CA 1
ATOM 2701 C C . LYS A 1 348 ? 1.834 4.305 -9.385 1.00 96.44 348 LYS A C 1
ATOM 2703 O O . LYS A 1 348 ? 0.739 4.368 -9.942 1.00 96.44 348 LYS A O 1
ATOM 2708 N N . GLU A 1 349 ? 2.842 3.575 -9.842 1.00 98.56 349 GLU A N 1
ATOM 2709 C CA . GLU A 1 349 ? 2.699 2.710 -11.001 1.00 98.56 349 GLU A CA 1
ATOM 2710 C C . GLU A 1 349 ? 1.900 1.456 -10.679 1.00 98.56 349 GLU A C 1
ATOM 2712 O O . GLU A 1 349 ? 0.941 1.182 -11.388 1.00 98.56 349 GLU A O 1
ATOM 2717 N N . ILE A 1 350 ? 2.168 0.791 -9.552 1.00 98.56 350 ILE A N 1
ATOM 2718 C CA . ILE A 1 350 ? 1.329 -0.336 -9.111 1.00 98.56 350 ILE A CA 1
ATOM 2719 C C . ILE A 1 350 ? -0.129 0.117 -8.948 1.00 98.56 350 ILE A C 1
ATOM 2721 O O . ILE A 1 350 ? -1.031 -0.546 -9.444 1.00 98.56 350 ILE A O 1
ATOM 2725 N N . LYS A 1 351 ? -0.372 1.312 -8.385 1.00 98.56 351 LYS A N 1
ATOM 2726 C CA . LYS A 1 351 ? -1.716 1.925 -8.371 1.00 98.56 351 LYS A CA 1
ATOM 2727 C C . LYS A 1 351 ? -2.322 2.064 -9.777 1.00 98.56 351 LYS A C 1
ATOM 2729 O O . LYS A 1 351 ? -3.497 1.781 -9.963 1.00 98.56 351 LYS A O 1
ATOM 2734 N N . SER A 1 352 ? -1.536 2.517 -10.756 1.00 98.62 352 SER A N 1
ATOM 2735 C CA . SER A 1 352 ? -2.010 2.697 -12.138 1.00 98.62 352 SER A CA 1
ATOM 2736 C C . SER A 1 352 ? -2.371 1.357 -12.788 1.00 98.62 352 SER A C 1
ATOM 2738 O O . SER A 1 352 ? -3.364 1.281 -13.504 1.00 98.62 352 SER A O 1
ATOM 2740 N N . GLN A 1 353 ? -1.603 0.303 -12.504 1.00 98.81 353 GLN A N 1
ATOM 2741 C CA . GLN A 1 353 ? -1.866 -1.048 -13.000 1.00 98.81 353 GLN A CA 1
ATOM 2742 C C . GLN A 1 353 ? -3.086 -1.693 -12.328 1.00 98.81 353 GLN A C 1
ATOM 2744 O O . GLN A 1 353 ? -3.900 -2.286 -13.029 1.00 98.81 353 GLN A O 1
ATOM 2749 N N . ILE A 1 354 ? -3.285 -1.487 -11.018 1.00 98.81 354 ILE A N 1
ATOM 2750 C CA . ILE A 1 354 ? -4.527 -1.887 -10.332 1.00 98.81 354 ILE A CA 1
ATOM 2751 C C . ILE A 1 354 ? -5.720 -1.168 -10.970 1.00 98.81 354 ILE A C 1
ATOM 2753 O O . ILE A 1 354 ? -6.699 -1.813 -11.318 1.00 98.81 354 ILE A O 1
ATOM 2757 N N . SER A 1 355 ? -5.627 0.147 -11.197 1.00 98.69 355 SER A N 1
ATOM 2758 C CA . SER A 1 355 ? -6.698 0.917 -11.845 1.00 98.69 355 SER A CA 1
ATOM 2759 C C . SER A 1 355 ? -7.026 0.383 -13.244 1.00 98.69 355 SER A C 1
ATOM 2761 O O . SER A 1 355 ? -8.197 0.165 -13.552 1.00 98.69 355 SER A O 1
ATOM 2763 N N . TYR A 1 356 ? -6.009 0.062 -14.048 1.00 98.81 356 TYR A N 1
ATOM 2764 C CA . TYR A 1 356 ? -6.184 -0.616 -15.334 1.00 98.81 356 TYR A CA 1
ATOM 2765 C C . TYR A 1 356 ? -6.922 -1.959 -15.191 1.00 98.81 356 TYR A C 1
ATOM 2767 O O . TYR A 1 356 ? -7.917 -2.176 -15.881 1.00 98.81 356 TYR A O 1
ATOM 2775 N N . ALA A 1 357 ? -6.498 -2.814 -14.255 1.00 98.62 357 ALA A N 1
ATOM 2776 C CA . ALA A 1 357 ? -7.143 -4.100 -14.000 1.00 98.62 357 ALA A CA 1
ATOM 2777 C C . ALA A 1 357 ? -8.599 -3.936 -13.532 1.00 98.62 357 ALA A C 1
ATOM 2779 O O . ALA A 1 357 ? -9.475 -4.617 -14.049 1.00 98.62 357 ALA A O 1
ATOM 2780 N N . THR A 1 358 ? -8.899 -2.995 -12.625 1.00 98.31 358 THR A N 1
ATOM 2781 C CA . THR A 1 358 ? -10.285 -2.734 -12.182 1.00 98.31 358 THR A CA 1
ATOM 2782 C C . THR A 1 358 ? -11.18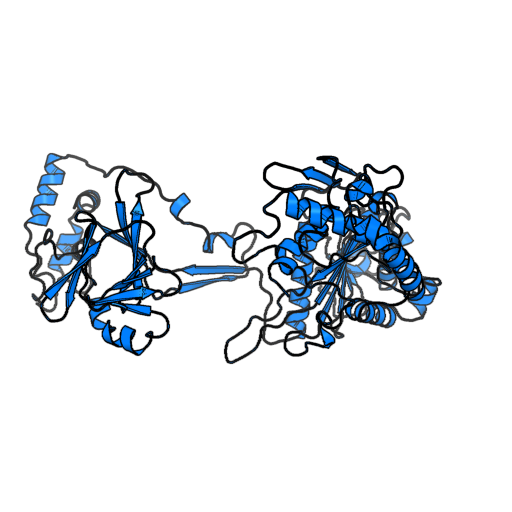7 -2.290 -13.335 1.00 98.31 358 THR A C 1
ATOM 2784 O O . THR A 1 358 ? -12.335 -2.719 -13.422 1.00 98.31 358 THR A O 1
ATOM 2787 N N . ASN A 1 359 ? -10.667 -1.472 -14.260 1.00 98.25 359 ASN A N 1
ATOM 2788 C CA . ASN A 1 359 ? -11.438 -0.975 -15.400 1.00 98.25 359 ASN A CA 1
ATOM 2789 C C . ASN A 1 359 ? -11.791 -2.075 -16.406 1.00 98.25 359 ASN A C 1
ATOM 2791 O O . ASN A 1 359 ? -12.861 -2.011 -17.006 1.00 98.25 359 ASN A O 1
ATOM 2795 N N . LEU A 1 360 ? -10.910 -3.059 -16.594 1.00 98.38 360 LEU A N 1
ATOM 2796 C CA . LEU A 1 360 ? -11.160 -4.196 -17.481 1.00 98.38 360 LEU A CA 1
ATOM 2797 C C . LEU A 1 360 ? -11.958 -5.313 -16.801 1.00 98.38 360 LEU A C 1
ATOM 2799 O O . LEU A 1 360 ? -12.786 -5.942 -17.452 1.00 98.38 360 LEU A O 1
ATOM 2803 N N . PHE A 1 361 ? -11.742 -5.533 -15.502 1.00 97.44 361 PHE A N 1
ATOM 2804 C CA . PHE A 1 361 ? -12.436 -6.562 -14.728 1.00 97.44 361 PHE A CA 1
ATOM 2805 C C . PHE A 1 361 ? -13.930 -6.252 -14.552 1.00 97.44 361 PHE A C 1
ATOM 2807 O O . PHE A 1 361 ? -14.773 -7.128 -14.739 1.00 97.44 361 PHE A O 1
ATOM 2814 N N . GLY A 1 362 ? -14.260 -4.996 -14.226 1.00 94.50 362 GLY A N 1
ATOM 2815 C CA . GLY A 1 362 ? -15.624 -4.566 -13.918 1.00 94.50 362 GLY A CA 1
ATOM 2816 C C . GLY A 1 362 ? -16.095 -4.971 -12.514 1.00 94.50 362 GLY A C 1
ATOM 2817 O O . GLY A 1 362 ? -15.554 -5.869 -11.878 1.00 94.50 362 GLY A O 1
ATOM 2818 N N . GLY A 1 363 ? -17.111 -4.274 -11.995 1.00 92.50 363 GLY A N 1
ATOM 2819 C CA . GLY A 1 363 ? -17.684 -4.554 -10.667 1.00 92.50 363 GLY A CA 1
ATOM 2820 C C . GLY A 1 363 ? -16.831 -4.105 -9.471 1.00 92.50 363 GLY A C 1
ATOM 2821 O O . GLY A 1 363 ? -17.223 -4.344 -8.332 1.00 92.50 363 GLY A O 1
ATOM 2822 N N . CYS A 1 364 ? -15.697 -3.440 -9.704 1.00 95.94 364 CYS A N 1
ATOM 2823 C CA . CYS A 1 364 ? -14.865 -2.829 -8.670 1.00 95.94 364 CYS A CA 1
ATOM 2824 C C . CYS A 1 364 ? -14.212 -1.526 -9.159 1.00 95.94 364 CYS A C 1
ATOM 2826 O O . CYS A 1 364 ? -14.182 -1.235 -10.357 1.00 95.94 364 CYS A O 1
ATOM 2828 N N . GLU A 1 365 ? -13.678 -0.745 -8.219 1.00 97.62 365 GLU A N 1
ATOM 2829 C CA . GLU A 1 365 ? -13.047 0.549 -8.479 1.00 97.62 365 GLU A CA 1
ATOM 2830 C C . GLU A 1 365 ? -11.722 0.665 -7.720 1.00 97.62 365 GLU A C 1
ATOM 2832 O O . GLU A 1 365 ? -11.614 0.301 -6.548 1.00 97.62 365 GLU A O 1
ATOM 2837 N N . GLU A 1 366 ? -10.700 1.205 -8.383 1.00 98.31 366 GLU A N 1
ATOM 2838 C CA . GLU A 1 366 ? -9.468 1.636 -7.728 1.00 98.31 366 GLU A CA 1
ATOM 2839 C C . GLU A 1 366 ? -9.596 3.113 -7.347 1.00 98.31 366 GLU A C 1
ATOM 2841 O O . GLU A 1 366 ? -9.770 3.974 -8.209 1.00 98.31 366 GLU A O 1
ATOM 2846 N N . GLU A 1 367 ? -9.473 3.432 -6.057 1.00 97.19 367 GLU A N 1
ATOM 2847 C CA . GLU A 1 367 ? -9.751 4.783 -5.571 1.00 97.19 367 GLU A CA 1
ATOM 2848 C C . GLU A 1 367 ? -8.562 5.442 -4.859 1.00 97.19 367 GLU A C 1
ATOM 2850 O O . GLU A 1 367 ? -7.736 4.833 -4.176 1.00 97.19 367 GLU A O 1
ATOM 2855 N N . HIS A 1 368 ? -8.430 6.763 -5.015 1.00 97.06 368 HIS A N 1
ATOM 2856 C CA . HIS A 1 368 ? -7.491 7.560 -4.224 1.00 97.06 368 HIS A CA 1
ATOM 2857 C C . HIS A 1 368 ? -8.194 8.167 -3.006 1.00 97.06 368 HIS A C 1
ATOM 2859 O O . HIS A 1 368 ? -8.498 9.359 -2.977 1.00 97.06 368 HIS A O 1
ATOM 2865 N N . SER A 1 369 ? -8.402 7.345 -1.982 1.00 96.81 369 SER A N 1
ATOM 2866 C CA . SER A 1 369 ? -9.251 7.673 -0.835 1.00 96.81 369 SER A CA 1
ATOM 2867 C C . SER A 1 369 ? -8.563 7.453 0.515 1.00 96.81 369 SER A C 1
ATOM 2869 O O . SER A 1 369 ? -7.443 6.933 0.601 1.00 96.81 369 SER A O 1
ATOM 2871 N N . GLY A 1 370 ? -9.163 7.991 1.573 1.00 96.62 370 GLY A N 1
ATOM 2872 C CA . GLY A 1 370 ? -8.920 7.598 2.961 1.00 96.62 370 GLY A CA 1
ATOM 2873 C C . GLY A 1 370 ? -10.215 7.061 3.569 1.00 96.62 370 GLY A C 1
ATOM 2874 O O . GLY A 1 370 ? -11.286 7.226 2.988 1.00 96.62 370 GLY A O 1
ATOM 2875 N N . GLY A 1 371 ? -10.131 6.455 4.748 1.00 96.56 371 GLY A N 1
ATOM 2876 C CA . GLY A 1 371 ? -11.311 5.980 5.461 1.00 96.56 371 GLY A CA 1
ATOM 2877 C C . GLY A 1 371 ? -10.999 5.585 6.896 1.00 96.56 371 GLY A C 1
ATOM 2878 O O . GLY A 1 371 ? -9.832 5.461 7.270 1.00 96.56 371 GLY A O 1
ATOM 2879 N N . ALA A 1 372 ? -12.046 5.426 7.698 1.00 97.19 372 ALA A N 1
ATOM 2880 C CA . ALA A 1 372 ? -11.963 4.967 9.079 1.00 97.19 372 ALA A CA 1
ATOM 2881 C C . ALA A 1 372 ? -13.279 4.298 9.489 1.00 97.19 372 ALA A C 1
ATOM 2883 O O . ALA A 1 372 ? -14.347 4.761 9.100 1.00 97.19 372 ALA A O 1
ATOM 2884 N N . LEU A 1 373 ? -13.208 3.257 10.318 1.00 97.25 373 LEU A N 1
ATOM 2885 C CA . LEU A 1 373 ? -14.360 2.774 11.076 1.00 97.25 373 LEU A CA 1
ATOM 2886 C C . LEU A 1 373 ? -14.303 3.421 12.463 1.00 97.25 373 LEU A C 1
ATOM 2888 O O . LEU A 1 373 ? -13.432 3.093 13.272 1.00 97.25 373 LEU A O 1
ATOM 2892 N N . ALA A 1 374 ? -15.172 4.400 12.699 1.00 96.62 374 ALA A N 1
ATOM 2893 C CA . ALA A 1 374 ? -15.145 5.228 13.896 1.00 96.62 374 ALA A CA 1
ATOM 2894 C C . ALA A 1 374 ? -16.205 4.766 14.901 1.00 96.62 374 ALA A C 1
ATOM 2896 O O . ALA A 1 374 ? -17.397 4.818 14.617 1.00 96.62 374 ALA A O 1
ATOM 2897 N N . PHE A 1 375 ? -15.764 4.354 16.089 1.00 96.81 375 PHE A N 1
ATOM 2898 C CA . PHE A 1 375 ? -16.645 3.992 17.200 1.00 96.81 375 PHE A CA 1
ATOM 2899 C C . PHE A 1 375 ? -16.707 5.146 18.206 1.00 96.81 375 PHE A C 1
ATOM 2901 O O . PHE A 1 375 ? -15.644 5.590 18.667 1.00 96.81 375 PHE A O 1
ATOM 2908 N N . PRO A 1 376 ? -17.904 5.637 18.571 1.00 96.12 376 PRO A N 1
ATOM 2909 C CA . PRO A 1 376 ? -18.047 6.625 19.629 1.00 96.12 376 PRO A CA 1
ATOM 2910 C C . PRO A 1 376 ? -17.446 6.136 20.950 1.00 96.12 376 PRO A C 1
ATOM 2912 O O . PRO A 1 376 ? -17.548 4.962 21.316 1.00 96.12 376 PRO A O 1
ATOM 2915 N N . ARG A 1 377 ? -16.798 7.055 21.671 1.00 94.69 377 ARG A N 1
ATOM 2916 C CA . ARG A 1 377 ? -16.182 6.786 22.972 1.00 94.69 377 ARG A CA 1
ATOM 2917 C C . ARG A 1 377 ? -16.589 7.825 23.994 1.00 94.69 377 ARG A C 1
ATOM 2919 O O . ARG A 1 377 ? -16.683 9.008 23.677 1.00 94.69 377 ARG A O 1
ATOM 2926 N N . PHE A 1 378 ? -16.734 7.379 25.235 1.00 92.69 378 PHE A N 1
ATOM 2927 C CA . PHE A 1 378 ? -17.192 8.209 26.342 1.00 92.69 378 PHE A CA 1
ATOM 2928 C C . PHE A 1 378 ? -16.251 8.102 27.532 1.00 92.69 378 PHE A C 1
ATOM 2930 O O . PHE A 1 378 ? -15.779 7.015 27.867 1.00 92.69 378 PHE A O 1
ATOM 2937 N N . ASN A 1 379 ? -16.011 9.228 28.201 1.00 92.12 379 ASN A N 1
ATOM 2938 C CA . ASN A 1 379 ? -15.491 9.210 29.561 1.00 92.12 379 ASN A CA 1
ATOM 2939 C C . ASN A 1 379 ? -16.658 8.885 30.501 1.00 92.12 379 ASN A C 1
ATOM 2941 O O . ASN A 1 379 ? -17.575 9.692 30.631 1.00 92.12 379 ASN A O 1
ATOM 2945 N N . LEU A 1 380 ? -16.628 7.704 31.112 1.00 92.44 380 LEU A N 1
ATOM 2946 C CA . LEU A 1 380 ? -17.682 7.229 32.009 1.00 92.44 380 LEU A CA 1
ATOM 2947 C C . LEU A 1 380 ? -17.447 7.665 33.465 1.00 92.44 380 LEU A C 1
ATOM 2949 O O . LEU A 1 380 ? -18.275 7.382 34.322 1.00 92.44 380 LEU A O 1
ATOM 2953 N N . GLY A 1 381 ? -16.342 8.366 33.740 1.00 88.62 381 GLY A N 1
ATOM 2954 C CA . GLY A 1 381 ? -15.965 8.797 35.081 1.00 88.62 381 GLY A CA 1
ATOM 2955 C C . GLY A 1 381 ? -15.414 7.651 35.926 1.00 88.62 381 GLY A C 1
ATOM 2956 O O . GLY A 1 381 ? -14.701 6.778 35.416 1.00 88.62 381 GLY A O 1
ATOM 2957 N N . ASP A 1 382 ? -15.744 7.686 37.216 1.00 90.25 382 ASP A N 1
ATOM 2958 C CA . ASP A 1 382 ? -15.212 6.765 38.221 1.00 90.25 382 ASP A CA 1
ATOM 2959 C C . ASP A 1 382 ? -16.148 5.587 38.506 1.00 90.25 382 ASP A C 1
ATOM 2961 O O . ASP A 1 382 ? -15.677 4.522 38.879 1.00 90.25 382 ASP A O 1
ATOM 2965 N N . SER A 1 383 ? -17.457 5.733 38.301 1.00 90.88 383 SER A N 1
ATOM 2966 C CA . SER A 1 383 ? -18.429 4.650 38.471 1.00 90.88 383 SER A CA 1
ATOM 2967 C C . SER A 1 383 ? -19.399 4.634 37.301 1.00 90.88 383 SER A C 1
ATOM 2969 O O . SER A 1 383 ? -19.892 5.679 36.879 1.00 90.88 383 SER A O 1
ATOM 2971 N N . TYR A 1 384 ? -19.698 3.444 36.792 1.00 92.31 384 TYR A N 1
ATOM 2972 C CA . TYR A 1 384 ? -20.602 3.257 35.670 1.00 92.31 384 TYR A CA 1
ATOM 2973 C C . TYR A 1 384 ? -21.500 2.041 35.872 1.00 92.31 384 TYR A C 1
ATOM 2975 O O . TYR A 1 384 ? -21.036 0.959 36.226 1.00 92.31 384 TYR A O 1
ATOM 2983 N N . ILE A 1 385 ? -22.782 2.234 35.593 1.00 90.06 385 ILE A N 1
ATOM 2984 C CA . ILE A 1 385 ? -23.766 1.179 35.373 1.00 90.06 385 ILE A CA 1
ATOM 2985 C C . ILE A 1 385 ? -24.349 1.388 33.979 1.00 90.06 385 ILE A C 1
ATOM 2987 O O . ILE A 1 385 ? -24.402 2.524 33.492 1.00 90.06 385 ILE A O 1
ATOM 2991 N N . LEU A 1 386 ? -24.752 0.298 33.335 1.00 87.81 386 LEU A N 1
ATOM 2992 C CA . LEU A 1 386 ? -25.311 0.355 31.998 1.00 87.81 386 LEU A CA 1
ATOM 2993 C C . LEU A 1 386 ? -26.554 1.267 31.966 1.00 87.81 386 LEU A C 1
ATOM 2995 O O . LEU A 1 386 ? -27.447 1.166 32.806 1.00 87.81 386 LEU A O 1
ATOM 2999 N N . ASP A 1 387 ? -26.582 2.201 31.014 1.00 81.12 387 ASP A N 1
ATOM 3000 C CA . ASP A 1 387 ? -27.697 3.141 30.855 1.00 81.12 387 ASP A CA 1
ATOM 3001 C C . ASP A 1 387 ? -28.972 2.401 30.409 1.00 81.12 387 ASP A C 1
ATOM 3003 O O . ASP A 1 387 ? -28.919 1.470 29.604 1.00 81.12 387 ASP A O 1
ATOM 3007 N N . SER A 1 388 ? -30.122 2.883 30.882 1.00 78.69 388 SER A N 1
ATOM 3008 C CA . SER A 1 388 ? -31.471 2.490 30.465 1.00 78.69 388 SER A CA 1
ATOM 3009 C C . SER A 1 388 ? -31.642 2.318 28.955 1.00 78.69 388 SER A C 1
ATOM 3011 O O . SER A 1 388 ? -32.330 1.388 28.543 1.00 78.69 388 SER A O 1
ATOM 3013 N N . LYS A 1 389 ? -30.989 3.150 28.126 1.00 81.38 389 LYS A N 1
ATOM 3014 C CA . LYS A 1 389 ? -31.057 3.008 26.662 1.00 81.38 389 LYS A CA 1
ATOM 3015 C C . LYS A 1 389 ? -30.534 1.651 26.175 1.00 81.38 389 LYS A C 1
ATOM 3017 O O . LYS A 1 389 ? -31.164 1.050 25.325 1.00 81.38 389 LYS A O 1
ATOM 3022 N N . TYR A 1 390 ? -29.440 1.150 26.750 1.00 84.31 390 TYR A N 1
ATOM 3023 C CA . TYR A 1 390 ? -28.852 -0.128 26.341 1.00 84.31 390 TYR A CA 1
ATOM 3024 C C . TYR A 1 390 ? -29.591 -1.312 26.954 1.00 84.31 390 TYR A C 1
ATOM 3026 O O . TYR A 1 390 ? -29.659 -2.379 26.357 1.00 84.31 390 TYR A O 1
ATOM 3034 N N . LEU A 1 391 ? -30.142 -1.133 28.159 1.00 82.38 391 LEU A N 1
ATOM 3035 C CA . LEU A 1 391 ? -31.008 -2.140 28.771 1.00 82.38 391 LEU A CA 1
ATOM 3036 C C . LEU A 1 391 ? -32.288 -2.334 27.944 1.00 82.38 391 LEU A C 1
ATOM 3038 O O . LEU A 1 391 ? -32.775 -3.454 27.825 1.00 82.38 391 LEU A O 1
ATOM 3042 N N . ALA A 1 392 ? -32.809 -1.261 27.339 1.00 83.19 392 ALA A N 1
ATOM 3043 C CA . ALA A 1 392 ? -33.982 -1.313 26.471 1.00 83.19 392 ALA A CA 1
ATOM 3044 C C . ALA A 1 392 ? -33.744 -2.079 25.155 1.00 83.19 392 ALA A C 1
ATOM 3046 O O . ALA A 1 392 ? -34.708 -2.607 24.602 1.00 83.19 392 ALA A O 1
ATOM 3047 N N . ASP A 1 393 ? -32.493 -2.193 24.690 1.00 84.25 393 ASP A N 1
ATOM 3048 C CA . ASP A 1 393 ? -32.136 -2.999 23.511 1.00 84.25 393 ASP A CA 1
ATOM 3049 C C . ASP A 1 393 ? -32.315 -4.511 23.761 1.00 84.25 393 ASP A C 1
ATOM 3051 O O . ASP A 1 393 ? -32.405 -5.295 22.819 1.00 84.25 393 ASP A O 1
ATOM 3055 N N . GLY A 1 394 ? -32.412 -4.930 25.030 1.00 88.00 394 GLY A N 1
ATOM 3056 C CA . GLY A 1 394 ? -32.820 -6.282 25.421 1.00 88.00 394 GLY A CA 1
ATOM 3057 C C . GLY A 1 394 ? -31.721 -7.345 25.386 1.00 88.00 394 GLY A C 1
ATOM 3058 O O . GLY A 1 394 ? -32.017 -8.508 25.637 1.00 88.00 394 GLY A O 1
ATOM 3059 N N . HIS A 1 395 ? -30.467 -6.972 25.118 1.00 93.06 395 HIS A N 1
ATOM 3060 C CA . HIS A 1 395 ? -29.345 -7.911 25.116 1.00 93.06 395 HIS A CA 1
ATOM 3061 C C . HIS A 1 395 ? -28.999 -8.399 26.523 1.00 93.06 395 HIS A C 1
ATOM 3063 O O . HIS A 1 395 ? -28.738 -7.589 27.416 1.00 93.06 395 HIS A O 1
ATOM 3069 N N . THR A 1 396 ? -28.917 -9.719 26.701 1.00 94.25 396 THR A N 1
ATOM 3070 C CA . THR A 1 396 ? -28.686 -10.328 28.022 1.00 94.25 396 THR A CA 1
ATOM 3071 C C . THR A 1 396 ? -27.448 -11.213 28.074 1.00 94.25 396 THR A C 1
ATOM 3073 O O . THR A 1 396 ? -26.983 -11.777 27.080 1.00 94.25 396 THR A O 1
ATOM 3076 N N . TYR A 1 397 ? -26.917 -11.399 29.276 1.00 94.81 397 TYR A N 1
ATOM 3077 C CA . TYR A 1 397 ? -25.832 -12.337 29.525 1.00 94.81 397 TYR A CA 1
ATOM 3078 C C . TYR A 1 397 ? -26.211 -13.791 29.193 1.00 94.81 397 TYR A C 1
ATOM 3080 O O . TYR A 1 397 ? -25.382 -14.558 28.701 1.00 94.81 397 TYR A O 1
ATOM 3088 N N . ALA A 1 398 ? -27.476 -14.169 29.390 1.00 94.25 398 ALA A N 1
ATOM 3089 C CA . ALA A 1 398 ? -27.982 -15.495 29.035 1.00 94.25 398 ALA A CA 1
ATOM 3090 C C . ALA A 1 398 ? -27.936 -15.754 27.513 1.00 94.25 398 ALA A C 1
ATOM 3092 O O . ALA A 1 398 ? -27.610 -16.860 27.065 1.00 94.25 398 ALA A O 1
ATOM 3093 N N . GLU A 1 399 ? -28.203 -14.728 26.700 1.00 94.31 399 GLU A N 1
ATOM 3094 C CA . GLU A 1 399 ? -28.041 -14.805 25.244 1.00 94.31 399 GLU A CA 1
ATOM 3095 C C . GLU A 1 399 ? -26.576 -15.007 24.849 1.00 94.31 399 GLU A C 1
ATOM 3097 O O . GLU A 1 399 ? -26.295 -15.818 23.957 1.00 94.31 399 GLU A O 1
ATOM 3102 N N . LEU A 1 400 ? -25.638 -14.338 25.537 1.00 93.56 400 LEU A N 1
ATOM 3103 C CA . LEU A 1 400 ? -24.205 -14.558 25.325 1.00 93.56 400 LEU A CA 1
ATOM 3104 C C . LEU A 1 400 ? -23.815 -16.010 25.615 1.00 93.56 400 LEU A C 1
ATOM 3106 O O . LEU A 1 400 ? -23.106 -16.620 24.812 1.00 93.56 400 LEU A O 1
ATOM 3110 N N . GLN A 1 401 ? -24.297 -16.573 26.728 1.00 94.56 401 GLN A N 1
ATOM 3111 C CA . GLN A 1 401 ? -24.042 -17.967 27.106 1.00 94.56 401 GLN A CA 1
ATOM 3112 C C . GLN A 1 401 ? -24.486 -18.950 26.029 1.00 94.56 401 GLN A C 1
ATOM 3114 O O . GLN A 1 401 ? -23.770 -19.903 25.729 1.00 94.56 401 GLN A O 1
ATOM 3119 N N . THR A 1 402 ? -25.641 -18.695 25.421 1.00 94.25 402 THR A N 1
ATOM 3120 C CA . THR A 1 402 ? -26.202 -19.575 24.393 1.00 94.25 402 THR A CA 1
ATOM 3121 C C . THR A 1 402 ? -25.478 -19.418 23.056 1.00 94.25 402 THR A C 1
ATOM 3123 O O . THR A 1 402 ? -25.166 -20.408 22.400 1.00 94.25 402 THR A O 1
ATOM 3126 N N . SER A 1 403 ? -25.189 -18.179 22.655 1.00 94.12 403 SER A N 1
ATOM 3127 C CA . SER A 1 403 ? -24.708 -17.870 21.302 1.00 94.12 403 SER A CA 1
ATOM 3128 C C . SER A 1 403 ? -23.187 -17.972 21.150 1.00 94.12 403 SER A C 1
ATOM 3130 O O . SER A 1 403 ? -22.698 -18.151 20.038 1.00 94.12 403 SER A O 1
ATOM 3132 N N . TYR A 1 404 ? -22.429 -17.863 22.248 1.00 94.31 404 TYR A N 1
ATOM 3133 C CA . TYR A 1 404 ? -20.965 -17.731 22.218 1.00 94.31 404 TYR A CA 1
ATOM 3134 C C . TYR A 1 404 ? -20.221 -18.709 23.150 1.00 94.31 404 TYR A C 1
ATOM 3136 O O . TYR A 1 404 ? -19.056 -18.480 23.485 1.00 94.31 404 TYR A O 1
ATOM 3144 N N . ALA A 1 405 ? -20.849 -19.830 23.533 1.00 92.56 405 ALA A N 1
ATOM 3145 C CA . ALA A 1 405 ? -20.256 -20.892 24.369 1.00 92.56 405 ALA A CA 1
ATOM 3146 C C . ALA A 1 405 ? -18.907 -21.433 23.861 1.00 92.56 405 ALA A C 1
ATOM 3148 O O . ALA A 1 405 ? -18.048 -21.818 24.660 1.00 92.56 405 ALA A O 1
ATOM 3149 N N . ASP A 1 406 ? -18.695 -21.437 22.545 1.00 94.31 406 ASP A N 1
ATOM 3150 C CA . ASP A 1 406 ? -17.456 -21.934 21.941 1.00 94.31 406 ASP A CA 1
ATOM 3151 C C . ASP A 1 406 ? -16.284 -20.954 22.070 1.00 94.31 406 ASP A C 1
ATOM 3153 O O . ASP A 1 406 ? -15.124 -21.377 22.065 1.00 94.31 406 ASP A O 1
ATOM 3157 N N . LEU A 1 407 ? -16.570 -19.656 22.215 1.00 94.69 407 LEU A N 1
ATOM 3158 C CA . LEU A 1 407 ? -15.572 -18.582 22.255 1.00 94.69 407 LEU A CA 1
ATOM 3159 C C . LEU A 1 407 ? -15.287 -18.090 23.677 1.00 94.69 407 LEU A C 1
ATOM 3161 O O . LEU A 1 407 ? -14.184 -17.614 23.958 1.00 94.69 407 LEU A O 1
ATOM 3165 N N . ILE A 1 408 ? -16.260 -18.231 24.576 1.00 97.19 408 ILE A N 1
ATOM 3166 C CA . ILE A 1 408 ? -16.219 -17.686 25.931 1.00 97.19 408 ILE A CA 1
ATOM 3167 C C . ILE A 1 408 ? -16.207 -18.834 26.946 1.00 97.19 408 ILE A C 1
ATOM 3169 O O . ILE A 1 408 ? -16.942 -19.814 26.842 1.00 97.19 408 ILE A O 1
ATOM 3173 N N . ASP A 1 409 ? -15.321 -18.734 27.929 1.00 97.38 409 ASP A N 1
ATOM 3174 C CA . ASP A 1 409 ? -15.294 -19.575 29.121 1.00 97.38 409 ASP A CA 1
ATOM 3175 C C . ASP A 1 409 ? -16.162 -18.919 30.205 1.00 97.38 409 ASP A C 1
ATOM 3177 O O . ASP A 1 409 ? -15.759 -17.939 30.841 1.00 97.38 409 ASP A O 1
ATOM 3181 N N . PHE A 1 410 ? -17.392 -19.416 30.348 1.00 97.06 410 PHE A N 1
ATOM 3182 C CA . PHE A 1 410 ? -18.389 -18.897 31.281 1.00 97.06 410 PHE A CA 1
ATOM 3183 C C . PHE A 1 410 ? -18.157 -19.423 32.697 1.00 97.06 410 PHE A C 1
ATOM 3185 O O . PHE A 1 410 ? -17.977 -20.620 32.921 1.00 97.06 410 PHE A O 1
ATOM 3192 N N . ARG A 1 411 ? -18.175 -18.511 33.667 1.00 95.88 411 ARG A N 1
ATOM 3193 C CA . ARG A 1 411 ? -17.866 -18.783 35.068 1.00 95.88 411 ARG A CA 1
ATOM 3194 C C . ARG A 1 411 ? -19.142 -18.883 35.902 1.00 95.88 411 ARG A C 1
ATOM 3196 O O . ARG A 1 411 ? -20.088 -18.138 35.637 1.00 95.88 411 ARG A O 1
ATOM 3203 N N . PRO A 1 412 ? -19.186 -19.770 36.913 1.00 93.38 412 PRO A N 1
ATOM 3204 C CA . PRO A 1 412 ? -20.361 -19.921 37.771 1.00 93.38 412 PRO A CA 1
ATOM 3205 C C . PRO A 1 412 ? -20.702 -18.639 38.543 1.00 93.38 412 PRO A C 1
ATOM 3207 O O . PRO A 1 412 ? -21.862 -18.427 38.878 1.00 93.38 412 PRO A O 1
ATOM 3210 N N . GLU A 1 413 ? -19.723 -17.760 38.765 1.00 94.50 413 GLU A N 1
ATOM 3211 C CA . GLU A 1 413 ? -19.901 -16.446 39.387 1.00 94.50 413 GLU A CA 1
ATOM 3212 C C . GLU A 1 413 ? -20.614 -15.425 38.473 1.00 94.50 413 GLU A C 1
ATOM 3214 O O . GLU A 1 413 ? -20.797 -14.282 38.872 1.00 94.50 413 GLU A O 1
ATOM 3219 N N . GLY A 1 414 ? -21.014 -15.792 37.249 1.00 95.12 414 GLY A N 1
ATOM 3220 C CA . GLY A 1 414 ? -21.828 -14.936 36.375 1.00 95.12 414 GLY A CA 1
ATOM 3221 C C . GLY A 1 414 ? -21.036 -13.957 35.504 1.00 95.12 414 GLY A C 1
ATOM 3222 O O . GLY A 1 414 ? -21.542 -12.894 35.168 1.00 95.12 414 GLY A O 1
ATOM 3223 N N . TYR A 1 415 ? -19.799 -14.298 35.127 1.00 97.31 415 TYR A N 1
ATOM 3224 C CA . TYR A 1 415 ? -19.001 -13.550 34.142 1.00 97.31 415 TYR A CA 1
ATOM 3225 C C . TYR A 1 415 ? -18.306 -14.496 33.149 1.00 97.31 415 TYR A C 1
ATOM 3227 O O . TYR A 1 415 ? -18.191 -15.696 33.379 1.00 97.31 415 TYR A O 1
ATOM 3235 N N . GLY A 1 416 ? -17.911 -13.992 31.984 1.00 97.62 416 GLY A N 1
ATOM 3236 C CA . GLY A 1 416 ? -17.233 -14.766 30.941 1.00 97.62 416 GLY A CA 1
ATOM 3237 C C . GLY A 1 416 ? -15.797 -14.304 30.720 1.00 97.62 416 GLY A C 1
ATOM 3238 O O . GLY A 1 416 ? -15.478 -13.137 30.936 1.00 97.62 416 GLY A O 1
ATOM 3239 N N . VAL A 1 417 ? -14.932 -15.203 30.258 1.00 98.12 417 VAL A N 1
ATOM 3240 C CA . VAL A 1 417 ? -13.556 -14.886 29.845 1.00 98.12 417 VAL A CA 1
ATOM 3241 C C . VAL A 1 417 ? -13.343 -15.369 28.419 1.00 98.12 417 VAL A C 1
ATOM 3243 O O . VAL A 1 417 ? -13.646 -16.518 28.111 1.00 98.12 417 VAL A O 1
ATOM 3246 N N . ASP A 1 418 ? -12.810 -14.525 27.540 1.00 97.56 418 ASP A N 1
ATOM 3247 C CA . ASP A 1 418 ? -12.462 -14.963 26.185 1.00 97.56 418 ASP A CA 1
ATOM 3248 C C . ASP A 1 418 ? -11.386 -16.065 26.231 1.00 97.56 418 ASP A C 1
ATOM 3250 O O . ASP A 1 418 ? -10.385 -15.967 26.953 1.00 97.56 418 ASP A O 1
ATOM 3254 N N . ARG A 1 419 ? -11.586 -17.137 25.458 1.00 96.19 419 ARG A N 1
ATOM 3255 C CA . ARG A 1 419 ? -10.694 -18.308 25.468 1.00 96.19 419 ARG A CA 1
ATOM 3256 C C . ARG A 1 419 ? -9.317 -18.032 24.868 1.00 96.19 419 ARG A C 1
ATOM 3258 O O . ARG A 1 419 ? -8.341 -18.665 25.272 1.00 96.19 419 ARG A O 1
ATOM 3265 N N . ASN A 1 420 ? -9.228 -17.100 23.923 1.00 94.81 420 ASN A N 1
ATOM 3266 C CA . ASN A 1 420 ? -7.981 -16.712 23.269 1.00 94.81 420 ASN A CA 1
ATOM 3267 C C . ASN A 1 420 ? -7.297 -15.552 24.006 1.00 94.81 420 ASN A C 1
ATOM 3269 O O . ASN A 1 420 ? -6.067 -15.468 24.022 1.00 94.81 420 ASN A O 1
ATOM 3273 N N . TRP A 1 421 ? -8.081 -14.683 24.648 1.00 95.25 421 TRP A N 1
ATOM 3274 C CA . TRP A 1 421 ? -7.622 -13.431 25.244 1.00 95.25 421 TRP A CA 1
ATOM 3275 C C . TRP A 1 421 ? -8.129 -13.273 26.674 1.00 95.25 421 TRP A C 1
ATOM 3277 O O . TRP A 1 421 ? -9.128 -12.612 26.934 1.00 95.25 421 TRP A O 1
ATOM 3287 N N . ARG A 1 422 ? -7.386 -13.810 27.644 1.00 95.75 422 ARG A N 1
ATOM 3288 C CA . ARG A 1 422 ? -7.786 -13.814 29.067 1.00 95.75 422 ARG A CA 1
ATOM 3289 C C . ARG A 1 422 ? -8.070 -12.433 29.672 1.00 95.75 422 ARG A C 1
ATOM 3291 O O . ARG A 1 422 ? -8.685 -12.346 30.728 1.00 95.75 422 ARG A O 1
ATOM 3298 N N . GLN A 1 423 ? -7.591 -11.367 29.039 1.00 97.25 423 GLN A N 1
ATOM 3299 C CA . GLN A 1 423 ? -7.835 -9.981 29.427 1.00 97.25 423 GLN A CA 1
ATOM 3300 C C . GLN A 1 423 ? -9.181 -9.414 28.935 1.00 97.25 423 GLN A C 1
ATOM 3302 O O . GLN A 1 423 ? -9.522 -8.280 29.270 1.00 97.25 423 GLN A O 1
ATOM 3307 N N . VAL A 1 424 ? -9.929 -10.163 28.123 1.00 97.88 424 VAL A N 1
ATOM 3308 C CA . VAL A 1 424 ? -11.271 -9.808 27.654 1.00 97.88 424 VAL A CA 1
ATOM 3309 C C . VAL A 1 424 ? -12.295 -10.517 28.532 1.00 97.88 424 VAL A C 1
ATOM 3311 O O . VAL A 1 424 ? -12.338 -11.747 28.592 1.00 97.88 424 VAL A O 1
ATOM 3314 N N . ILE A 1 425 ? -13.097 -9.721 29.234 1.00 98.38 425 ILE A N 1
ATOM 3315 C CA . ILE A 1 425 ? -14.043 -10.172 30.252 1.00 98.38 425 ILE A CA 1
ATOM 3316 C C . ILE A 1 425 ? -15.454 -9.760 29.844 1.00 98.38 425 ILE A C 1
ATOM 3318 O O . ILE A 1 425 ? -15.683 -8.596 29.532 1.00 98.38 425 ILE A O 1
ATOM 3322 N N . PHE A 1 426 ? -16.402 -10.686 29.900 1.00 98.00 426 PHE A N 1
ATOM 3323 C CA . PHE A 1 426 ? -17.818 -10.442 29.633 1.00 98.00 426 PHE A CA 1
ATOM 3324 C C . PHE A 1 426 ? -18.572 -10.339 30.955 1.00 98.00 426 PHE A C 1
ATOM 3326 O O . PHE A 1 426 ? -18.517 -11.256 31.773 1.00 98.00 426 PHE A O 1
ATOM 3333 N N . LEU A 1 427 ? -19.241 -9.215 31.169 1.00 97.56 427 LEU A N 1
ATOM 3334 C CA . LEU A 1 427 ? -20.022 -8.902 32.359 1.00 97.56 427 LEU A CA 1
ATOM 3335 C C . LEU A 1 427 ? -21.521 -9.062 32.065 1.00 97.56 427 LEU A C 1
ATOM 3337 O O . LEU A 1 427 ? -21.919 -8.964 30.901 1.00 97.56 427 LEU A O 1
ATOM 3341 N N . PRO A 1 428 ? -22.355 -9.276 33.093 1.00 96.06 428 PRO A N 1
ATOM 3342 C CA . PRO A 1 428 ? -23.799 -9.216 32.938 1.00 96.06 428 PRO A CA 1
ATOM 3343 C C . PRO A 1 428 ? -24.306 -7.775 32.812 1.00 96.06 428 PRO A C 1
ATOM 3345 O O . PRO A 1 428 ? -23.615 -6.811 33.151 1.00 96.06 428 PRO A O 1
ATOM 3348 N N . GLU A 1 429 ? -25.518 -7.624 32.283 1.00 94.44 429 GLU A N 1
ATOM 3349 C CA . GLU A 1 429 ? -26.159 -6.339 31.988 1.00 94.44 429 GLU A CA 1
ATOM 3350 C C . GLU A 1 429 ? -26.392 -5.449 33.222 1.00 94.44 429 GLU A C 1
ATOM 3352 O O . GLU A 1 429 ? -26.420 -4.226 33.094 1.00 94.44 429 GLU A O 1
ATOM 3357 N N . ASP A 1 430 ? -26.494 -6.034 34.418 1.00 93.75 430 ASP A N 1
ATOM 3358 C CA . ASP A 1 430 ? -26.662 -5.334 35.697 1.00 93.75 430 ASP A CA 1
ATOM 3359 C C . ASP A 1 430 ? -25.329 -4.955 36.367 1.00 93.75 430 ASP A C 1
ATOM 3361 O O . ASP A 1 430 ? -25.322 -4.344 37.440 1.00 93.75 430 ASP A O 1
ATOM 3365 N N . ALA A 1 431 ? -24.189 -5.293 35.754 1.00 96.00 431 ALA A N 1
ATOM 3366 C CA . ALA A 1 431 ? -22.893 -5.047 36.361 1.00 96.00 431 ALA A CA 1
ATOM 3367 C C . ALA A 1 431 ? -22.599 -3.551 36.529 1.00 96.00 431 ALA A C 1
ATOM 3369 O O . ALA A 1 431 ? -22.704 -2.753 35.593 1.00 96.00 431 ALA A O 1
ATOM 3370 N N . ARG A 1 432 ? -22.128 -3.183 37.720 1.00 95.50 432 ARG A N 1
ATOM 3371 C CA . ARG A 1 432 ? -21.591 -1.863 38.051 1.00 95.50 432 ARG A CA 1
ATOM 3372 C C . ARG A 1 432 ? -20.074 -1.919 38.134 1.00 95.50 432 ARG A C 1
ATOM 3374 O O . ARG A 1 432 ? -19.526 -2.711 38.897 1.00 95.50 432 ARG A O 1
ATOM 3381 N N . LEU A 1 433 ? -19.410 -1.044 37.391 1.00 96.50 433 LEU A N 1
ATOM 3382 C CA . LEU A 1 433 ? -17.965 -0.830 37.416 1.00 96.50 433 LEU A CA 1
ATOM 3383 C C . LEU A 1 433 ? -17.647 0.360 38.320 1.00 96.50 433 LEU A C 1
ATOM 3385 O O . LEU A 1 433 ? -18.179 1.441 38.096 1.00 96.50 433 LEU A O 1
ATOM 3389 N N . ASP A 1 434 ? -16.750 0.181 39.282 1.00 95.44 434 ASP A N 1
ATOM 3390 C CA . ASP A 1 434 ? -16.271 1.234 40.175 1.00 95.44 434 ASP A CA 1
ATOM 3391 C C . ASP A 1 434 ? -14.735 1.274 40.178 1.00 95.44 434 ASP A C 1
ATOM 3393 O O . ASP A 1 434 ? -14.043 0.304 40.504 1.00 95.44 434 ASP A O 1
ATOM 3397 N N . LEU A 1 435 ? -14.190 2.408 39.750 1.00 93.81 435 LEU A N 1
ATOM 3398 C CA . LEU A 1 435 ? -12.766 2.668 39.617 1.00 93.81 435 LEU A CA 1
ATOM 3399 C C . LEU A 1 435 ? -12.097 2.903 40.970 1.00 93.81 435 LEU A C 1
ATOM 3401 O O . LEU A 1 435 ? -10.951 2.484 41.148 1.00 93.81 435 LEU A O 1
ATOM 3405 N N . LEU A 1 436 ? -12.783 3.567 41.904 1.00 92.12 436 LEU A N 1
ATOM 3406 C CA . LEU A 1 436 ? -12.229 3.901 43.216 1.00 92.12 436 LEU A CA 1
ATOM 3407 C C . LEU A 1 436 ? -12.100 2.639 44.066 1.00 92.12 436 LEU A C 1
ATOM 3409 O O . LEU A 1 436 ? -11.050 2.401 44.665 1.00 92.12 436 LEU A O 1
ATOM 3413 N N . GLU A 1 437 ? -13.126 1.786 44.042 1.00 94.44 437 GLU A N 1
ATOM 3414 C CA . GLU A 1 437 ? -13.087 0.468 44.686 1.00 94.44 437 GLU A CA 1
ATOM 3415 C C . GLU A 1 437 ? -12.277 -0.565 43.888 1.00 94.44 437 GLU A C 1
ATOM 3417 O O . GLU A 1 437 ? -11.898 -1.612 44.421 1.00 94.44 437 GLU A O 1
ATOM 3422 N N . GLN A 1 438 ? -11.995 -0.272 42.614 1.00 94.88 438 GLN A N 1
ATOM 3423 C CA . GLN A 1 438 ? -11.374 -1.176 41.644 1.00 94.88 438 GLN A CA 1
ATOM 3424 C C . GLN A 1 438 ? -12.142 -2.495 41.520 1.00 94.88 438 GLN A C 1
ATOM 3426 O O . GLN A 1 438 ? -11.547 -3.581 41.540 1.00 94.88 438 GLN A O 1
ATOM 3431 N N . ARG A 1 439 ? -13.469 -2.418 41.402 1.00 97.12 439 ARG A N 1
ATOM 3432 C CA . ARG A 1 439 ? -14.351 -3.588 41.360 1.00 97.12 439 ARG A CA 1
ATOM 3433 C C . ARG A 1 439 ? -15.462 -3.443 40.327 1.00 97.12 439 ARG A C 1
ATOM 3435 O O . ARG A 1 439 ? -16.055 -2.385 40.183 1.00 97.12 439 ARG A O 1
ATOM 3442 N N . ALA A 1 440 ? -15.755 -4.535 39.632 1.00 97.44 440 ALA A N 1
ATOM 3443 C CA . ALA A 1 440 ? -17.068 -4.786 39.058 1.00 97.44 440 ALA A CA 1
ATOM 3444 C C . ALA A 1 440 ? -17.902 -5.550 40.090 1.00 97.44 440 ALA A C 1
ATOM 3446 O O . ALA A 1 440 ? -17.361 -6.397 40.808 1.00 97.44 440 ALA A O 1
ATOM 3447 N N . THR A 1 441 ? -19.196 -5.257 40.159 1.00 97.44 441 THR A N 1
ATOM 3448 C CA . THR A 1 441 ? -20.161 -5.927 41.043 1.00 97.44 441 THR A CA 1
ATOM 3449 C C . THR A 1 441 ? -21.478 -6.154 40.315 1.00 97.44 441 THR A C 1
ATOM 3451 O O . THR A 1 441 ? -21.860 -5.322 39.499 1.00 97.44 441 THR A O 1
ATOM 3454 N N . TRP A 1 442 ? -22.146 -7.276 40.575 1.00 96.81 442 TRP A N 1
ATOM 3455 C CA . TRP A 1 442 ? -23.434 -7.647 39.970 1.00 96.81 442 TRP A CA 1
ATOM 3456 C C . TRP A 1 442 ? -24.153 -8.682 40.844 1.00 96.81 442 TRP A C 1
ATOM 3458 O O . TRP A 1 442 ? -23.608 -9.112 41.866 1.00 96.81 442 TRP A O 1
ATOM 3468 N N . GLN A 1 443 ? -25.367 -9.082 40.464 1.00 95.06 443 GLN A N 1
ATOM 3469 C CA . GLN A 1 443 ? -26.108 -10.145 41.142 1.00 95.06 443 GLN A CA 1
ATOM 3470 C C . GLN A 1 443 ? -26.118 -11.430 40.315 1.00 95.06 443 GLN A C 1
ATOM 3472 O O . GLN A 1 443 ? -26.314 -11.432 39.103 1.00 95.06 443 GLN A O 1
ATOM 3477 N N . THR A 1 444 ? -25.940 -12.573 40.968 1.00 92.44 444 THR A N 1
ATOM 3478 C CA . THR A 1 444 ? -26.123 -13.884 40.333 1.00 92.44 444 THR A CA 1
ATOM 3479 C C . THR A 1 444 ? -26.810 -14.807 41.321 1.00 92.44 444 THR A C 1
ATOM 3481 O O . THR A 1 444 ? -26.329 -14.995 42.433 1.00 92.44 444 THR A O 1
ATOM 3484 N N . ASN A 1 445 ? -27.966 -15.361 40.940 1.00 87.69 445 ASN A N 1
ATOM 3485 C CA . ASN A 1 445 ? -28.788 -16.232 41.795 1.00 87.69 445 ASN A CA 1
ATOM 3486 C C . ASN A 1 445 ? -29.133 -15.632 43.177 1.00 87.69 445 ASN A C 1
ATOM 3488 O O . ASN A 1 445 ? -29.297 -16.361 44.150 1.00 87.69 445 ASN A O 1
ATOM 3492 N N . GLY A 1 446 ? -29.253 -14.302 43.263 1.00 87.75 446 GLY A N 1
ATOM 3493 C CA . GLY A 1 446 ? -29.534 -13.583 44.512 1.00 87.75 446 GLY A CA 1
ATOM 3494 C C . GLY A 1 446 ? -28.315 -13.342 45.411 1.00 87.75 446 GLY A C 1
ATOM 3495 O O . GLY A 1 446 ? -28.476 -12.783 46.495 1.00 87.75 446 GLY A O 1
ATOM 3496 N N . GLU A 1 447 ? -27.113 -13.734 44.980 1.00 93.19 447 GLU A N 1
ATOM 3497 C CA . GLU A 1 447 ? -25.854 -13.438 45.665 1.00 93.19 447 GLU A CA 1
ATOM 3498 C C . GLU A 1 447 ? -25.083 -12.321 44.951 1.00 93.19 447 GLU A C 1
ATOM 3500 O O . GLU A 1 447 ? -24.961 -12.307 43.722 1.00 93.19 447 GLU A O 1
ATOM 3505 N N . ALA A 1 448 ? -24.511 -11.404 45.737 1.00 94.75 448 ALA A N 1
ATOM 3506 C CA . ALA A 1 448 ? -23.654 -10.343 45.225 1.00 94.75 448 ALA A CA 1
ATOM 3507 C C . ALA A 1 448 ? -22.291 -10.911 44.810 1.00 94.75 448 ALA A C 1
ATOM 3509 O O . ALA A 1 448 ? -21.559 -11.464 45.632 1.00 94.75 448 ALA A O 1
ATOM 3510 N N . GLN A 1 449 ? -21.934 -10.723 43.545 1.00 97.75 449 GLN A N 1
ATOM 3511 C CA . GLN A 1 449 ? -20.667 -11.158 42.964 1.00 97.75 449 GLN A CA 1
ATOM 3512 C C . GLN A 1 449 ? -19.745 -9.960 42.734 1.00 97.75 449 GLN A C 1
ATOM 3514 O O . GLN A 1 449 ? -20.190 -8.811 42.651 1.00 97.75 449 GLN A O 1
ATOM 3519 N N . SER A 1 450 ? -18.435 -10.207 42.656 1.00 96.88 450 SER A N 1
ATOM 3520 C CA . SER A 1 450 ? -17.456 -9.147 42.411 1.00 96.88 450 SER A CA 1
ATOM 3521 C C . SER A 1 450 ? -16.223 -9.638 41.660 1.00 96.88 450 SER A C 1
ATOM 3523 O O . SER A 1 450 ? -15.710 -10.725 41.915 1.00 96.88 450 SER A O 1
ATOM 3525 N N . LEU A 1 451 ? -15.691 -8.778 40.791 1.00 97.38 451 LEU A N 1
ATOM 3526 C CA . LEU A 1 451 ? -14.444 -8.987 40.059 1.00 97.38 451 LEU A CA 1
ATOM 3527 C C . LEU A 1 451 ? -13.546 -7.758 40.158 1.00 97.38 451 LEU A C 1
ATOM 3529 O O . LEU A 1 451 ? -14.022 -6.629 40.190 1.00 97.38 451 LEU A O 1
ATOM 3533 N N . LYS A 1 452 ? -12.228 -7.954 40.165 1.00 97.19 452 LYS A N 1
ATOM 3534 C CA . LYS A 1 452 ? -11.276 -6.845 40.229 1.00 97.19 452 LYS A CA 1
ATOM 3535 C C . LYS A 1 452 ? -11.135 -6.074 38.898 1.00 97.19 452 LYS A C 1
ATOM 3537 O O . LYS A 1 452 ? -10.859 -6.647 37.845 1.00 97.19 452 LYS A O 1
ATOM 3542 N N . LEU A 1 453 ? -11.215 -4.753 39.039 1.00 96.81 453 LEU A N 1
ATOM 3543 C CA . LEU A 1 453 ? -10.645 -3.643 38.261 1.00 96.81 453 LEU A CA 1
ATOM 3544 C C . LEU A 1 453 ? -9.183 -3.788 37.837 1.00 96.81 453 LEU A C 1
ATOM 3546 O O . LEU A 1 453 ? -8.324 -3.558 38.684 1.00 96.81 453 LEU A O 1
ATOM 3550 N N . LEU A 1 454 ? -8.852 -4.103 36.581 1.00 96.56 454 LEU A N 1
ATOM 3551 C CA . LEU A 1 454 ? -7.458 -4.181 36.126 1.00 96.56 454 LEU A CA 1
ATOM 3552 C C . LEU A 1 454 ? -7.197 -3.350 34.863 1.00 96.56 454 LEU A C 1
ATOM 3554 O O . LEU A 1 454 ? -7.955 -3.361 33.896 1.00 96.56 454 LEU A O 1
ATOM 3558 N N . ALA A 1 455 ? -6.066 -2.642 34.854 1.00 94.56 455 ALA A N 1
ATOM 3559 C CA . ALA A 1 455 ? -5.557 -1.988 33.654 1.00 94.56 455 ALA A CA 1
ATOM 3560 C C . ALA A 1 455 ? -5.074 -3.033 32.632 1.00 94.56 455 ALA A C 1
ATOM 3562 O O . ALA A 1 455 ? -4.519 -4.066 33.005 1.00 94.56 455 ALA A O 1
ATOM 3563 N N . GLY A 1 456 ? -5.278 -2.760 31.341 1.00 95.38 456 GLY A N 1
ATOM 3564 C CA . GLY A 1 456 ? -4.984 -3.706 30.256 1.00 95.38 456 GLY A CA 1
ATOM 3565 C C . GLY A 1 456 ? -6.082 -4.748 30.007 1.00 95.38 456 GLY A C 1
ATOM 3566 O O . GLY A 1 456 ? -5.979 -5.500 29.041 1.00 95.38 456 GLY A O 1
ATOM 3567 N N . TYR A 1 457 ? -7.137 -4.761 30.829 1.00 97.81 457 TYR A N 1
ATOM 3568 C CA . TYR A 1 457 ? -8.331 -5.579 30.626 1.00 97.81 457 TYR A CA 1
ATOM 3569 C C . TYR A 1 457 ? -9.414 -4.774 29.907 1.00 97.81 457 TYR A C 1
ATOM 3571 O O . TYR A 1 457 ? -9.497 -3.551 30.047 1.00 97.81 457 TYR A O 1
ATOM 3579 N N . THR A 1 458 ? -10.237 -5.474 29.128 1.00 98.06 458 THR A N 1
ATOM 3580 C CA . THR A 1 458 ? -11.422 -4.913 28.472 1.00 98.06 458 THR A CA 1
ATOM 3581 C C . THR A 1 458 ? -12.651 -5.668 28.950 1.00 98.06 458 THR A C 1
ATOM 3583 O O . THR A 1 458 ? -12.711 -6.889 28.835 1.00 98.06 458 THR A O 1
ATOM 3586 N N . TYR A 1 459 ? -13.621 -4.929 29.470 1.00 98.19 459 TYR A N 1
ATOM 3587 C CA . TYR A 1 459 ? -14.874 -5.436 30.007 1.00 98.19 459 TYR A CA 1
ATOM 3588 C C . TYR A 1 459 ? -15.993 -5.185 28.997 1.00 98.19 459 TYR A C 1
ATOM 3590 O O . TYR A 1 459 ? -16.137 -4.066 28.513 1.00 98.19 459 TYR A O 1
ATOM 3598 N N . PHE A 1 460 ? -16.762 -6.208 28.658 1.00 97.00 460 PHE A N 1
ATOM 3599 C CA . PHE A 1 460 ? -17.849 -6.154 27.687 1.00 97.00 460 PHE A CA 1
ATOM 3600 C C . PHE A 1 460 ? -19.183 -6.343 28.390 1.00 97.00 460 PHE A C 1
ATOM 3602 O O . PHE A 1 460 ? -19.353 -7.319 29.115 1.00 97.00 460 PHE A O 1
ATOM 3609 N N . TYR A 1 461 ? -20.129 -5.449 28.129 1.00 96.94 461 TYR A N 1
ATOM 3610 C CA . TYR A 1 461 ? -21.538 -5.703 28.419 1.00 96.94 461 TYR A CA 1
ATOM 3611 C C . TYR A 1 461 ? -22.189 -6.526 27.296 1.00 96.94 461 TYR A C 1
ATOM 3613 O O . TYR A 1 461 ? -21.661 -6.540 26.177 1.00 96.94 461 TYR A O 1
ATOM 3621 N N . PRO A 1 462 ? -23.350 -7.164 27.541 1.00 95.19 462 PRO A N 1
ATOM 3622 C CA . PRO A 1 462 ? -24.038 -7.972 26.532 1.00 95.19 462 PRO A CA 1
ATOM 3623 C C . PRO A 1 462 ? -24.431 -7.212 25.263 1.00 95.19 462 PRO A C 1
ATOM 3625 O O . PRO A 1 462 ? -24.344 -7.765 24.172 1.00 95.19 462 PRO A O 1
ATOM 3628 N N . CYS A 1 463 ? -24.748 -5.920 25.376 1.00 93.62 463 CYS A N 1
ATOM 3629 C CA . CYS A 1 463 ? -25.011 -5.037 24.233 1.00 93.62 463 CYS A CA 1
ATOM 3630 C C . CYS A 1 463 ? -23.760 -4.700 23.390 1.00 93.62 463 CYS A C 1
ATOM 3632 O O . CYS A 1 463 ? -23.835 -3.932 22.436 1.00 93.62 463 CYS A O 1
ATOM 3634 N N . GLY A 1 464 ? -22.584 -5.223 23.754 1.00 94.12 464 GLY A N 1
ATOM 3635 C CA . GLY A 1 464 ? -21.318 -5.002 23.055 1.00 94.12 464 GLY A CA 1
ATOM 3636 C C . GLY A 1 464 ? -20.545 -3.750 23.486 1.00 94.12 464 GLY A C 1
ATOM 3637 O O . GLY A 1 464 ? -19.431 -3.539 22.997 1.00 94.12 464 GLY A O 1
ATOM 3638 N N . LEU A 1 465 ? -21.083 -2.939 24.410 1.00 95.81 465 LEU A N 1
ATOM 3639 C CA . LEU A 1 465 ? -20.376 -1.790 24.986 1.00 95.81 465 LEU A CA 1
ATOM 3640 C C . LEU A 1 465 ? -19.095 -2.257 25.692 1.00 95.81 465 LEU A C 1
ATOM 3642 O O . LEU A 1 465 ? -19.134 -3.078 26.612 1.00 95.81 465 LEU A O 1
ATOM 3646 N N . LYS A 1 466 ? -17.957 -1.689 25.286 1.00 96.81 466 LYS A N 1
ATOM 3647 C CA . LYS A 1 466 ? -16.629 -2.026 25.819 1.00 96.81 466 LYS A CA 1
ATOM 3648 C C . LYS A 1 466 ? -16.191 -0.979 26.823 1.00 96.81 466 LYS A C 1
ATOM 3650 O O . LYS A 1 466 ? -16.150 0.201 26.484 1.00 96.81 466 LYS A O 1
ATOM 3655 N N . VAL A 1 467 ? -15.757 -1.392 28.003 1.00 97.94 467 VAL A N 1
ATOM 3656 C CA . VAL A 1 467 ? -15.205 -0.513 29.033 1.00 97.94 467 VAL A CA 1
ATOM 3657 C C . VAL A 1 467 ? -13.789 -0.946 29.389 1.00 97.94 467 VAL A C 1
ATOM 3659 O O . VAL A 1 467 ? -13.501 -2.128 29.539 1.00 97.94 467 VAL A O 1
ATOM 3662 N N . HIS A 1 468 ? -12.873 0.008 29.527 1.00 97.19 468 HIS A N 1
ATOM 3663 C CA . HIS A 1 468 ? -11.538 -0.248 30.072 1.00 97.19 468 HIS A CA 1
ATOM 3664 C C . HIS A 1 468 ? -11.049 0.929 30.904 1.00 97.19 468 HIS A C 1
ATOM 3666 O O . HIS A 1 468 ? -11.524 2.060 30.773 1.00 97.19 468 HIS A O 1
ATOM 3672 N N . LEU A 1 469 ? -10.051 0.650 31.737 1.00 96.25 469 LEU A N 1
ATOM 3673 C CA . LEU A 1 469 ? -9.360 1.656 32.526 1.00 96.25 469 LEU A CA 1
ATOM 3674 C C . LEU A 1 469 ? -8.332 2.368 31.648 1.00 96.25 469 LEU A C 1
ATOM 3676 O O . LEU A 1 469 ? -7.485 1.729 31.019 1.00 96.25 469 LEU A O 1
ATOM 3680 N N . GLN A 1 470 ? -8.370 3.698 31.641 1.00 93.62 470 GLN A N 1
ATOM 3681 C CA . GLN A 1 470 ? -7.399 4.518 30.927 1.00 93.62 470 GLN A CA 1
ATOM 3682 C C . GLN A 1 470 ? -6.820 5.593 31.846 1.00 93.62 470 GLN A C 1
ATOM 3684 O O . GLN A 1 470 ? -7.558 6.335 32.494 1.00 93.62 470 GLN A O 1
ATOM 3689 N N . LYS A 1 471 ? -5.490 5.717 31.861 1.00 91.12 471 LYS A N 1
ATOM 3690 C CA . LYS A 1 471 ? -4.811 6.831 32.524 1.00 91.12 471 LYS A CA 1
ATOM 3691 C C . LYS A 1 471 ? -5.060 8.124 31.748 1.00 91.12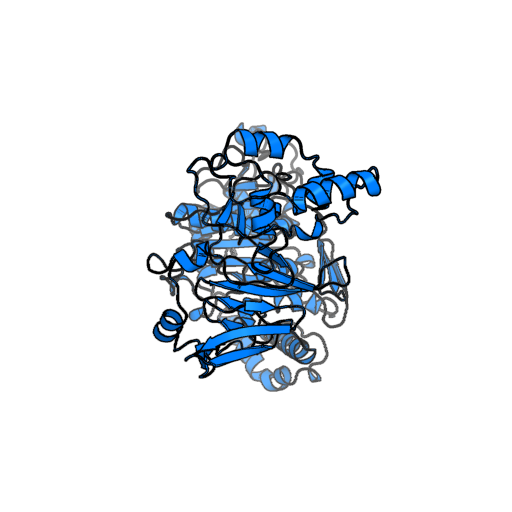 471 LYS A C 1
ATOM 3693 O O . LYS A 1 471 ? -4.955 8.143 30.519 1.00 91.12 471 LYS A O 1
ATOM 3698 N N . HIS A 1 472 ? -5.360 9.208 32.453 1.00 86.06 472 HIS A N 1
ATOM 3699 C CA . HIS A 1 472 ? -5.475 10.523 31.840 1.00 86.06 472 HIS A CA 1
ATOM 3700 C C . HIS A 1 472 ? -4.111 10.950 31.258 1.00 86.06 472 HIS A C 1
ATOM 3702 O O . HIS A 1 472 ? -3.097 10.847 31.950 1.00 86.06 472 HIS A O 1
ATOM 3708 N N . PRO A 1 473 ? -4.042 11.442 30.005 1.00 81.31 473 PRO A N 1
ATOM 3709 C CA . PRO A 1 473 ? -2.762 11.770 29.368 1.00 81.31 473 PRO A CA 1
ATOM 3710 C C . PRO A 1 473 ? -2.016 12.919 30.064 1.00 81.31 473 PRO A C 1
ATOM 3712 O O . PRO A 1 473 ? -0.791 12.917 30.106 1.00 81.31 473 PRO A O 1
ATOM 3715 N N . HIS A 1 474 ? -2.752 13.875 30.640 1.00 82.62 474 HIS A N 1
ATOM 3716 C CA . HIS A 1 474 ? -2.199 15.103 31.232 1.00 82.62 474 HIS A CA 1
ATOM 3717 C C . HIS A 1 474 ? -2.471 15.265 32.736 1.00 82.62 474 HIS A C 1
ATOM 3719 O O . HIS A 1 474 ? -2.223 16.331 33.286 1.00 82.62 474 HIS A O 1
ATOM 3725 N N . ALA A 1 475 ? -3.021 14.247 33.405 1.00 82.06 475 ALA A N 1
ATOM 3726 C CA . ALA A 1 475 ? -3.372 14.330 34.824 1.00 82.06 475 ALA A CA 1
ATOM 3727 C C . ALA A 1 475 ? -3.034 13.011 35.535 1.00 82.06 475 ALA A C 1
ATOM 3729 O O . ALA A 1 475 ? -3.071 11.954 34.901 1.00 82.06 475 ALA A O 1
ATOM 3730 N N . PRO A 1 476 ? -2.714 13.030 36.840 1.00 86.38 476 PRO A N 1
ATOM 3731 C CA . PRO A 1 476 ? -2.409 11.826 37.611 1.00 86.38 476 PRO A CA 1
ATOM 3732 C C . PRO A 1 476 ? -3.679 11.043 38.002 1.00 86.38 476 PRO A C 1
ATOM 3734 O O . PRO A 1 476 ? -3.755 10.495 39.095 1.00 86.38 476 PRO A O 1
ATOM 3737 N N . SER A 1 477 ? -4.679 10.990 37.122 1.00 88.69 477 SER A N 1
ATOM 3738 C CA . SER A 1 477 ? -5.956 10.311 37.342 1.00 88.69 477 SER A CA 1
ATOM 3739 C C . SER A 1 477 ? -6.176 9.181 36.337 1.00 88.69 477 SER A C 1
ATOM 3741 O O . SER A 1 477 ? -5.542 9.111 35.279 1.00 88.69 477 SER A O 1
ATOM 3743 N N . TRP A 1 478 ? -7.082 8.277 36.690 1.00 92.81 478 TRP A N 1
ATOM 3744 C CA . TRP A 1 478 ? -7.611 7.237 35.815 1.00 92.81 478 TRP A CA 1
ATOM 3745 C C . TRP A 1 478 ? -9.089 7.502 35.562 1.00 92.81 478 TRP A C 1
ATOM 3747 O O . TRP A 1 478 ? -9.706 8.285 36.274 1.00 92.81 478 TRP A O 1
ATOM 3757 N N . ARG A 1 479 ? -9.635 6.870 34.528 1.00 92.38 479 ARG A N 1
ATOM 3758 C CA . ARG A 1 479 ? -11.058 6.932 34.188 1.00 92.38 479 ARG A CA 1
ATOM 3759 C C . ARG A 1 479 ? -11.510 5.634 33.540 1.00 92.38 479 ARG A C 1
ATOM 3761 O O . ARG A 1 479 ? -10.703 4.944 32.903 1.00 92.38 479 ARG A O 1
ATOM 3768 N N . LEU A 1 480 ? -12.801 5.352 33.639 1.00 95.88 480 LEU A N 1
ATOM 3769 C CA . LEU A 1 480 ? -13.467 4.351 32.817 1.00 95.88 480 LEU A CA 1
ATOM 3770 C C . LEU A 1 480 ? -13.761 4.950 31.437 1.00 95.88 480 LEU A C 1
ATOM 3772 O O . LEU A 1 480 ? -14.304 6.051 31.325 1.00 95.88 480 LEU A O 1
ATOM 3776 N N . VAL A 1 481 ? -13.391 4.241 30.370 1.00 96.25 481 VAL A N 1
ATOM 3777 C CA . VAL A 1 481 ? -13.689 4.661 28.995 1.00 96.25 481 VAL A CA 1
ATOM 3778 C C . VAL A 1 481 ? -14.568 3.637 28.305 1.00 96.25 481 VAL A C 1
ATOM 3780 O O . VAL A 1 481 ? -14.125 2.517 28.055 1.00 96.25 481 VAL A O 1
ATOM 3783 N N . GLY A 1 482 ? -15.781 4.065 27.962 1.00 96.25 482 GLY A N 1
ATOM 3784 C CA . GLY A 1 482 ? -16.744 3.313 27.165 1.00 96.25 482 GLY A CA 1
ATOM 3785 C C . GLY A 1 482 ? -16.471 3.462 25.672 1.00 96.25 482 GLY A C 1
ATOM 3786 O O . GLY A 1 482 ? -16.065 4.535 25.226 1.00 96.25 482 GLY A O 1
ATOM 3787 N N . THR A 1 483 ? -16.675 2.400 24.899 1.00 97.31 483 THR A N 1
ATOM 3788 C CA . THR A 1 483 ? -16.644 2.391 23.429 1.00 97.31 483 THR A CA 1
ATOM 3789 C C . THR A 1 483 ? -17.866 1.639 22.930 1.00 97.31 483 THR A C 1
ATOM 3791 O O . THR A 1 483 ? -18.036 0.474 23.294 1.00 97.31 483 THR A O 1
ATOM 3794 N N . GLU A 1 484 ? -18.694 2.307 22.132 1.00 95.25 484 GLU A N 1
ATOM 3795 C CA . GLU A 1 484 ? -19.916 1.727 21.563 1.00 95.25 484 GLU A CA 1
ATOM 3796 C C . GLU A 1 484 ? -19.614 0.510 20.682 1.00 95.25 484 GLU A C 1
ATOM 3798 O O . GLU A 1 484 ? -18.525 0.389 20.105 1.00 95.25 484 GLU A O 1
ATOM 3803 N N . ALA A 1 485 ? -20.595 -0.388 20.581 1.00 93.31 485 ALA A N 1
ATOM 3804 C CA . ALA A 1 485 ? -20.523 -1.556 19.709 1.00 93.31 485 ALA A CA 1
ATOM 3805 C C . ALA A 1 485 ? -20.732 -1.183 18.237 1.00 93.31 485 ALA A C 1
ATOM 3807 O O . ALA A 1 485 ? -20.068 -1.737 17.361 1.00 93.31 485 ALA A O 1
ATOM 3808 N N . GLU A 1 486 ? -21.627 -0.229 17.976 1.00 93.00 486 GLU A N 1
ATOM 3809 C CA . GLU A 1 486 ? -21.933 0.257 16.637 1.00 93.00 486 GLU A CA 1
ATOM 3810 C C . GLU A 1 486 ? -21.031 1.443 16.274 1.00 93.00 486 GLU A C 1
ATOM 3812 O O . GLU A 1 486 ? -20.836 2.383 17.050 1.00 93.00 486 GLU A O 1
ATOM 3817 N N . GLY A 1 487 ? -20.437 1.373 15.085 1.00 95.12 487 GLY A N 1
ATOM 3818 C CA . GLY A 1 487 ? -19.540 2.392 14.559 1.00 95.12 487 GLY A CA 1
ATOM 3819 C C . GLY A 1 487 ? -20.024 2.930 13.221 1.00 95.12 487 GLY A C 1
ATOM 3820 O O . GLY A 1 487 ? -20.861 2.337 12.547 1.00 95.12 487 GLY A O 1
ATOM 3821 N N . THR A 1 488 ? -19.452 4.051 12.801 1.00 97.62 488 THR A N 1
ATOM 3822 C CA . THR A 1 488 ? -19.721 4.651 11.494 1.00 97.62 488 THR A CA 1
ATOM 3823 C C . THR A 1 488 ? -18.569 4.358 10.543 1.00 97.62 488 THR A C 1
ATOM 3825 O O . THR A 1 488 ? -17.408 4.645 10.850 1.00 97.62 488 THR A O 1
ATOM 3828 N N . PHE A 1 489 ? -18.882 3.799 9.373 1.00 96.75 489 PHE A N 1
ATOM 3829 C CA . PHE A 1 489 ? -17.918 3.671 8.285 1.00 96.75 489 PHE A CA 1
ATOM 3830 C C . PHE A 1 489 ? -17.782 5.011 7.560 1.00 96.75 489 PHE A C 1
ATOM 3832 O O . PHE A 1 489 ? -18.700 5.474 6.885 1.00 96.75 489 PHE A O 1
ATOM 3839 N N . CYS A 1 490 ? -16.627 5.647 7.712 1.00 96.75 490 CYS A N 1
ATOM 3840 C CA . CYS A 1 490 ? -16.331 6.947 7.135 1.00 96.75 490 CYS A CA 1
ATOM 3841 C C . CYS A 1 490 ? -15.444 6.773 5.900 1.00 96.75 490 CYS A C 1
ATOM 3843 O O . CYS A 1 490 ? -14.352 6.205 5.984 1.00 96.75 490 CYS A O 1
ATOM 3845 N N . TYR A 1 491 ? -15.884 7.326 4.770 1.00 97.56 491 TYR A N 1
ATOM 3846 C CA . TYR A 1 491 ? -15.205 7.222 3.483 1.00 97.56 491 TYR A CA 1
ATOM 3847 C C . TYR A 1 491 ? -14.886 8.604 2.900 1.00 97.56 491 TYR A C 1
ATOM 3849 O O . TYR A 1 491 ? -15.750 9.479 2.876 1.00 97.56 491 TYR A O 1
ATOM 3857 N N . LYS A 1 492 ? -13.644 8.827 2.442 1.00 97.62 492 LYS A N 1
ATOM 3858 C CA . LYS A 1 492 ? -13.192 10.123 1.901 1.00 97.62 492 LYS A CA 1
ATOM 3859 C C . LYS A 1 492 ? -12.444 9.962 0.567 1.00 97.62 492 LYS A C 1
ATOM 3861 O O . LYS A 1 492 ? -11.206 9.897 0.568 1.00 97.62 492 LYS A O 1
ATOM 3866 N N . PRO A 1 493 ? -13.173 9.897 -0.562 1.00 97.12 493 PRO A N 1
ATOM 3867 C CA . PRO A 1 493 ? -12.607 9.791 -1.907 1.00 97.12 493 PRO A CA 1
ATOM 3868 C C . PRO A 1 493 ? -12.133 11.136 -2.469 1.00 97.12 493 PRO A C 1
ATOM 3870 O O . PRO A 1 493 ? -12.307 12.189 -1.850 1.00 97.12 493 PRO A O 1
ATOM 3873 N N . CYS A 1 494 ? -11.513 11.086 -3.655 1.00 95.62 494 CYS A N 1
ATOM 3874 C CA . CYS A 1 494 ? -11.319 12.215 -4.580 1.00 95.62 494 CYS A CA 1
ATOM 3875 C C . CYS A 1 494 ? -10.816 13.525 -3.945 1.00 95.62 494 CYS A C 1
ATOM 3877 O O . CYS A 1 494 ? -11.180 14.624 -4.354 1.00 95.62 494 CYS A O 1
ATOM 3879 N N . THR A 1 495 ? -9.957 13.419 -2.933 1.00 94.62 495 THR A N 1
ATOM 3880 C CA . THR A 1 495 ? -9.486 14.572 -2.163 1.00 94.62 495 THR A CA 1
ATOM 3881 C C . THR A 1 495 ? -8.148 15.061 -2.712 1.00 94.62 495 THR A C 1
ATOM 3883 O O . THR A 1 495 ? -7.157 14.323 -2.708 1.00 94.62 495 THR A O 1
ATOM 3886 N N . VAL A 1 496 ? -8.108 16.318 -3.164 1.00 93.19 496 VAL A N 1
ATOM 3887 C CA . VAL A 1 496 ? -6.884 16.975 -3.651 1.00 93.19 496 VAL A CA 1
ATOM 3888 C C . VAL A 1 496 ? -5.805 17.058 -2.564 1.00 93.19 496 VAL A C 1
ATOM 3890 O O . VAL A 1 496 ? -6.091 16.983 -1.365 1.00 93.19 496 VAL A O 1
ATOM 3893 N N . SER A 1 497 ? -4.543 17.218 -2.974 1.00 88.00 497 SER A N 1
ATOM 3894 C CA . SER A 1 497 ? -3.440 17.435 -2.027 1.00 88.00 497 SER A CA 1
ATOM 3895 C C . SER A 1 497 ? -3.733 18.648 -1.136 1.00 88.00 497 SER A C 1
ATOM 3897 O O . SER A 1 497 ? -4.211 19.667 -1.623 1.00 88.00 497 SER A O 1
ATOM 3899 N N . GLY A 1 498 ? -3.494 18.523 0.172 1.00 92.50 498 GLY A N 1
ATOM 3900 C CA . GLY A 1 498 ? -3.878 19.532 1.169 1.00 92.50 498 GLY A CA 1
ATOM 3901 C C . GLY A 1 498 ? -5.322 19.422 1.684 1.00 92.50 498 GLY A C 1
ATOM 3902 O O . GLY A 1 498 ? -5.600 19.892 2.779 1.00 92.50 498 GLY A O 1
ATOM 3903 N N . GLY A 1 499 ? -6.225 18.707 0.999 1.00 94.19 499 GLY A N 1
ATOM 3904 C CA . GLY A 1 499 ? -7.625 18.522 1.428 1.00 94.19 499 GLY A CA 1
ATOM 3905 C C . GLY A 1 499 ? -7.832 17.568 2.620 1.00 94.19 499 GLY A C 1
ATOM 3906 O O . GLY A 1 499 ? -8.963 17.213 2.964 1.00 94.19 499 GLY A O 1
ATOM 3907 N N . GLY A 1 500 ? -6.745 17.098 3.240 1.00 94.94 500 GLY A N 1
ATOM 3908 C CA . GLY A 1 500 ? -6.789 16.268 4.444 1.00 94.94 500 GLY A CA 1
ATOM 3909 C C . GLY A 1 500 ? -7.394 14.877 4.230 1.00 94.94 500 GLY A C 1
ATOM 3910 O O . GLY A 1 500 ? -8.201 14.434 5.045 1.00 94.94 500 GLY A O 1
ATOM 3911 N N . LYS A 1 501 ? -7.047 14.183 3.135 1.00 96.19 501 LYS A N 1
ATOM 3912 C CA . LYS A 1 501 ? -7.511 12.807 2.854 1.00 96.19 501 LYS A CA 1
ATOM 3913 C C . LYS A 1 501 ? -7.209 11.849 4.010 1.00 96.19 501 LYS A C 1
ATOM 3915 O O . LYS A 1 501 ? -8.081 11.104 4.430 1.00 96.19 501 LYS A O 1
ATOM 3920 N N . SER A 1 502 ? -5.978 11.889 4.522 1.00 94.19 502 SER A N 1
ATOM 3921 C CA . SER A 1 502 ? -5.515 11.013 5.607 1.00 94.19 502 SER A CA 1
ATOM 3922 C C . SER A 1 502 ? -5.956 11.475 6.999 1.00 94.19 502 SER A C 1
ATOM 3924 O O . SER A 1 502 ? -5.868 10.703 7.945 1.00 94.19 502 SER A O 1
ATOM 3926 N N . GLU A 1 503 ? -6.435 12.715 7.144 1.00 95.56 503 GLU A N 1
ATOM 3927 C CA . GLU A 1 503 ? -6.845 13.250 8.451 1.00 95.56 503 GLU A CA 1
ATOM 3928 C C . GLU A 1 503 ? -8.093 12.532 8.997 1.00 95.56 503 GLU A C 1
ATOM 3930 O O . GLU A 1 503 ? -8.277 12.488 10.206 1.00 95.56 503 GLU A O 1
ATOM 3935 N N . ILE A 1 504 ? -8.893 11.889 8.131 1.00 96.12 504 ILE A N 1
ATOM 3936 C CA . ILE A 1 504 ? -10.072 11.090 8.517 1.00 96.12 504 ILE A CA 1
ATOM 3937 C C . ILE A 1 504 ? -9.750 9.936 9.479 1.00 96.12 504 ILE A C 1
ATOM 3939 O O . ILE A 1 504 ? -10.601 9.545 10.270 1.00 96.12 504 ILE A O 1
ATOM 3943 N N . SER A 1 505 ? -8.532 9.393 9.419 1.00 96.12 505 SER A N 1
ATOM 3944 C CA . SER A 1 505 ? -8.090 8.260 10.240 1.00 96.12 505 SER A CA 1
ATOM 3945 C C . SER A 1 505 ? -7.017 8.650 11.257 1.00 96.12 505 SER A C 1
ATOM 3947 O O . SER A 1 505 ? -6.408 7.784 11.885 1.00 96.12 505 SER A O 1
ATOM 3949 N N . LYS A 1 506 ? -6.709 9.944 11.380 1.00 94.88 506 LYS A N 1
ATOM 3950 C CA . LYS A 1 506 ? -5.673 10.432 12.287 1.00 94.88 506 LYS A CA 1
ATOM 3951 C C . LYS A 1 506 ? -6.228 10.545 13.703 1.00 94.88 506 LYS A C 1
ATOM 3953 O O . LYS A 1 506 ? -7.396 10.858 13.909 1.00 94.88 506 LYS A O 1
ATOM 3958 N N . SER A 1 507 ? -5.374 10.306 14.695 1.00 91.25 507 SER A N 1
ATOM 3959 C CA . SER A 1 507 ? -5.769 10.424 16.098 1.00 91.25 507 SER A CA 1
ATOM 3960 C C . SER A 1 507 ? -6.104 11.871 16.461 1.00 91.25 507 SER A C 1
ATOM 3962 O O . SER A 1 507 ? -5.274 12.764 16.297 1.00 91.25 507 SER A O 1
ATOM 3964 N N . LEU A 1 508 ? -7.291 12.086 17.033 1.00 90.00 508 LEU A N 1
ATOM 3965 C CA . LEU A 1 508 ? -7.681 13.379 17.600 1.00 90.00 508 LEU A CA 1
ATOM 3966 C C . LEU A 1 508 ? -6.903 13.704 18.887 1.00 90.00 508 LEU A C 1
ATOM 3968 O O . LEU A 1 508 ? -6.769 14.868 19.247 1.00 90.00 508 LEU A O 1
ATOM 3972 N N . VAL A 1 509 ? -6.349 12.693 19.571 1.00 85.31 509 VAL A N 1
ATOM 3973 C CA . VAL A 1 509 ? -5.682 12.857 20.876 1.00 85.31 509 VAL A CA 1
ATOM 3974 C C . VAL A 1 509 ? -4.520 13.847 20.803 1.00 85.31 509 VAL A C 1
ATOM 3976 O O . VAL A 1 509 ? -4.343 14.636 21.725 1.00 85.31 509 VAL A O 1
ATOM 3979 N N . SER A 1 510 ? -3.768 13.864 19.698 1.00 78.94 510 SER A N 1
ATOM 3980 C CA . SER A 1 510 ? -2.655 14.805 19.509 1.00 78.94 510 SER A CA 1
ATOM 3981 C C . SER A 1 510 ? -3.090 16.263 19.327 1.00 78.94 510 SER A C 1
ATOM 3983 O O . SER A 1 510 ? -2.240 17.144 19.357 1.00 78.94 510 SER A O 1
ATOM 3985 N N . ALA A 1 511 ? -4.382 16.521 19.103 1.00 86.75 511 ALA A N 1
ATOM 3986 C CA . ALA A 1 511 ? -4.941 17.861 18.929 1.00 86.75 511 ALA A CA 1
ATOM 3987 C C . ALA A 1 511 ? -5.687 18.374 20.175 1.00 86.75 511 ALA A C 1
ATOM 3989 O O . ALA A 1 511 ? -6.147 19.515 20.181 1.00 86.75 511 ALA A O 1
ATOM 3990 N N . LEU A 1 512 ? -5.829 17.556 21.225 1.00 85.62 512 LEU A N 1
ATOM 3991 C CA . LEU A 1 512 ? -6.523 17.955 22.448 1.00 85.62 512 LEU A CA 1
ATOM 3992 C C . LEU A 1 512 ? -5.668 18.930 23.263 1.00 85.62 512 LEU A C 1
ATOM 3994 O O . LEU A 1 512 ? -4.548 18.612 23.660 1.00 85.62 512 LEU A O 1
ATOM 3998 N N . LEU A 1 513 ? -6.237 20.095 23.570 1.00 86.44 513 LEU A N 1
ATOM 3999 C CA . LEU A 1 513 ? -5.665 21.064 24.501 1.00 86.44 513 LEU A CA 1
ATOM 4000 C C . LEU A 1 513 ? -6.248 20.832 25.898 1.00 86.44 513 LEU A C 1
ATOM 4002 O O . LEU A 1 513 ? -7.424 20.509 26.048 1.00 86.44 513 LEU A O 1
ATOM 4006 N N . SER A 1 514 ? -5.424 20.977 26.932 1.00 83.62 514 SER A N 1
ATOM 4007 C CA . SER A 1 514 ? -5.852 20.896 28.331 1.00 83.62 514 SER A CA 1
ATOM 4008 C C . SER A 1 514 ? -5.634 22.251 28.996 1.00 83.62 514 SER A C 1
ATOM 4010 O O . SER A 1 514 ? -4.574 22.850 28.834 1.00 83.62 514 SER A O 1
ATOM 4012 N N . GLY A 1 515 ? -6.640 22.736 29.720 1.00 86.31 515 GLY A N 1
ATOM 4013 C CA . GLY A 1 515 ? -6.620 24.042 30.370 1.00 86.31 515 GLY A CA 1
ATOM 4014 C C . GLY A 1 515 ? -7.493 24.064 31.626 1.00 86.31 515 GLY A C 1
ATOM 4015 O O . GLY A 1 515 ? -8.248 23.118 31.857 1.00 86.31 515 GLY A O 1
ATOM 4016 N N . PRO A 1 516 ? -7.359 25.106 32.459 1.00 88.06 516 PRO A N 1
ATOM 4017 C CA . PRO A 1 516 ? -8.164 25.264 33.664 1.00 88.06 516 PRO A CA 1
ATOM 4018 C C . PRO A 1 516 ? -9.616 25.638 33.333 1.00 88.06 516 PRO A C 1
ATOM 4020 O O . PRO A 1 516 ? -9.907 26.149 32.250 1.00 88.06 516 PRO A O 1
ATOM 4023 N N . TYR A 1 517 ? -10.511 25.450 34.304 1.00 89.31 517 TYR A N 1
ATOM 4024 C CA . TYR A 1 517 ? -11.840 26.058 34.269 1.00 89.31 517 TYR A CA 1
ATOM 4025 C C . TYR A 1 517 ? -11.745 27.570 34.492 1.00 89.31 517 TYR A C 1
ATOM 4027 O O . TYR A 1 517 ? -10.913 28.047 35.268 1.00 89.31 517 TYR A O 1
ATOM 4035 N N . TYR A 1 518 ? -12.602 28.323 33.807 1.00 93.75 518 TYR A N 1
ATOM 4036 C CA . TYR A 1 518 ? -12.709 29.765 33.993 1.00 93.75 518 TYR A CA 1
ATOM 4037 C C . TYR A 1 518 ? -13.589 30.073 35.209 1.00 93.75 518 TYR A C 1
ATOM 4039 O O . TYR A 1 518 ? -14.732 29.631 35.269 1.00 93.75 518 TYR A O 1
ATOM 4047 N N . VAL A 1 519 ? -13.053 30.850 36.151 1.00 95.25 519 VAL A N 1
ATOM 4048 C CA . VAL A 1 519 ? -13.765 31.355 37.332 1.00 95.25 519 VAL A CA 1
ATOM 4049 C C . VAL A 1 519 ? -13.614 32.869 37.334 1.00 95.25 519 VAL A C 1
ATOM 4051 O O . VAL A 1 519 ? -12.488 33.371 37.336 1.00 95.25 519 VAL A O 1
ATOM 4054 N N . GLN A 1 520 ? -14.730 33.592 37.306 1.00 94.31 520 GLN A N 1
ATOM 4055 C CA . GLN A 1 520 ? -14.728 35.052 37.306 1.00 94.31 520 GLN A CA 1
ATOM 4056 C C . GLN A 1 520 ? -14.630 35.582 38.737 1.00 94.31 520 GLN A C 1
ATOM 4058 O O . GLN A 1 520 ? -13.760 36.397 39.046 1.00 94.31 520 GLN A O 1
ATOM 4063 N N . ASN A 1 521 ? -15.509 35.094 39.611 1.00 96.94 521 ASN A N 1
ATOM 4064 C CA . ASN A 1 521 ? -15.515 35.393 41.035 1.00 96.94 521 ASN A CA 1
ATOM 4065 C C . ASN A 1 521 ? -15.922 34.128 41.776 1.00 96.94 521 ASN A C 1
ATOM 4067 O O . ASN A 1 521 ? -17.081 33.733 41.751 1.00 96.94 521 ASN A O 1
ATOM 4071 N N . LEU A 1 522 ? -14.963 33.512 42.468 1.00 95.62 522 LEU A N 1
ATOM 4072 C CA . LEU A 1 522 ? -15.154 32.201 43.080 1.00 95.62 522 LEU A CA 1
ATOM 4073 C C . LEU A 1 522 ? -16.386 32.133 43.986 1.00 95.62 522 LEU A C 1
ATOM 4075 O O . LEU A 1 522 ? -17.094 31.136 43.957 1.00 95.62 522 LEU A O 1
ATOM 4079 N N . LYS A 1 523 ? -16.650 33.172 44.783 1.00 97.38 523 LYS A N 1
ATOM 4080 C CA . LYS A 1 523 ? -17.790 33.152 45.702 1.00 97.38 523 LYS A CA 1
ATOM 4081 C C . LYS A 1 523 ? -19.110 33.232 44.937 1.00 97.38 523 LYS A C 1
ATOM 4083 O O . LYS A 1 523 ? -19.964 32.380 45.120 1.00 97.38 523 LYS A O 1
ATOM 4088 N N . GLU A 1 524 ? -19.248 34.227 44.066 1.00 97.06 524 GLU A N 1
ATOM 4089 C CA . GLU A 1 524 ? -20.480 34.454 43.298 1.00 97.06 524 GLU A CA 1
ATOM 4090 C C . GLU A 1 524 ? -20.770 33.315 42.312 1.00 97.06 524 GLU A C 1
ATOM 4092 O O . GLU A 1 524 ? -21.928 32.968 42.081 1.00 97.06 524 GLU A O 1
ATOM 4097 N N . ASP A 1 525 ? -19.723 32.724 41.735 1.00 97.06 525 ASP A N 1
ATOM 4098 C CA . ASP A 1 525 ? -19.845 31.586 40.831 1.00 97.06 525 ASP A CA 1
ATOM 4099 C C . ASP A 1 525 ? -20.277 30.327 41.604 1.00 97.06 525 ASP A C 1
ATOM 4101 O O . ASP A 1 525 ? -21.195 29.633 41.172 1.00 97.06 525 ASP A O 1
ATOM 4105 N N . LEU A 1 526 ? -19.692 30.054 42.780 1.00 96.56 526 LEU A N 1
ATOM 4106 C CA . LEU A 1 526 ? -20.104 28.923 43.623 1.00 96.56 526 LEU A CA 1
ATOM 4107 C C . LEU A 1 526 ? -21.501 29.109 44.233 1.00 96.56 526 LEU A C 1
ATOM 4109 O O . LEU A 1 526 ? -22.245 28.135 44.326 1.00 96.56 526 LEU A O 1
ATOM 4113 N N . ASP A 1 527 ? -21.896 30.337 44.580 1.00 97.06 527 ASP A N 1
ATOM 4114 C CA . ASP A 1 527 ? -23.260 30.640 45.034 1.00 97.06 527 ASP A CA 1
ATOM 4115 C C . ASP A 1 527 ? -24.288 30.304 43.928 1.00 97.06 527 ASP A C 1
ATOM 4117 O O . ASP A 1 527 ? -25.362 29.772 44.209 1.00 97.06 527 ASP A O 1
ATOM 4121 N N . GLN A 1 528 ? -23.956 30.541 42.651 1.00 96.06 528 GLN A N 1
ATOM 4122 C CA . GLN A 1 528 ? -24.799 30.141 41.513 1.00 96.06 528 GLN A CA 1
ATOM 4123 C C . GLN A 1 528 ? -24.826 28.623 41.288 1.00 96.06 528 GLN A C 1
ATOM 4125 O O . GLN A 1 528 ? -25.885 28.078 40.969 1.00 96.06 528 GLN A O 1
ATOM 4130 N N . VAL A 1 529 ? -23.690 27.936 41.458 1.00 96.25 529 VAL A N 1
ATOM 4131 C CA . VAL A 1 529 ? -23.615 26.464 41.399 1.00 96.25 529 VAL A CA 1
ATOM 4132 C C . VAL A 1 529 ? -24.532 25.840 42.454 1.00 96.25 529 VAL A C 1
ATOM 4134 O O . VAL A 1 529 ? -25.321 24.952 42.131 1.00 96.25 529 VAL A O 1
ATOM 4137 N N . GLU A 1 530 ? -24.506 26.352 43.686 1.00 95.62 530 GLU A N 1
ATOM 4138 C CA . GLU A 1 530 ? -25.348 25.857 44.781 1.00 95.62 530 GLU A CA 1
ATOM 4139 C C . GLU A 1 530 ? -26.847 25.993 44.463 1.00 95.62 530 GLU A C 1
ATOM 4141 O O . GLU A 1 530 ? -27.621 25.058 44.676 1.00 95.62 530 GLU A O 1
ATOM 4146 N N . VAL A 1 531 ? -27.264 27.116 43.863 1.00 95.31 531 VAL A N 1
ATOM 4147 C CA . VAL A 1 531 ? -28.657 27.316 43.414 1.00 95.31 531 VAL A CA 1
ATOM 4148 C C . VAL A 1 531 ? -29.082 26.252 42.396 1.00 95.31 531 VAL A C 1
ATOM 4150 O O . VAL A 1 531 ? -30.231 25.809 42.409 1.00 95.31 531 VAL A O 1
ATOM 4153 N N . ILE A 1 532 ? -28.174 25.824 41.515 1.00 95.62 532 ILE A N 1
ATOM 4154 C CA . ILE A 1 532 ? -28.447 24.758 40.542 1.00 95.62 532 ILE A CA 1
ATOM 4155 C C . ILE A 1 532 ? -28.550 23.404 41.253 1.00 95.62 532 ILE A C 1
ATOM 4157 O O . ILE A 1 532 ? -29.460 22.633 40.951 1.00 95.62 532 ILE A O 1
ATOM 4161 N N . PHE A 1 533 ? -27.663 23.119 42.209 1.00 94.50 533 PHE A N 1
ATOM 4162 C CA . PHE A 1 533 ? -27.640 21.849 42.944 1.00 94.50 533 PHE A CA 1
ATOM 4163 C C . PHE A 1 533 ? -28.908 21.623 43.772 1.00 94.50 533 PHE A C 1
ATOM 4165 O O . PHE A 1 533 ? -29.390 20.494 43.855 1.00 94.50 533 PHE A O 1
ATOM 4172 N N . GLN A 1 534 ? -29.466 22.691 44.344 1.00 92.38 534 GLN A N 1
ATOM 4173 C CA . GLN A 1 534 ? -30.676 22.641 45.168 1.00 92.38 534 GLN A CA 1
ATOM 4174 C C . GLN A 1 534 ? -31.985 22.660 44.361 1.00 92.38 534 GLN A C 1
ATOM 4176 O O . GLN A 1 534 ? -33.066 22.534 44.941 1.00 92.38 534 GLN A O 1
ATOM 4181 N N . ARG A 1 535 ? -31.930 22.841 43.034 1.00 91.38 535 ARG A N 1
ATOM 4182 C CA . ARG A 1 535 ? -33.135 22.926 42.203 1.00 91.38 535 ARG A CA 1
ATOM 4183 C C . ARG A 1 535 ? -33.829 21.567 42.083 1.00 91.38 535 ARG A C 1
ATOM 4185 O O . ARG A 1 535 ? -33.193 20.546 41.842 1.00 91.38 535 ARG A O 1
ATOM 4192 N N . ASP A 1 536 ? -35.159 21.577 42.147 1.00 90.38 536 ASP A N 1
ATOM 4193 C CA . ASP A 1 536 ? -35.973 20.422 41.770 1.00 90.38 536 ASP A CA 1
ATOM 4194 C C . ASP A 1 536 ? -36.055 20.288 40.240 1.00 90.38 536 ASP A C 1
ATOM 4196 O O . ASP A 1 536 ? -36.520 21.182 39.525 1.00 90.38 536 ASP A O 1
ATOM 4200 N N . PHE A 1 537 ? -35.586 19.147 39.745 1.00 91.38 537 PHE A N 1
ATOM 4201 C CA . PHE A 1 537 ? -35.524 18.812 38.328 1.00 91.38 537 PHE A CA 1
ATOM 4202 C C . PHE A 1 537 ? -36.674 17.915 37.852 1.00 91.38 537 PHE A C 1
ATOM 4204 O O . PHE A 1 537 ? -36.772 17.635 36.651 1.00 91.38 537 PHE A O 1
ATOM 4211 N N . SER A 1 538 ? -37.541 17.451 38.754 1.00 88.06 538 SER A N 1
ATOM 4212 C CA . SER A 1 538 ? -38.630 16.519 38.440 1.00 88.06 538 SER A CA 1
ATOM 4213 C C . SER A 1 538 ? -39.712 17.138 37.545 1.00 88.06 538 SER A C 1
ATOM 4215 O O . SER A 1 538 ? -40.365 16.436 36.782 1.00 88.06 538 SER A O 1
ATOM 4217 N N . THR A 1 539 ? -39.854 18.465 37.564 1.00 85.50 539 THR A N 1
ATOM 4218 C CA . THR A 1 539 ? -40.913 19.219 36.865 1.00 85.50 539 THR A CA 1
ATOM 4219 C C . THR A 1 539 ? -40.526 19.692 35.458 1.00 85.50 539 THR A C 1
ATOM 4221 O O . THR A 1 539 ? -41.222 20.499 34.841 1.00 85.50 539 THR A O 1
ATOM 4224 N N . ARG A 1 540 ? -39.397 19.211 34.924 1.00 90.88 540 ARG A N 1
ATOM 4225 C CA . ARG A 1 540 ? -38.796 19.740 33.690 1.00 90.88 540 ARG A CA 1
ATOM 4226 C C . ARG A 1 540 ? -39.556 19.407 32.407 1.00 90.88 540 ARG A C 1
ATOM 4228 O O . ARG A 1 540 ? -39.440 20.165 31.451 1.00 90.88 540 ARG A O 1
ATOM 4235 N N . TYR A 1 541 ? -40.280 18.290 32.333 1.00 90.94 541 TYR A N 1
ATOM 4236 C CA . TYR A 1 541 ? -40.862 17.802 31.076 1.00 90.94 541 TYR A CA 1
ATOM 4237 C C . TYR A 1 541 ? -42.199 18.469 30.731 1.00 90.94 541 TYR A C 1
ATOM 4239 O O . TYR A 1 541 ? -43.048 18.672 31.596 1.00 90.94 541 TYR A O 1
ATOM 4247 N N . LYS A 1 542 ? -42.440 18.735 29.437 1.00 88.75 542 LYS A N 1
ATOM 4248 C CA . LYS A 1 542 ? -43.738 19.246 28.936 1.00 88.75 542 LYS A CA 1
ATOM 4249 C C . LYS A 1 542 ? -44.899 18.293 29.211 1.00 88.75 542 LYS A C 1
ATOM 4251 O O . LYS A 1 542 ? -46.018 18.743 29.425 1.00 88.75 542 LYS A O 1
ATOM 4256 N N . SER A 1 543 ? -44.630 16.989 29.159 1.00 86.00 543 SER A N 1
ATOM 4257 C CA . SER A 1 543 ? -45.615 15.924 29.366 1.00 86.00 543 SER A CA 1
ATOM 4258 C C . SER A 1 543 ? -46.125 15.843 30.806 1.00 86.00 543 SER A C 1
ATOM 4260 O O . SER A 1 543 ? -47.092 15.128 31.054 1.00 86.00 543 SER A O 1
ATOM 4262 N N . GLY A 1 544 ? -45.481 16.540 31.751 1.00 77.38 544 GLY A N 1
ATOM 4263 C CA . GLY A 1 544 ? -45.725 16.355 33.180 1.00 77.38 544 GLY A CA 1
ATOM 4264 C C . GLY A 1 544 ? -45.184 15.027 33.716 1.00 77.38 544 GLY A C 1
ATOM 4265 O O . GLY A 1 544 ? -45.570 14.620 34.806 1.00 77.38 544 GLY A O 1
ATOM 4266 N N . ASP A 1 545 ? -44.317 14.344 32.959 1.00 78.12 545 ASP A N 1
ATOM 4267 C CA . ASP A 1 545 ? -43.606 13.158 33.432 1.00 78.12 545 ASP A CA 1
ATOM 4268 C C . ASP A 1 545 ? -42.664 13.536 34.584 1.00 78.12 545 ASP A C 1
ATOM 4270 O O . ASP A 1 545 ? -41.796 14.396 34.437 1.00 78.12 545 ASP A O 1
ATOM 4274 N N . THR A 1 546 ? -42.854 12.889 35.730 1.00 77.62 546 THR A N 1
ATOM 4275 C CA . THR A 1 546 ? -42.075 13.084 36.958 1.00 77.62 546 THR A CA 1
ATOM 4276 C C . THR A 1 546 ? -41.374 11.795 37.396 1.00 77.62 546 THR A C 1
ATOM 4278 O O . THR A 1 546 ? -40.980 11.658 38.552 1.00 77.62 546 THR A O 1
ATOM 4281 N N . SER A 1 547 ? -41.211 10.828 36.489 1.00 77.19 547 SER A N 1
ATOM 4282 C CA . SER A 1 547 ? -40.587 9.529 36.774 1.00 77.19 547 SER A CA 1
ATOM 4283 C C . SER A 1 547 ? -39.141 9.639 37.279 1.00 77.19 547 SER A C 1
ATOM 4285 O O . SER A 1 547 ? -38.718 8.841 38.114 1.00 77.19 547 SER A O 1
ATOM 4287 N N . ASP A 1 548 ? -38.389 10.650 36.836 1.00 82.88 548 ASP A N 1
ATOM 4288 C CA . ASP A 1 548 ? -37.025 10.912 37.301 1.00 82.88 548 ASP A CA 1
ATOM 4289 C C . ASP A 1 548 ? -36.982 11.978 38.406 1.00 82.88 548 ASP A C 1
ATOM 4291 O O . ASP A 1 548 ? -36.961 13.181 38.131 1.00 82.88 548 ASP A O 1
ATOM 4295 N N . GLN A 1 549 ? -36.910 11.499 39.649 1.00 85.12 549 GLN A N 1
ATOM 4296 C CA . GLN A 1 549 ? -36.855 12.290 40.887 1.00 85.12 549 GLN A CA 1
ATOM 4297 C C . GLN A 1 549 ? -35.432 12.473 41.441 1.00 85.12 549 GLN A C 1
ATOM 4299 O O . GLN A 1 549 ? -35.246 13.062 42.504 1.00 85.12 549 GLN A O 1
ATOM 4304 N N . ARG A 1 550 ? -34.410 11.930 40.766 1.00 88.50 550 ARG A N 1
ATOM 4305 C CA . ARG A 1 550 ? -33.029 11.954 41.272 1.00 88.50 550 ARG A CA 1
ATOM 4306 C C . ARG A 1 550 ? -32.516 13.390 41.337 1.00 88.50 550 ARG A C 1
ATOM 4308 O O . ARG A 1 550 ? -32.629 14.116 40.346 1.00 88.50 550 ARG A O 1
ATOM 4315 N N . GLY A 1 551 ? -31.875 13.769 42.440 1.00 89.12 551 GLY A N 1
ATOM 4316 C CA . GLY A 1 551 ? -31.142 15.036 42.532 1.00 89.12 551 GLY A CA 1
ATOM 4317 C C . GLY A 1 551 ? -29.932 15.078 41.589 1.00 89.12 551 GLY A C 1
ATOM 4318 O O . GLY A 1 551 ? -29.549 14.061 41.008 1.00 89.12 551 GLY A O 1
ATOM 4319 N N . LEU A 1 552 ? -29.317 16.254 41.429 1.00 90.50 552 LEU A N 1
ATOM 4320 C CA . LEU A 1 552 ? -28.185 16.441 40.509 1.00 90.50 552 LEU A CA 1
ATOM 4321 C C . LEU A 1 552 ? -26.941 15.631 40.915 1.00 90.50 552 LEU A C 1
ATOM 4323 O O . LEU A 1 552 ? -26.286 15.064 40.048 1.00 90.50 552 LEU A O 1
ATOM 4327 N N . LEU A 1 553 ? -26.661 15.533 42.219 1.00 90.19 553 LEU A N 1
ATOM 4328 C CA . LEU A 1 553 ? -25.522 14.796 42.791 1.00 90.19 553 LEU A CA 1
ATOM 4329 C C . LEU A 1 553 ? -25.858 13.350 43.200 1.00 90.19 553 LEU A C 1
ATOM 4331 O O . LEU A 1 553 ? -25.122 12.732 43.967 1.00 90.19 553 LEU A O 1
ATOM 4335 N N . ASP A 1 554 ? -26.993 12.813 42.752 1.00 87.50 554 ASP A N 1
ATOM 4336 C CA . ASP A 1 554 ? -27.365 11.429 43.046 1.00 87.50 554 ASP A CA 1
ATOM 4337 C C . ASP A 1 554 ? -26.328 10.458 42.451 1.00 87.50 554 ASP A C 1
ATOM 4339 O O . ASP A 1 554 ? -25.981 10.556 41.276 1.00 87.50 554 ASP A O 1
ATOM 4343 N N . MET A 1 555 ? -25.845 9.490 43.237 1.00 81.12 555 MET A N 1
ATOM 4344 C CA . MET A 1 555 ? -24.806 8.541 42.800 1.00 81.12 555 MET A CA 1
ATOM 4345 C C . MET A 1 555 ? -25.253 7.620 41.652 1.00 81.12 555 MET A C 1
ATOM 4347 O O . MET A 1 555 ? -24.417 6.998 40.999 1.00 81.12 555 MET A O 1
ATOM 4351 N N . SER A 1 556 ? -26.561 7.516 41.400 1.00 79.38 556 SER A N 1
ATOM 4352 C CA . SER A 1 556 ? -27.137 6.804 40.253 1.00 79.38 556 SER A CA 1
ATOM 4353 C C . SER A 1 556 ? -27.321 7.693 39.011 1.00 79.38 556 SER A C 1
ATOM 4355 O O . SER A 1 556 ? -27.814 7.229 37.978 1.00 79.38 556 SER A O 1
ATOM 4357 N N . ARG A 1 557 ? -26.953 8.979 39.087 1.00 84.44 557 ARG A N 1
ATOM 4358 C CA . ARG A 1 557 ? -27.023 9.944 37.986 1.00 84.44 557 ARG A CA 1
ATOM 4359 C C . ARG A 1 557 ? -25.645 10.068 37.332 1.00 84.44 557 ARG A C 1
ATOM 4361 O O . ARG A 1 557 ? -24.656 10.417 37.966 1.00 84.44 557 ARG A O 1
ATOM 4368 N N . THR A 1 558 ? -25.564 9.771 36.037 1.00 83.81 558 THR A N 1
ATOM 4369 C CA . THR A 1 558 ? -24.302 9.859 35.284 1.00 83.81 558 THR A CA 1
ATOM 4370 C C . THR A 1 558 ? -23.989 11.307 34.912 1.00 83.81 558 THR A C 1
ATOM 4372 O O . THR A 1 558 ? -24.907 12.100 34.685 1.00 83.81 558 THR A O 1
ATOM 4375 N N . LEU A 1 559 ? -22.709 11.645 34.729 1.00 86.25 559 LEU A N 1
ATOM 4376 C CA . LEU A 1 559 ? -22.306 12.972 34.240 1.00 86.25 559 LEU A CA 1
ATOM 4377 C C . LEU A 1 559 ? -22.997 13.334 32.912 1.00 86.25 559 LEU A C 1
ATOM 4379 O O . LEU A 1 559 ? -23.482 14.448 32.743 1.00 86.25 559 LEU A O 1
ATOM 4383 N N . GLY A 1 560 ? -23.118 12.374 31.989 1.00 86.44 560 GLY A N 1
ATOM 4384 C CA . GLY A 1 560 ? -23.843 12.579 30.732 1.00 86.44 560 GLY A CA 1
ATOM 4385 C C . GLY A 1 560 ? -25.309 12.974 30.946 1.00 86.44 560 GLY A C 1
ATOM 4386 O O . GLY A 1 560 ? -25.817 13.867 30.267 1.00 86.44 560 GLY A O 1
ATOM 4387 N N . SER A 1 561 ? -25.983 12.371 31.931 1.00 86.56 561 SER A N 1
ATOM 4388 C CA . SER A 1 561 ? -27.358 12.739 32.277 1.00 86.56 561 SER A CA 1
ATOM 4389 C C . SER A 1 561 ? -27.467 14.121 32.937 1.00 86.56 561 SER A C 1
ATOM 4391 O O . SER A 1 561 ? -28.452 14.811 32.690 1.00 86.56 561 SER A O 1
ATOM 4393 N N . VAL A 1 562 ? -26.457 14.568 33.699 1.00 90.81 562 VAL A N 1
ATOM 4394 C CA . VAL A 1 562 ? -26.373 15.948 34.223 1.00 90.81 562 VAL A CA 1
ATOM 4395 C C . VAL A 1 562 ? -26.213 16.949 33.077 1.00 90.81 562 VAL A C 1
ATOM 4397 O O . VAL A 1 562 ? -26.950 17.930 33.015 1.00 90.81 562 VAL A O 1
ATOM 4400 N N . ILE A 1 563 ? -25.337 16.667 32.108 1.00 91.50 563 ILE A N 1
ATOM 4401 C CA . ILE A 1 563 ? -25.172 17.517 30.918 1.00 91.50 563 ILE A CA 1
ATOM 4402 C C . ILE A 1 563 ? -26.494 17.614 30.143 1.00 91.50 563 ILE A C 1
ATOM 4404 O O . ILE A 1 563 ? -26.910 18.716 29.787 1.00 91.50 563 ILE A O 1
ATOM 4408 N N . ARG A 1 564 ? -27.201 16.492 29.927 1.00 90.19 564 ARG A N 1
ATOM 4409 C CA . ARG A 1 564 ? -28.534 16.492 29.290 1.00 90.19 564 ARG A CA 1
ATOM 4410 C C . ARG A 1 564 ? -29.561 17.282 30.104 1.00 90.19 564 ARG A C 1
ATOM 4412 O O . ARG A 1 564 ? -30.406 17.958 29.521 1.00 90.19 564 ARG A O 1
ATOM 4419 N N . LEU A 1 565 ? -29.506 17.206 31.432 1.00 91.50 565 LEU A N 1
ATOM 4420 C CA . LEU A 1 565 ? -30.392 17.957 32.323 1.00 91.50 565 LEU A CA 1
ATOM 4421 C C . LEU A 1 565 ? -30.214 19.468 32.142 1.00 91.50 565 LEU A C 1
ATOM 4423 O O . LEU A 1 565 ? -31.192 20.202 32.074 1.00 91.50 565 LEU A O 1
ATOM 4427 N N . LEU A 1 566 ? -28.964 19.910 32.000 1.00 94.62 566 LEU A N 1
ATOM 4428 C CA . LEU A 1 566 ? -28.592 21.320 31.885 1.00 94.62 566 LEU A CA 1
ATOM 4429 C C . LEU A 1 566 ? -28.471 21.820 30.433 1.00 94.62 566 LEU A C 1
ATOM 4431 O O . LEU A 1 566 ? -27.987 22.929 30.187 1.00 94.62 566 LEU A O 1
ATOM 4435 N N . THR A 1 567 ? -28.929 21.026 29.463 1.00 94.19 567 THR A N 1
ATOM 4436 C CA . THR A 1 567 ? -28.940 21.382 28.040 1.00 94.19 567 THR A CA 1
ATOM 4437 C C . THR A 1 567 ? -30.381 21.557 27.565 1.00 94.19 567 THR A C 1
ATOM 4439 O O . THR A 1 567 ? -31.184 20.645 27.761 1.00 94.19 567 THR A O 1
ATOM 4442 N N . PRO A 1 568 ? -30.738 22.694 26.937 1.00 94.25 568 PRO A N 1
ATOM 4443 C CA . PRO A 1 568 ? -32.087 22.906 26.421 1.00 94.25 568 PRO A CA 1
ATOM 4444 C C . PRO A 1 568 ? -32.550 21.768 25.505 1.00 94.25 568 PRO A C 1
ATOM 4446 O O . PRO A 1 568 ? -31.787 21.295 24.664 1.00 94.25 568 PRO A O 1
ATOM 4449 N N . SER A 1 569 ? -33.806 21.352 25.660 1.00 93.75 569 SER A N 1
ATOM 4450 C CA . SER A 1 569 ? -34.400 20.235 24.917 1.00 93.75 569 SER A CA 1
ATOM 4451 C C . SER A 1 569 ? -35.848 20.536 24.550 1.00 93.75 569 SER A C 1
ATOM 4453 O O . SER A 1 569 ? -36.581 21.165 25.316 1.00 93.75 569 SER A O 1
ATOM 4455 N N . GLU A 1 570 ? -36.300 20.040 23.400 1.00 94.06 570 GLU A N 1
ATOM 4456 C CA . GLU A 1 570 ? -37.702 20.144 22.983 1.00 94.06 570 GLU A CA 1
ATOM 4457 C C . GLU A 1 570 ? -38.660 19.375 23.905 1.00 94.06 570 GLU A C 1
ATOM 4459 O O . GLU A 1 570 ? -39.848 19.696 23.955 1.00 94.06 570 GLU A O 1
ATOM 4464 N N . GLU A 1 571 ? -38.152 18.409 24.672 1.00 91.50 571 GLU A N 1
ATOM 4465 C CA . GLU A 1 571 ? -38.912 17.639 25.664 1.00 91.50 571 GLU A CA 1
ATOM 4466 C C . GLU A 1 571 ? -39.244 18.467 26.920 1.00 91.50 571 GLU A C 1
ATOM 4468 O O . GLU A 1 571 ? -40.194 18.155 27.644 1.00 91.50 571 GLU A O 1
ATOM 4473 N N . TYR A 1 572 ? -38.477 19.530 27.189 1.00 94.50 572 TYR A N 1
ATOM 4474 C CA . TYR A 1 572 ? -38.602 20.330 28.407 1.00 94.50 572 TYR A CA 1
ATOM 4475 C C . TYR A 1 572 ? -39.606 21.475 28.281 1.00 94.50 572 TYR A C 1
ATOM 4477 O O . TYR A 1 572 ? -39.817 22.033 27.201 1.00 94.50 572 TYR A O 1
ATOM 4485 N N . SER A 1 573 ? -40.230 21.851 29.398 1.00 93.88 573 SER A N 1
ATOM 4486 C CA . SER A 1 573 ? -41.166 22.970 29.472 1.00 93.88 573 SER A CA 1
ATOM 4487 C C . SER A 1 573 ? -40.503 24.273 29.011 1.00 93.88 573 SER A C 1
ATOM 4489 O O . SER A 1 573 ? -39.286 24.454 29.101 1.00 93.88 573 SER A O 1
ATOM 4491 N N . GLN A 1 574 ? -41.308 25.200 28.483 1.00 94.19 574 GLN A N 1
ATOM 4492 C CA . GLN A 1 574 ? -40.791 26.492 28.016 1.00 94.19 574 GLN A CA 1
ATOM 4493 C C . GLN A 1 574 ? -40.116 27.270 29.152 1.00 94.19 574 GLN A C 1
ATOM 4495 O O . GLN A 1 574 ? -39.057 27.854 28.943 1.00 94.19 574 GLN A O 1
ATOM 4500 N N . GLU A 1 575 ? -40.690 27.217 30.354 1.00 94.31 575 GLU A N 1
ATOM 4501 C CA . GLU A 1 575 ? -40.130 27.836 31.556 1.00 94.31 575 GLU A CA 1
ATOM 4502 C C . GLU A 1 575 ? -38.775 27.228 31.937 1.00 94.31 575 GLU A C 1
ATOM 4504 O O . GLU A 1 575 ? -37.822 27.958 32.208 1.00 94.31 575 GLU A O 1
ATOM 4509 N N . TYR A 1 576 ? -38.652 25.897 31.898 1.00 94.81 576 TYR A N 1
ATOM 4510 C CA . TYR A 1 576 ? -37.398 25.222 32.223 1.00 94.81 576 TYR A CA 1
ATOM 4511 C C . TYR A 1 576 ? -36.298 25.553 31.210 1.00 94.81 576 TYR A C 1
ATOM 4513 O O . TYR A 1 576 ? -35.185 25.906 31.596 1.00 94.81 576 TYR A O 1
ATOM 4521 N N . ASN A 1 577 ? -36.617 25.527 29.913 1.00 95.88 577 ASN A N 1
ATOM 4522 C CA . ASN A 1 577 ? -35.677 25.941 28.872 1.00 95.88 577 ASN A CA 1
ATOM 4523 C C . ASN A 1 577 ? -35.273 27.417 29.012 1.00 95.88 577 ASN A C 1
ATOM 4525 O O . ASN A 1 577 ? -34.095 27.734 28.855 1.00 95.88 577 ASN A O 1
ATOM 4529 N N . ALA A 1 578 ? -36.211 28.309 29.349 1.00 95.88 578 ALA A N 1
ATOM 4530 C CA . ALA A 1 578 ? -35.901 29.713 29.608 1.00 95.88 578 ALA A CA 1
ATOM 4531 C C . ALA A 1 578 ? -34.919 29.858 30.782 1.00 95.88 578 ALA A C 1
ATOM 4533 O O . ALA A 1 578 ? -33.909 30.546 30.643 1.00 95.88 578 ALA A O 1
ATOM 4534 N N . TRP A 1 579 ? -35.135 29.141 31.889 1.00 95.25 579 TRP A N 1
ATOM 4535 C CA . TRP A 1 579 ? -34.189 29.102 33.009 1.00 95.25 579 TRP A CA 1
ATOM 4536 C C . TRP A 1 579 ? -32.812 28.560 32.601 1.00 95.25 579 TRP A C 1
ATOM 4538 O O . TRP A 1 579 ? -31.795 29.162 32.930 1.00 95.25 579 TRP A O 1
ATOM 4548 N N . LEU A 1 580 ? -32.738 27.480 31.815 1.00 95.50 580 LEU A N 1
ATOM 4549 C CA . LEU A 1 580 ? -31.451 26.964 31.339 1.00 95.50 580 LEU A CA 1
ATOM 4550 C C . LEU A 1 580 ? -30.651 28.033 30.586 1.00 95.50 580 LEU A C 1
ATOM 4552 O O . LEU A 1 580 ? -29.436 28.135 30.770 1.00 95.50 580 LEU A O 1
ATOM 4556 N N . THR A 1 581 ? -31.308 28.860 29.767 1.00 95.31 581 THR A N 1
ATOM 4557 C CA . THR A 1 581 ? -30.632 29.941 29.029 1.00 95.31 581 THR A CA 1
ATOM 4558 C C . THR A 1 581 ? -30.077 31.054 29.917 1.00 95.31 581 THR A C 1
ATOM 4560 O O . THR A 1 581 ? -29.180 31.765 29.469 1.00 95.31 581 THR A O 1
ATOM 4563 N N . THR A 1 582 ? -30.532 31.183 31.170 1.00 95.75 582 THR A N 1
ATOM 4564 C CA . THR A 1 582 ? -29.975 32.170 32.108 1.00 95.75 582 THR A CA 1
ATOM 4565 C C . THR A 1 582 ? -28.676 31.708 32.761 1.00 95.75 582 THR A C 1
ATOM 4567 O O . THR A 1 582 ? -27.988 32.532 33.353 1.00 95.75 582 THR A O 1
ATOM 4570 N N . ILE A 1 583 ? -28.329 30.417 32.679 1.00 95.69 583 ILE A N 1
ATOM 4571 C CA . ILE A 1 583 ? -27.117 29.867 33.300 1.00 95.69 583 ILE A CA 1
ATOM 4572 C C . ILE A 1 583 ? -25.891 30.198 32.430 1.00 95.69 583 ILE A C 1
ATOM 4574 O O . ILE A 1 583 ? -25.815 29.699 31.297 1.00 95.69 583 ILE A O 1
ATOM 4578 N N . PRO A 1 584 ? -24.907 30.970 32.933 1.00 95.00 584 PRO A N 1
ATOM 4579 C CA . PRO A 1 584 ? -23.691 31.279 32.185 1.00 95.00 584 PRO A CA 1
ATOM 4580 C C . PRO A 1 584 ? -22.868 30.026 31.856 1.00 95.00 584 PRO A C 1
ATOM 4582 O O . PRO A 1 584 ? -22.829 29.068 32.627 1.00 95.00 584 PRO A O 1
ATOM 4585 N N . GLN A 1 585 ? -22.157 30.037 30.724 1.00 92.94 585 GLN A N 1
ATOM 4586 C CA . GLN A 1 585 ? -21.387 28.871 30.262 1.00 92.94 585 GLN A CA 1
ATOM 4587 C C . GLN A 1 585 ? -20.273 28.455 31.230 1.00 92.94 585 GLN A C 1
ATOM 4589 O O . GLN A 1 585 ? -20.024 27.264 31.389 1.00 92.94 585 GLN A O 1
ATOM 4594 N N . HIS A 1 586 ? -19.613 29.407 31.898 1.00 93.81 586 HIS A N 1
ATOM 4595 C CA . HIS A 1 586 ? -18.572 29.073 32.872 1.00 93.81 586 HIS A CA 1
ATOM 4596 C C . HIS A 1 586 ? -19.149 28.424 34.131 1.00 93.81 586 HIS A C 1
ATOM 4598 O O . HIS A 1 586 ? -18.539 27.497 34.644 1.00 93.81 586 HIS A O 1
ATOM 4604 N N . ILE A 1 587 ? -20.357 28.812 34.554 1.00 95.69 587 ILE A N 1
ATOM 4605 C CA . ILE A 1 587 ? -21.080 28.138 35.643 1.00 95.69 587 ILE A CA 1
ATOM 4606 C C . ILE A 1 587 ? -21.446 26.708 35.241 1.00 95.69 587 ILE A C 1
ATOM 4608 O O . ILE A 1 587 ? -21.210 25.788 36.014 1.00 95.69 587 ILE A O 1
ATOM 4612 N N . ARG A 1 588 ? -21.940 26.486 34.012 1.00 93.12 588 ARG A N 1
ATOM 4613 C CA . ARG A 1 588 ? -22.237 25.128 33.510 1.00 93.12 588 ARG A CA 1
ATOM 4614 C C . ARG A 1 588 ? -21.017 24.214 33.450 1.00 93.12 588 ARG A C 1
ATOM 4616 O O . ARG A 1 588 ? -21.190 23.010 33.508 1.00 93.12 588 ARG A O 1
ATOM 4623 N N . ALA A 1 589 ? -19.827 24.772 33.244 1.00 91.62 589 ALA A N 1
ATOM 4624 C CA . ALA A 1 589 ? -18.586 24.005 33.221 1.00 91.62 589 ALA A CA 1
ATOM 4625 C C . ALA A 1 589 ? -18.054 23.693 34.632 1.00 91.62 589 ALA A C 1
ATOM 4627 O O . ALA A 1 589 ? -17.255 22.773 34.777 1.00 91.62 589 ALA A O 1
ATOM 4628 N N . LEU A 1 590 ? -18.444 24.486 35.640 1.00 92.75 590 LEU A N 1
ATOM 4629 C CA . LEU A 1 590 ? -18.097 24.269 37.048 1.00 92.75 590 LEU A CA 1
ATOM 4630 C C . LEU A 1 590 ? -19.029 23.263 37.736 1.00 92.75 590 LEU A C 1
ATOM 4632 O O . LEU A 1 590 ? -18.566 22.538 38.614 1.00 92.75 590 LEU A O 1
ATOM 4636 N N . VAL A 1 591 ? -20.313 23.259 37.353 1.00 91.62 591 VAL A N 1
ATOM 4637 C CA . VAL A 1 591 ? -21.295 22.205 37.675 1.00 91.62 591 VAL A CA 1
ATOM 4638 C C . VAL A 1 591 ? -20.873 20.893 37.026 1.00 91.62 591 VAL A C 1
ATOM 4640 O O . VAL A 1 591 ? -20.904 19.866 37.739 1.00 91.62 591 VAL A O 1
#

Secondary structure (DSSP, 8-state):
--HHHHHSEETTEES--SHHHHHHHHHHHHHHHHHTTPPPSS-GGG-HHHHHHHHHHHHHHHHHHHTTTPPPHHHHHHHHHHHHHHHHHHHHHH-TT-S-SS-TT-EE--STTHHHHHTS-TT-SEEE-SSEEEEEETTEEEEEESS-S---TT-EEEETTSSPPPTTSEEE-HHHHHHHHHHHTS--HHHHB-GGGTTSSS--B-EEEEEE--EEE--BTTTB--EEEEEEEEEEGGGHHHHHHHHHHH-----TTSGGG-GGG-TTTEEEEEEEEEE-GGGGGSBTTTTTPPBGGG--HHHHHHT-SBSSTTPBGGGG---EEEEE-TTSEEEEEES---HHHHHHHHHHHHHHHHHHH-S------EEEEEPPEEEEESEEE--HHHHHTT--HHHHHHH-TTTEEE-TTS-EEESS-TTEEEPPTT-EEETTTTEEEEEETTEEEEEE--TT-EEE-TT--EEEEEE-TTSS-EEEEEE-S--EEEEE-SPPTTS-TGGGGS-GGGG----PPP-S-HHHHHHHHHHHHTS--TT-BTT--------TT-TTS-HHHHHHHTS--TTB-HHHHHHHHHS-HHHHHH-

pLDDT: mean 93.69, std 5.52, range [65.62, 98.94]

Foldseek 3Di:
DDCCFWAQADPVGGVCPDPVSVLVLLLVLQLLCLLCVHHHADDVVSRVCCVVCVVVSVVSNVVCVVCQPPDFPLQVLQFVVLDVQLDPVLCCVLPVPHPGLDQTPFRESFGAPNLLLQQAAPPDQWDDDPFWIKGQDPVGIDIDGPDNDDDDQLFEAEEPDADDDDPRHAYAYSLLVSNLSSLLNVADQRQLFTNRCRPPPDGGRGKYKFKFFAWLADDDPPPAHTATEIEIEIGRNNLSVLVNLVCNVGTTLGDSNDPVSPVVVVVRHYLQAHEYEGEHLVLLQAALVSSPFAAPVPDDPSCVVSVSHDPDRRQGDSNSDWHKYWYDHLNRYIYIYTNGSPSVCSVVVVLVSSQVSNVNSDPGHRFPFAWDWAWDKDFQFFKDAADPVLVVVVFWLVVCCVPPVVQWDADLLAKTAGPVHRLEIEHTNGWMQGNVVQWIWDDDPNDIGIDGRDAPHWYAYRQGWIWHWDQDPPDRDITIMITHRHTDIGMGTDADPVSCRVVNHDDCVVVDDDDDQDDPDVVVLVVVLVVQQPDFLQCFFPVSHRVDRDGLPRPPQTPVNNLVSLDDDPRTDPVSNVVSVVQDPSSVVVD